Protein AF-A0A067F0K3-F1 (afdb_monomer_lite)

Sequence (528 aa):
MATNTINLSLSPVPSLRLLSPYSPQNAPSLSFYSHFRPPIQLPSISHNTYKYTTATPRSLVIVTAVKTLSDTELVAVPLTAEEFNSKFPSETGVYAVYDKNDELQFVGISRNIGASVFSHLKSVPELCCSVKVGVVDDPDRTALTQAWKSWMEEHIQATGKIPPGNESGNNTWVRQPPKKKKPDLRLTPGHNVQLTVPLEELIDKLVKENKVVAFIKGSRSAPMCGFSQKVIGILESQGVDYESVDVLDEEYNNGLRETLKKYSNWPTFPQIFVNGELVGGCDILSSMYEKGRFKLHDQLELLEFKDQYVIKSVESPDQGFSIDRRDGNIEPLNDEACSGSPSQTSTIYGVAGTIRLLAGKYVLVITSRKEAGTFLGFPVFRVTSMKFLHCNEALKFSNYQEKKDEVYFMNLLKVVEATPGLYYSYETDITLNLQRRCKLAEGWMSKPIWKQADPRFVWNRNLLEELIECKLKLNDSPAVITLLSRRCNRRLGTRMWRRGANLEGDTANFIETEQLLETEGFKSSLLQ

Radius of gyration: 33.16 Å; chains: 1; bounding box: 92×88×74 Å

Structure (mmCIF, N/CA/C/O backbone):
data_AF-A0A067F0K3-F1
#
_entry.id   AF-A0A067F0K3-F1
#
loop_
_atom_site.group_PDB
_atom_site.id
_atom_site.type_symbol
_atom_site.label_atom_id
_atom_site.label_alt_id
_atom_site.label_comp_id
_atom_site.label_asym_id
_atom_site.label_entity_id
_atom_site.label_seq_id
_atom_site.pdbx_PDB_ins_code
_atom_site.Cartn_x
_atom_site.Cartn_y
_atom_site.Cartn_z
_atom_site.occupancy
_atom_site.B_iso_or_equiv
_atom_site.auth_seq_id
_atom_site.auth_comp_id
_atom_site.auth_asym_id
_atom_site.auth_atom_id
_atom_site.pdbx_PDB_model_num
ATOM 1 N N . MET A 1 1 ? -30.801 -3.610 -32.468 1.00 32.97 1 MET A N 1
ATOM 2 C CA . MET A 1 1 ? -32.040 -2.795 -32.479 1.00 32.97 1 MET A CA 1
ATOM 3 C C . MET A 1 1 ? -32.371 -2.456 -31.029 1.00 32.97 1 MET A C 1
ATOM 5 O O . MET A 1 1 ? -32.249 -3.356 -30.214 1.00 32.97 1 MET A O 1
ATOM 9 N N . ALA A 1 2 ? -32.742 -1.237 -30.640 1.00 25.52 2 ALA A N 1
ATOM 10 C CA . ALA A 1 2 ? -32.755 0.017 -31.401 1.00 25.52 2 ALA A CA 1
ATOM 11 C C . ALA A 1 2 ? -31.494 0.860 -31.112 1.00 25.52 2 ALA A C 1
ATOM 13 O O . ALA A 1 2 ? -30.886 0.729 -30.055 1.00 25.52 2 ALA A O 1
ATOM 14 N N . THR A 1 3 ? -31.094 1.701 -32.063 1.00 25.08 3 THR A N 1
ATOM 15 C CA . THR A 1 3 ? -29.890 2.549 -31.998 1.00 25.08 3 THR A CA 1
ATOM 16 C C . THR A 1 3 ? -30.288 4.020 -32.055 1.00 25.08 3 THR A C 1
ATOM 18 O O . THR A 1 3 ? -30.767 4.468 -33.095 1.00 25.08 3 THR A O 1
ATOM 21 N N . ASN A 1 4 ? -30.053 4.773 -30.978 1.00 24.22 4 ASN A N 1
ATOM 22 C CA . ASN A 1 4 ? -30.244 6.227 -30.960 1.00 24.22 4 ASN A CA 1
ATOM 23 C C . ASN A 1 4 ? -28.895 6.940 -31.098 1.00 24.22 4 ASN A C 1
ATOM 25 O O . ASN A 1 4 ? -28.226 7.234 -30.110 1.00 24.22 4 ASN A O 1
ATOM 29 N N . THR A 1 5 ? -28.507 7.220 -32.341 1.00 23.69 5 THR A N 1
ATOM 30 C CA . THR A 1 5 ? -27.333 8.038 -32.668 1.00 23.69 5 THR A CA 1
ATOM 31 C C . THR A 1 5 ? -27.704 9.517 -32.577 1.00 23.69 5 THR A C 1
ATOM 33 O O . THR A 1 5 ? -28.555 9.980 -33.333 1.00 23.69 5 THR A O 1
ATOM 36 N N . ILE A 1 6 ? -27.066 10.272 -31.680 1.00 27.33 6 ILE A N 1
ATOM 37 C CA . ILE A 1 6 ? -27.271 11.723 -31.556 1.00 27.33 6 ILE A CA 1
ATOM 38 C C . ILE A 1 6 ? -26.085 12.450 -32.197 1.00 27.33 6 ILE A C 1
ATOM 40 O O . ILE A 1 6 ? -25.024 12.581 -31.593 1.00 27.33 6 ILE A O 1
ATOM 44 N N . ASN A 1 7 ? -26.287 12.944 -33.419 1.00 26.06 7 ASN A N 1
ATOM 45 C CA . ASN A 1 7 ? -25.423 13.960 -34.021 1.00 26.06 7 ASN A CA 1
ATOM 46 C C . ASN A 1 7 ? -25.857 15.347 -33.529 1.00 26.06 7 ASN A C 1
ATOM 48 O O . ASN A 1 7 ? -27.048 15.657 -33.551 1.00 26.06 7 ASN A O 1
ATOM 52 N N . LEU A 1 8 ? -24.903 16.205 -33.160 1.00 28.42 8 LEU A N 1
ATOM 53 C CA . LEU A 1 8 ? -25.147 17.623 -32.882 1.00 28.42 8 LEU A CA 1
ATOM 54 C C . LEU A 1 8 ? -24.137 18.490 -33.640 1.00 28.42 8 LEU A C 1
ATOM 56 O O . LEU A 1 8 ? -22.933 18.419 -33.411 1.00 28.42 8 LEU A O 1
ATOM 60 N N . SER A 1 9 ? -24.651 19.305 -34.559 1.00 25.41 9 SER A N 1
ATOM 61 C CA . SER A 1 9 ? -23.893 20.277 -35.348 1.00 25.41 9 SER A CA 1
ATOM 62 C C . SER A 1 9 ? -23.668 21.582 -34.578 1.00 25.41 9 SER A C 1
ATOM 64 O O . SER A 1 9 ? -24.564 22.061 -33.886 1.00 25.41 9 SER A O 1
ATOM 66 N N . LEU A 1 10 ? -22.497 22.197 -34.753 1.00 27.69 10 LEU A N 1
ATOM 67 C CA . LEU A 1 10 ? -22.148 23.484 -34.145 1.00 27.69 10 LEU A CA 1
ATOM 68 C C . LEU A 1 10 ? -22.829 24.672 -34.850 1.00 27.69 10 LEU A C 1
ATOM 70 O O . LEU A 1 10 ? -22.647 24.872 -36.049 1.00 27.69 10 LEU A O 1
ATOM 74 N N . SER A 1 11 ? -23.512 25.521 -34.079 1.00 26.80 11 SER A N 1
ATOM 75 C CA . SER A 1 11 ? -23.876 26.900 -34.451 1.00 26.80 11 SER A CA 1
ATOM 76 C C . SER A 1 11 ? -23.987 27.783 -33.187 1.00 26.80 11 SER A C 1
ATOM 78 O O . SER A 1 11 ? -24.270 27.240 -32.117 1.00 26.80 11 SER A O 1
ATOM 80 N N . PRO A 1 12 ? -23.711 29.103 -33.251 1.00 29.31 12 PRO A N 1
ATOM 81 C CA . PRO A 1 12 ? -23.240 29.868 -32.086 1.00 29.31 12 PRO A CA 1
ATOM 82 C C . PRO A 1 12 ? -24.311 30.545 -31.201 1.00 29.31 12 PRO A C 1
ATOM 84 O O . PRO A 1 12 ? -25.488 30.642 -31.537 1.00 29.31 12 PRO A O 1
ATOM 87 N N . VAL A 1 13 ? -23.834 31.042 -30.052 1.00 31.33 13 VAL A N 1
ATOM 88 C CA . VAL A 1 13 ? -24.554 31.771 -28.982 1.00 31.33 13 VAL A CA 1
ATOM 89 C C . VAL A 1 13 ? -25.122 33.127 -29.451 1.00 31.33 13 VAL A C 1
ATOM 91 O O . VAL A 1 13 ? -24.572 33.724 -30.377 1.00 31.33 13 VAL A O 1
ATOM 94 N N . PRO A 1 14 ? -26.121 33.694 -28.739 1.00 30.31 14 PRO A N 1
ATOM 95 C CA . PRO A 1 14 ? -25.792 34.928 -28.002 1.00 30.31 14 PRO A CA 1
ATOM 96 C C . PRO A 1 14 ? -26.424 35.101 -26.593 1.00 30.31 14 PRO A C 1
ATOM 98 O O . PRO A 1 14 ? -27.620 34.942 -26.382 1.00 30.31 14 PRO A O 1
ATOM 101 N N . SER A 1 15 ? -25.572 35.523 -25.649 1.00 27.52 15 SER A N 1
ATOM 102 C CA . SER A 1 15 ? -25.816 36.407 -24.482 1.00 27.52 15 SER A CA 1
ATOM 103 C C . SER A 1 15 ? -27.097 36.315 -23.612 1.00 27.52 15 SER A C 1
ATOM 105 O O . SER A 1 15 ? -28.137 36.882 -23.933 1.00 27.52 15 SER A O 1
ATOM 107 N N . LEU A 1 16 ? -26.902 35.816 -22.382 1.00 28.50 16 LEU A N 1
ATOM 108 C CA . LEU A 1 16 ? -27.199 36.483 -21.091 1.00 28.50 16 LEU A CA 1
ATOM 109 C C . LEU A 1 16 ? -28.357 37.510 -20.984 1.00 28.50 16 LEU A C 1
ATOM 111 O O . LEU A 1 16 ? -28.232 38.644 -21.445 1.00 28.50 16 LEU A O 1
ATOM 115 N N . ARG A 1 17 ? -29.309 37.229 -20.075 1.00 27.27 17 ARG A N 1
ATOM 116 C CA . ARG A 1 17 ? -29.780 38.199 -19.056 1.00 27.27 17 ARG A CA 1
ATOM 117 C C . ARG A 1 17 ? -30.027 37.506 -17.711 1.00 27.27 17 ARG A C 1
ATOM 119 O O . ARG A 1 17 ? -30.526 36.386 -17.680 1.00 27.27 17 ARG A O 1
ATOM 126 N N . LEU A 1 18 ? -29.700 38.181 -16.606 1.00 26.83 18 LEU A N 1
ATOM 127 C CA . LEU A 1 18 ? -30.095 37.767 -15.254 1.00 26.83 18 LEU A CA 1
ATOM 128 C C . LEU A 1 18 ? -31.459 38.367 -14.894 1.00 26.83 18 LEU A C 1
ATOM 130 O O . LEU A 1 18 ? -31.657 39.565 -15.080 1.00 26.83 18 LEU A O 1
ATOM 134 N N . LEU A 1 19 ? -32.317 37.574 -14.251 1.00 26.80 19 LEU A N 1
ATOM 135 C CA . LEU A 1 19 ? -33.301 38.050 -13.274 1.00 26.80 19 LEU A CA 1
ATOM 136 C C . LEU A 1 19 ? -33.385 37.061 -12.100 1.00 26.80 19 LEU A C 1
ATOM 138 O O . LEU A 1 19 ? -32.978 35.905 -12.204 1.00 26.80 19 LEU A O 1
ATOM 142 N N . SER A 1 20 ? -33.849 37.560 -10.958 1.00 27.95 20 SER A N 1
ATOM 143 C CA . SER A 1 20 ? -33.858 36.903 -9.647 1.00 27.95 20 SER A CA 1
ATOM 144 C C . SER A 1 20 ? -34.896 37.617 -8.763 1.00 27.95 20 SER A C 1
ATOM 146 O O . SER A 1 20 ? -35.208 38.773 -9.047 1.00 27.95 20 SER A O 1
ATOM 148 N N . PRO A 1 21 ? -35.358 37.036 -7.648 1.00 35.97 21 PRO A N 1
ATOM 149 C CA . PRO A 1 21 ? -35.900 35.688 -7.515 1.00 35.97 21 PRO A CA 1
ATOM 150 C C . PRO A 1 21 ? -37.357 35.744 -7.014 1.00 35.97 21 PRO A C 1
ATOM 152 O O . PRO A 1 21 ? -37.710 36.616 -6.224 1.00 35.97 21 PRO A O 1
ATOM 155 N N . TYR A 1 22 ? -38.183 34.758 -7.367 1.00 26.17 22 TYR A N 1
ATOM 156 C CA . TYR A 1 22 ? -39.449 34.519 -6.668 1.00 26.17 22 TYR A CA 1
ATOM 157 C C . TYR A 1 22 ? -39.519 33.080 -6.167 1.00 26.17 22 TYR A C 1
ATOM 159 O O . TYR A 1 22 ? -39.275 32.131 -6.908 1.00 26.17 22 TYR A O 1
ATOM 167 N N . SER A 1 23 ? -39.853 32.949 -4.888 1.00 30.92 23 SER A N 1
ATOM 168 C CA . SER A 1 23 ? -40.291 31.711 -4.252 1.00 30.92 23 SER A CA 1
ATOM 169 C C . SER A 1 23 ? -41.778 31.865 -3.955 1.00 30.92 23 SER A C 1
ATOM 171 O O . SER A 1 23 ? -42.211 32.962 -3.590 1.00 30.92 23 SER A O 1
ATOM 173 N N . PRO A 1 24 ? -42.555 30.784 -4.064 1.00 36.12 24 PRO A N 1
ATOM 174 C CA . PRO A 1 24 ? -43.344 30.452 -2.892 1.00 36.12 24 PRO A CA 1
ATOM 175 C C . PRO A 1 24 ? -43.246 28.987 -2.471 1.00 36.12 24 PRO A C 1
ATOM 177 O O . PRO A 1 24 ? -43.049 28.057 -3.250 1.00 36.12 24 PRO A O 1
ATOM 180 N N . GLN A 1 25 ? -43.454 28.847 -1.169 1.00 30.39 25 GLN A N 1
ATOM 181 C CA . GLN A 1 25 ? -43.830 27.650 -0.437 1.00 30.39 25 GLN A CA 1
ATOM 182 C C . GLN A 1 25 ? -44.799 26.744 -1.217 1.00 30.39 25 GLN A C 1
ATOM 184 O O . GLN A 1 25 ? -45.816 27.213 -1.721 1.00 30.39 25 GLN A O 1
ATOM 189 N N . ASN A 1 26 ? -44.555 25.433 -1.183 1.00 28.59 26 ASN A N 1
ATOM 190 C CA . ASN A 1 26 ? -45.507 24.486 -0.594 1.00 28.59 26 ASN A CA 1
ATOM 191 C C . ASN A 1 26 ? -44.863 23.107 -0.414 1.00 28.59 26 ASN A C 1
ATOM 193 O O . ASN A 1 26 ? -44.068 22.664 -1.239 1.00 28.59 26 ASN A O 1
ATOM 197 N N . ALA A 1 27 ? -45.230 22.425 0.669 1.00 30.56 27 ALA A N 1
ATOM 198 C CA . ALA A 1 27 ? -44.858 21.043 0.935 1.00 30.56 27 ALA A CA 1
ATOM 199 C C . ALA A 1 27 ? -46.123 20.243 1.282 1.00 30.56 27 ALA A C 1
ATOM 201 O O . ALA A 1 27 ? -46.899 20.701 2.122 1.00 30.56 27 ALA A O 1
ATOM 202 N N . PRO A 1 28 ? -46.319 19.049 0.705 1.00 30.84 28 PRO A N 1
ATOM 203 C CA . PRO A 1 28 ? -47.200 18.033 1.257 1.00 30.84 28 PRO A CA 1
ATOM 204 C C . PRO A 1 28 ? -46.380 16.949 1.968 1.00 30.84 28 PRO A C 1
ATOM 206 O O . PRO A 1 28 ? -45.403 16.425 1.431 1.00 30.84 28 PRO A O 1
ATOM 209 N N . SER A 1 29 ? -46.797 16.583 3.176 1.00 28.83 29 SER A N 1
ATOM 210 C CA . SER A 1 29 ? -46.306 15.393 3.868 1.00 28.83 29 SER A CA 1
ATOM 211 C C . SER A 1 29 ? -46.931 14.127 3.275 1.00 28.83 29 SER A C 1
ATOM 213 O O . SER A 1 29 ? -48.134 14.076 3.029 1.00 28.83 29 SER A O 1
ATOM 215 N N . LEU A 1 30 ? -46.130 13.072 3.116 1.00 26.25 30 LEU A N 1
ATOM 216 C CA . LEU A 1 30 ? -46.630 11.710 2.926 1.00 26.25 30 LEU A CA 1
ATOM 217 C C . LEU A 1 30 ? -45.928 10.771 3.904 1.00 26.25 30 LEU A C 1
ATOM 219 O O . LEU A 1 30 ? -44.749 10.454 3.759 1.00 26.25 30 LEU A O 1
ATOM 223 N N . SER A 1 31 ? -46.678 10.338 4.911 1.00 24.84 31 SER A N 1
ATOM 224 C CA . SER A 1 31 ? -46.345 9.205 5.762 1.00 24.84 31 SER A CA 1
ATOM 225 C C . SER A 1 31 ? -46.947 7.933 5.167 1.00 24.84 31 SER A C 1
ATOM 227 O O . SER A 1 31 ? -48.091 7.931 4.720 1.00 24.84 31 SER A O 1
ATOM 229 N N . PHE A 1 32 ? -46.202 6.830 5.214 1.00 26.64 32 PHE A N 1
ATOM 230 C CA . PHE A 1 32 ? -46.749 5.494 4.989 1.00 26.64 32 PHE A CA 1
ATOM 231 C C . PHE A 1 32 ? -46.323 4.568 6.124 1.00 26.64 32 PHE A C 1
ATOM 233 O O . PHE A 1 32 ? -45.160 4.530 6.520 1.00 26.64 32 PHE A O 1
ATOM 240 N N . TYR A 1 33 ? -47.304 3.853 6.664 1.00 24.42 33 TYR A N 1
ATOM 241 C CA . TYR A 1 33 ? -47.158 2.886 7.746 1.00 24.42 33 TYR A CA 1
ATOM 242 C C . TYR A 1 33 ? -47.279 1.467 7.186 1.00 24.42 33 TYR A C 1
ATOM 244 O O . TYR A 1 33 ? -48.079 1.242 6.280 1.00 24.42 33 TYR A O 1
ATOM 252 N N . SER A 1 34 ? -46.639 0.509 7.870 1.00 25.70 34 SER A N 1
ATOM 253 C CA . SER A 1 34 ? -46.978 -0.930 7.856 1.00 25.70 34 SER A CA 1
ATOM 254 C C . SER A 1 34 ? -46.701 -1.705 6.541 1.00 25.70 34 SER A C 1
ATOM 256 O O . SER A 1 34 ? -46.526 -1.109 5.488 1.00 25.70 34 SER A O 1
ATOM 258 N N . HIS A 1 35 ? -46.581 -3.039 6.521 1.00 27.52 35 HIS A N 1
ATOM 259 C CA . HIS A 1 35 ? -46.668 -4.053 7.588 1.00 27.52 35 HIS A CA 1
ATOM 260 C C . HIS A 1 35 ? -45.464 -5.018 7.542 1.00 27.52 35 HIS A C 1
ATOM 262 O O . HIS A 1 35 ? -44.941 -5.323 6.473 1.00 27.52 35 HIS A O 1
ATOM 268 N N . PHE A 1 36 ? -45.089 -5.579 8.697 1.00 29.23 36 PHE A N 1
ATOM 269 C CA . PHE A 1 36 ? -44.220 -6.762 8.773 1.00 29.23 36 PHE A CA 1
ATOM 270 C C . PHE A 1 36 ? -44.986 -8.052 8.420 1.00 29.23 36 PHE A C 1
ATOM 272 O O . PHE A 1 36 ? -46.169 -8.186 8.736 1.00 29.23 36 PHE A O 1
ATOM 279 N N . ARG A 1 37 ? -44.275 -9.047 7.875 1.00 28.41 37 ARG A N 1
ATOM 280 C CA . ARG A 1 37 ? -44.630 -10.477 7.953 1.00 28.41 37 ARG A CA 1
ATOM 281 C C . ARG A 1 37 ? -43.436 -11.272 8.513 1.00 28.41 37 ARG A C 1
ATOM 283 O O . ARG A 1 37 ? -42.301 -10.886 8.237 1.00 28.41 37 ARG A O 1
ATOM 290 N N . PRO A 1 38 ? -43.665 -12.343 9.295 1.00 32.19 38 PRO A N 1
ATOM 291 C CA . PRO A 1 38 ? -42.593 -13.155 9.869 1.00 32.19 38 PRO A CA 1
ATOM 292 C C . PRO A 1 38 ? -41.980 -14.131 8.842 1.00 32.19 38 PRO A C 1
ATOM 294 O O . PRO A 1 38 ? -42.657 -14.502 7.879 1.00 32.19 38 PRO A O 1
ATOM 297 N N . PRO A 1 39 ? -40.725 -14.578 9.046 1.00 32.44 39 PRO A N 1
ATOM 298 C CA . PRO A 1 39 ? -40.102 -15.628 8.243 1.00 32.44 39 PRO A CA 1
ATOM 299 C C . PRO A 1 39 ? -40.643 -17.028 8.587 1.00 32.44 39 PRO A C 1
ATOM 301 O O . PRO A 1 39 ? -41.203 -17.259 9.658 1.00 32.44 39 PRO A O 1
ATOM 304 N N . ILE A 1 40 ? -40.454 -17.969 7.661 1.00 31.53 40 ILE A N 1
ATOM 305 C CA . ILE A 1 40 ? -40.940 -19.356 7.737 1.00 31.53 40 ILE A CA 1
ATOM 306 C C . ILE A 1 40 ? -39.916 -20.242 8.469 1.00 31.53 40 ILE A C 1
ATOM 308 O O . ILE A 1 40 ? -38.718 -20.135 8.216 1.00 31.53 40 ILE A O 1
ATOM 312 N N . GLN A 1 41 ? -40.384 -21.149 9.335 1.00 28.23 41 GLN A N 1
ATOM 313 C CA . GLN A 1 41 ? -39.564 -22.217 9.925 1.00 28.23 41 GLN A CA 1
ATOM 314 C C . GLN A 1 41 ? -39.551 -23.471 9.039 1.00 28.23 41 GLN A C 1
ATOM 316 O O . GLN A 1 41 ? -40.610 -23.940 8.633 1.00 28.23 41 GLN A O 1
ATOM 321 N N . LEU A 1 42 ? -38.368 -24.058 8.837 1.00 28.00 42 LEU A N 1
ATOM 322 C CA . LEU A 1 42 ? -38.127 -25.452 8.425 1.00 28.00 42 LEU A CA 1
ATOM 323 C C . LEU A 1 42 ? -36.831 -25.948 9.134 1.00 28.00 42 LEU A C 1
ATOM 325 O O . LEU A 1 42 ? -36.155 -25.129 9.764 1.00 28.00 42 LEU A O 1
ATOM 329 N N . PRO A 1 43 ? -36.550 -27.267 9.196 1.00 26.36 43 PRO A N 1
ATOM 330 C CA . PRO A 1 43 ? -36.120 -27.883 10.456 1.00 26.36 43 PRO A CA 1
ATOM 331 C C . PRO A 1 43 ? -34.607 -28.060 10.662 1.00 26.36 43 PRO A C 1
ATOM 333 O O . PRO A 1 43 ? -33.785 -27.928 9.761 1.00 26.36 43 PRO A O 1
ATOM 336 N N . SER A 1 44 ? -34.278 -28.435 11.899 1.00 27.78 44 SER A N 1
ATOM 337 C CA . SER A 1 44 ? -32.953 -28.813 12.390 1.00 27.78 44 SER A CA 1
ATOM 338 C C . SER A 1 44 ? -32.342 -30.032 11.689 1.00 27.78 44 SER A C 1
ATOM 340 O O . SER A 1 44 ? -33.003 -31.061 11.549 1.00 27.78 44 SER A O 1
ATOM 342 N N . ILE A 1 45 ? -31.038 -29.959 11.417 1.00 27.02 45 ILE A N 1
ATOM 343 C CA . ILE A 1 45 ? -30.149 -31.109 11.188 1.00 27.02 45 ILE A CA 1
ATOM 344 C C . ILE A 1 45 ? -29.076 -31.082 12.288 1.00 27.02 45 ILE A C 1
ATOM 346 O O . ILE A 1 45 ? -28.662 -30.005 12.719 1.00 27.02 45 ILE A O 1
ATOM 350 N N . SER A 1 46 ? -28.673 -32.251 12.789 1.00 26.08 46 SER A N 1
ATOM 351 C CA . SER A 1 46 ? -27.823 -32.411 13.976 1.00 26.08 46 SER A CA 1
ATOM 352 C C . SER A 1 46 ? -26.558 -33.235 13.701 1.00 26.08 46 SER A C 1
ATOM 354 O O . SER A 1 46 ? -26.522 -34.034 12.769 1.00 26.08 46 SER A O 1
ATOM 356 N N . HIS A 1 47 ? -25.562 -33.075 14.586 1.00 25.09 47 HIS A N 1
ATOM 357 C CA . HIS A 1 47 ? -24.249 -33.748 14.587 1.00 25.09 47 HIS A CA 1
ATOM 358 C C . HIS A 1 47 ? -23.305 -33.321 13.431 1.00 25.09 47 HIS A C 1
ATOM 360 O O . HIS A 1 47 ? -23.747 -32.888 12.376 1.00 25.09 47 HIS A O 1
ATOM 366 N N . ASN A 1 48 ? -21.974 -33.339 13.583 1.00 24.31 48 ASN A N 1
ATOM 367 C CA . ASN A 1 48 ? -21.151 -33.958 14.631 1.00 24.31 48 ASN A CA 1
ATOM 368 C C . ASN A 1 48 ? -20.395 -32.973 15.538 1.00 24.31 48 ASN A C 1
ATOM 370 O O . ASN A 1 48 ? -19.976 -31.896 15.127 1.00 24.31 48 ASN A O 1
ATOM 374 N N . THR A 1 49 ? -20.161 -33.404 16.779 1.00 26.03 49 THR A N 1
ATOM 375 C CA . THR A 1 49 ? -19.303 -32.725 17.758 1.00 26.03 49 THR A CA 1
ATOM 376 C C . THR A 1 49 ? -17.845 -33.154 17.603 1.00 26.03 49 THR A C 1
ATOM 378 O O . THR A 1 49 ? -17.527 -34.317 17.863 1.00 26.03 49 THR A O 1
ATOM 381 N N . TYR A 1 50 ? -16.945 -32.215 17.313 1.00 25.55 50 TYR A N 1
ATOM 382 C CA . TYR A 1 50 ? -15.527 -32.372 17.650 1.00 25.55 50 TYR A CA 1
ATOM 383 C C . TYR A 1 50 ? -15.261 -31.767 19.031 1.00 25.55 50 TYR A C 1
ATOM 385 O O . TYR A 1 50 ? -15.821 -30.732 19.393 1.00 25.55 50 TYR A O 1
ATOM 393 N N . LYS A 1 51 ? -14.469 -32.469 19.846 1.00 24.70 51 LYS A N 1
ATOM 394 C CA . LYS A 1 51 ? -14.241 -32.118 21.253 1.00 24.70 51 LYS A CA 1
ATOM 395 C C . LYS A 1 51 ? -13.164 -31.039 21.354 1.00 24.70 51 LYS A C 1
ATOM 397 O O . LYS A 1 51 ? -12.031 -31.278 20.951 1.00 24.70 51 LYS A O 1
ATOM 402 N N . TYR A 1 52 ? -13.493 -29.904 21.965 1.00 25.48 52 TYR A N 1
ATOM 403 C CA . TYR A 1 52 ? -12.479 -28.983 22.476 1.00 25.48 52 TYR A CA 1
ATOM 404 C C . TYR A 1 52 ? -11.828 -29.593 23.720 1.00 25.48 52 TYR A C 1
ATOM 406 O O . TYR A 1 52 ? -12.494 -29.788 24.737 1.00 25.48 52 TYR A O 1
ATOM 414 N N . THR A 1 53 ? -10.530 -29.882 23.649 1.00 26.89 53 THR A N 1
ATOM 415 C CA . THR A 1 53 ? -9.733 -30.243 24.828 1.00 26.89 53 THR A CA 1
ATOM 416 C C . THR A 1 53 ? -9.328 -28.962 25.553 1.00 26.89 53 THR A C 1
ATOM 418 O O . THR A 1 53 ? -8.700 -28.083 24.970 1.00 26.89 53 THR A O 1
ATOM 421 N N . THR A 1 54 ? -9.709 -28.830 26.821 1.00 27.75 54 THR A N 1
ATOM 422 C CA . THR A 1 54 ?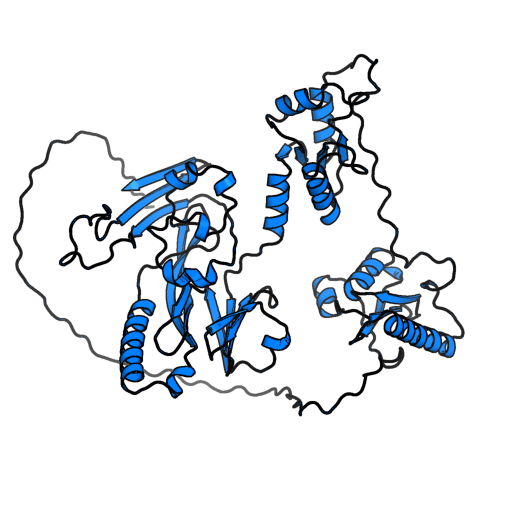 -9.440 -27.637 27.636 1.00 27.75 54 THR A CA 1
ATOM 423 C C . THR A 1 54 ? -7.978 -27.560 28.074 1.00 27.75 54 THR A C 1
ATOM 425 O O . THR A 1 54 ? -7.486 -28.496 28.703 1.00 27.75 54 THR A O 1
ATOM 428 N N . ALA A 1 55 ? -7.319 -26.423 27.842 1.00 28.00 55 ALA A N 1
ATOM 429 C CA . ALA A 1 55 ? -6.008 -26.123 28.415 1.00 28.00 55 ALA A CA 1
ATOM 430 C C . ALA A 1 55 ? -6.153 -25.393 29.766 1.00 28.00 55 ALA A C 1
ATOM 432 O O . ALA A 1 55 ? -6.654 -24.272 29.832 1.00 28.00 55 ALA A O 1
ATOM 433 N N . THR A 1 56 ? -5.715 -26.039 30.846 1.00 30.14 56 THR A N 1
ATOM 434 C CA . THR A 1 56 ? -5.553 -25.454 32.192 1.00 30.14 56 THR A CA 1
ATOM 435 C C . THR A 1 56 ? -4.171 -24.780 32.340 1.00 30.14 56 THR A C 1
ATOM 437 O O . THR A 1 56 ? -3.301 -25.014 31.502 1.00 30.14 56 THR A O 1
ATOM 440 N N . PRO A 1 57 ? -3.950 -23.885 33.329 1.00 28.59 57 PRO A N 1
ATOM 441 C CA . PRO A 1 57 ? -2.893 -22.869 33.236 1.00 28.59 57 PRO A CA 1
ATOM 442 C C . PRO A 1 57 ? -1.458 -23.394 33.406 1.00 28.59 57 PRO A C 1
ATOM 444 O O . PRO A 1 57 ? -1.219 -24.416 34.048 1.00 28.59 57 PRO A O 1
ATOM 447 N N . ARG A 1 58 ? -0.496 -22.629 32.865 1.00 27.80 58 ARG A N 1
ATOM 448 C CA . ARG A 1 58 ? 0.953 -22.886 32.955 1.00 27.80 58 ARG A CA 1
ATOM 449 C C . ARG A 1 58 ? 1.427 -22.967 34.415 1.00 27.80 58 ARG A C 1
ATOM 451 O O . ARG A 1 58 ? 1.294 -22.002 35.165 1.00 27.80 58 ARG A O 1
ATOM 458 N N . SER A 1 59 ? 2.042 -24.090 34.780 1.00 24.12 59 SER A N 1
ATOM 459 C CA . SER A 1 59 ? 2.893 -24.222 35.967 1.00 24.12 59 SER A CA 1
ATOM 460 C C . SER A 1 59 ? 4.328 -23.752 35.682 1.00 24.12 59 SER A C 1
ATOM 462 O O . SER A 1 59 ? 4.694 -23.493 34.537 1.00 24.12 59 SER A O 1
ATOM 464 N N . LEU A 1 60 ? 5.141 -23.632 36.736 1.00 27.52 60 LEU A N 1
ATOM 465 C CA . LEU A 1 60 ? 6.524 -23.146 36.670 1.00 27.52 60 LEU A CA 1
ATOM 466 C C . LEU A 1 60 ? 7.458 -24.012 35.803 1.00 27.52 60 LEU A C 1
ATOM 468 O O . LEU A 1 60 ? 7.274 -25.219 35.668 1.00 27.52 60 LEU A O 1
ATOM 472 N N . VAL A 1 61 ? 8.477 -23.327 35.277 1.00 36.03 61 VAL A N 1
ATOM 473 C CA . VAL A 1 61 ? 9.579 -23.771 34.408 1.00 36.03 61 VAL A CA 1
ATOM 474 C C . VAL A 1 61 ? 10.034 -25.222 34.615 1.00 36.03 61 VAL A C 1
ATOM 476 O O . VAL A 1 61 ? 10.569 -25.579 35.663 1.00 36.03 61 VAL A O 1
ATOM 479 N N . ILE A 1 62 ? 9.963 -25.999 33.533 1.00 24.83 62 ILE A N 1
ATOM 480 C CA . ILE A 1 62 ? 10.826 -27.153 33.253 1.00 24.83 62 ILE A CA 1
ATOM 481 C C . ILE A 1 62 ? 11.318 -26.962 31.815 1.00 24.83 62 ILE A C 1
ATOM 483 O O . ILE A 1 62 ? 10.509 -26.658 30.942 1.00 24.83 62 ILE A O 1
ATOM 487 N N . VAL A 1 63 ? 12.620 -27.125 31.563 1.00 30.42 63 VAL A N 1
ATOM 488 C CA . VAL A 1 63 ? 13.159 -27.116 30.192 1.00 30.42 63 VAL A CA 1
ATOM 489 C C . VAL A 1 63 ? 12.676 -28.381 29.486 1.00 30.42 63 VAL A C 1
ATOM 491 O O . VAL A 1 63 ? 13.060 -29.489 29.866 1.00 30.42 63 VAL A O 1
ATOM 494 N N . THR A 1 64 ? 11.818 -28.226 28.481 1.00 37.38 64 THR A N 1
ATOM 495 C CA . THR A 1 64 ? 11.340 -29.326 27.642 1.00 37.38 64 THR A CA 1
ATOM 496 C C . THR A 1 64 ? 12.495 -29.880 26.816 1.00 37.38 64 THR A C 1
ATOM 498 O O . THR A 1 64 ? 13.047 -29.206 25.952 1.00 37.38 64 THR A O 1
ATOM 501 N N . ALA A 1 65 ? 12.891 -31.122 27.101 1.00 46.53 65 ALA A N 1
ATOM 502 C CA . ALA A 1 65 ? 13.900 -31.806 26.305 1.00 46.53 65 ALA A CA 1
ATOM 503 C C . ALA A 1 65 ? 13.383 -32.026 24.875 1.00 46.53 65 ALA A C 1
ATOM 505 O O . ALA A 1 65 ? 12.229 -32.410 24.675 1.00 46.53 65 ALA A O 1
ATOM 506 N N . VAL A 1 66 ? 14.259 -31.815 23.890 1.00 59.56 66 VAL A N 1
ATOM 507 C CA . VAL A 1 66 ? 13.980 -32.135 22.485 1.00 59.56 66 VAL A CA 1
ATOM 508 C C . VAL A 1 66 ? 13.616 -33.617 22.389 1.00 59.56 66 VAL A C 1
ATOM 510 O O . VAL A 1 66 ? 14.326 -34.457 22.946 1.00 59.56 66 VAL A O 1
ATOM 513 N N . LYS A 1 67 ? 12.515 -33.935 21.695 1.00 64.94 67 LYS A N 1
ATOM 514 C CA . LYS A 1 67 ? 12.066 -35.320 21.491 1.00 64.94 67 LYS A CA 1
ATOM 515 C C . 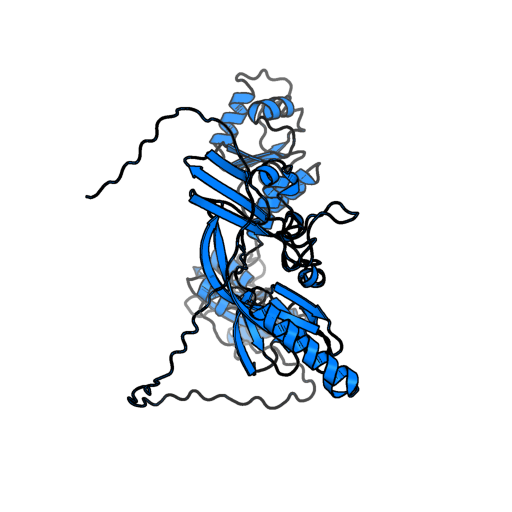LYS A 1 67 ? 13.198 -36.185 20.922 1.00 64.94 67 LYS A C 1
ATOM 517 O O . LYS A 1 67 ? 13.977 -35.728 20.082 1.00 64.94 67 LYS A O 1
ATOM 522 N N . THR A 1 68 ? 13.259 -37.444 21.344 1.00 70.25 68 THR A N 1
ATOM 523 C CA . THR A 1 68 ? 14.149 -38.459 20.760 1.00 70.25 68 THR A CA 1
ATOM 524 C C . THR A 1 68 ? 13.794 -38.721 19.294 1.00 70.25 68 THR A C 1
ATOM 526 O O . THR A 1 68 ? 12.714 -38.356 18.813 1.00 70.25 68 THR A O 1
ATOM 529 N N . LEU A 1 69 ? 14.699 -39.361 18.553 1.00 73.06 69 LEU A N 1
ATOM 530 C CA . LEU A 1 69 ? 14.445 -39.760 17.171 1.00 73.06 69 LEU A CA 1
ATOM 531 C C . LEU A 1 69 ? 13.297 -40.782 17.101 1.00 73.06 69 LEU A C 1
ATOM 533 O O . LEU A 1 69 ? 12.524 -40.770 16.144 1.00 73.06 69 LEU A O 1
ATOM 537 N N . SER A 1 70 ? 13.144 -41.625 18.124 1.00 65.81 70 SER A N 1
ATOM 538 C CA . SER A 1 70 ? 12.004 -42.526 18.336 1.00 65.81 70 SER A CA 1
ATOM 539 C C . SER A 1 70 ? 10.680 -41.779 18.549 1.00 65.81 70 SER A C 1
ATOM 541 O O . SER A 1 70 ? 9.756 -41.992 17.763 1.00 65.81 70 SER A O 1
ATOM 543 N N . ASP A 1 71 ? 10.602 -40.858 19.519 1.00 68.19 71 ASP A N 1
ATOM 544 C CA . ASP A 1 71 ? 9.364 -40.143 19.901 1.00 68.19 71 ASP A CA 1
ATOM 545 C C . ASP A 1 71 ? 8.933 -39.042 18.909 1.00 68.19 71 ASP A C 1
ATOM 547 O O . ASP A 1 71 ? 7.876 -38.414 19.062 1.00 68.19 71 ASP A O 1
ATOM 551 N N . THR A 1 72 ? 9.749 -38.769 17.888 1.00 73.00 72 THR A N 1
ATOM 552 C CA . THR A 1 72 ? 9.450 -37.772 16.853 1.00 73.00 72 THR A CA 1
ATOM 553 C C . THR A 1 72 ? 8.645 -38.375 15.699 1.00 73.00 72 THR A C 1
ATOM 555 O O . THR A 1 72 ? 9.000 -39.414 15.140 1.00 73.00 72 THR A O 1
ATOM 558 N N . GLU A 1 73 ? 7.565 -37.697 15.311 1.00 72.81 73 GLU A N 1
ATOM 559 C CA . GLU A 1 73 ? 6.672 -38.107 14.222 1.00 72.81 73 GLU A CA 1
ATOM 560 C C . GLU A 1 73 ? 7.354 -38.003 12.846 1.00 72.81 73 GLU A C 1
ATOM 562 O O . GLU A 1 73 ? 8.141 -37.089 12.588 1.00 72.81 73 GLU A O 1
ATOM 567 N N . LEU A 1 74 ? 7.062 -38.964 11.963 1.00 75.19 74 LEU A N 1
ATOM 568 C CA . LEU A 1 74 ? 7.621 -39.045 10.613 1.00 75.19 74 LEU A CA 1
ATOM 569 C C . LEU A 1 74 ? 6.684 -38.354 9.613 1.00 75.19 74 LEU A C 1
ATOM 571 O O . LEU A 1 74 ? 5.568 -38.816 9.379 1.00 75.19 74 LEU A O 1
ATOM 575 N N . VAL A 1 75 ? 7.144 -37.262 9.006 1.00 77.00 75 VAL A N 1
ATOM 576 C CA . VAL A 1 75 ? 6.366 -36.456 8.058 1.00 77.00 75 VAL A CA 1
ATOM 577 C C . VAL A 1 75 ? 6.790 -36.795 6.629 1.00 77.00 75 VAL A C 1
ATOM 579 O O . VAL A 1 75 ? 7.927 -36.547 6.229 1.00 77.00 75 VAL A O 1
ATOM 582 N N . ALA A 1 76 ? 5.876 -37.357 5.836 1.00 75.25 76 ALA A N 1
ATOM 583 C CA . ALA A 1 76 ? 6.107 -37.606 4.413 1.00 75.25 76 ALA A CA 1
ATOM 584 C C . ALA A 1 76 ? 6.233 -36.282 3.635 1.00 75.25 76 ALA A C 1
ATOM 586 O O . ALA A 1 76 ? 5.420 -35.369 3.814 1.00 75.25 76 ALA A O 1
ATOM 587 N N . VAL A 1 77 ? 7.235 -36.180 2.760 1.00 70.06 77 VAL A N 1
ATOM 588 C CA . VAL A 1 77 ? 7.521 -34.9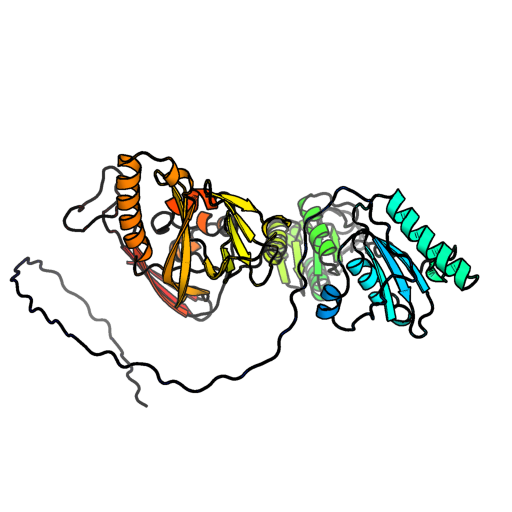49 2.012 1.00 70.06 77 VAL A CA 1
ATOM 589 C C . VAL A 1 77 ? 6.540 -34.810 0.834 1.00 70.06 77 VAL A C 1
ATOM 591 O O . VAL A 1 77 ? 6.496 -35.693 -0.023 1.00 70.06 77 VAL A O 1
ATOM 594 N N . PRO A 1 78 ? 5.729 -33.735 0.756 1.00 61.47 78 PRO A N 1
ATOM 595 C CA . PRO A 1 78 ? 4.723 -33.590 -0.291 1.00 61.47 78 PRO A CA 1
ATOM 596 C C . PRO A 1 78 ? 5.326 -33.081 -1.607 1.00 61.47 78 PRO A C 1
ATOM 598 O O . PRO A 1 78 ? 6.304 -32.334 -1.628 1.00 61.47 78 PRO A O 1
ATOM 601 N N . LEU A 1 79 ? 4.675 -33.431 -2.719 1.00 56.00 79 LEU A N 1
ATOM 602 C CA . LEU A 1 79 ? 5.061 -33.011 -4.074 1.00 56.00 79 LEU A CA 1
ATOM 603 C C . LEU A 1 79 ? 4.627 -31.569 -4.419 1.00 56.00 79 LEU A C 1
ATOM 605 O O . LEU A 1 79 ? 4.991 -31.050 -5.474 1.00 56.00 79 LEU A O 1
ATOM 609 N N . THR A 1 80 ? 3.843 -30.920 -3.554 1.00 55.47 80 THR A N 1
ATOM 610 C CA . THR A 1 80 ? 3.219 -29.603 -3.763 1.00 55.47 80 THR A CA 1
ATOM 611 C C . THR A 1 80 ? 3.704 -28.584 -2.723 1.00 55.47 80 THR A C 1
ATOM 613 O O . THR A 1 80 ? 3.820 -28.876 -1.533 1.00 55.47 80 THR A O 1
ATOM 616 N N . ALA A 1 81 ? 3.994 -27.354 -3.163 1.00 56.31 81 ALA A N 1
ATOM 617 C CA . ALA A 1 81 ? 4.599 -26.325 -2.306 1.00 56.31 81 ALA A CA 1
ATOM 618 C C . ALA A 1 81 ? 3.668 -25.818 -1.181 1.00 56.31 81 ALA A C 1
ATOM 620 O O . ALA A 1 81 ? 4.141 -25.421 -0.118 1.00 56.31 81 ALA A O 1
ATOM 621 N N . GLU A 1 82 ? 2.353 -25.856 -1.400 1.00 53.62 82 GLU A N 1
ATOM 622 C CA . GLU A 1 82 ? 1.336 -25.405 -0.437 1.00 53.62 82 GLU A CA 1
ATOM 623 C C . GLU A 1 82 ? 1.191 -26.384 0.743 1.00 53.62 82 GLU A C 1
ATOM 625 O O . GLU A 1 82 ? 1.107 -25.970 1.902 1.00 53.62 82 GLU A O 1
ATOM 630 N N . GLU A 1 83 ? 1.277 -27.692 0.477 1.00 60.16 83 GLU A N 1
ATOM 631 C CA . GLU A 1 83 ? 1.374 -28.714 1.527 1.00 60.16 83 GLU A CA 1
ATOM 632 C C . GLU A 1 83 ? 2.721 -28.670 2.257 1.00 60.16 83 GLU A C 1
ATOM 634 O O . GLU A 1 83 ? 2.791 -28.973 3.446 1.00 60.16 83 GLU A O 1
ATOM 639 N N . PHE A 1 84 ? 3.804 -28.301 1.568 1.00 67.38 84 PHE A N 1
ATOM 640 C CA . PHE A 1 84 ? 5.135 -28.267 2.172 1.00 67.38 84 PHE A CA 1
ATOM 641 C C . PHE A 1 84 ? 5.208 -27.248 3.321 1.00 67.38 84 PHE A C 1
ATOM 643 O O . PHE A 1 84 ? 5.631 -27.587 4.425 1.00 67.38 84 PHE A O 1
ATOM 650 N N . ASN A 1 85 ? 4.733 -26.021 3.084 1.00 61.09 85 ASN A N 1
ATOM 651 C CA . ASN A 1 85 ? 4.763 -24.935 4.073 1.00 61.09 85 ASN A CA 1
ATOM 652 C C . ASN A 1 85 ? 3.805 -25.149 5.259 1.00 61.09 85 ASN A C 1
ATOM 654 O O . ASN A 1 85 ? 3.963 -24.498 6.286 1.00 61.09 85 ASN A O 1
ATOM 658 N N . SER A 1 86 ? 2.812 -26.032 5.120 1.00 62.06 86 SER A N 1
ATOM 659 C CA . SER A 1 86 ? 1.860 -26.379 6.184 1.00 62.06 86 SER A CA 1
ATOM 660 C C . SER A 1 86 ? 2.251 -27.641 6.968 1.00 62.06 86 SER A C 1
ATOM 662 O O . SER A 1 86 ? 1.738 -27.851 8.064 1.00 62.06 86 SER A O 1
ATOM 664 N N . LYS A 1 87 ? 3.176 -28.461 6.442 1.00 70.06 87 LYS A N 1
ATOM 665 C CA . LYS A 1 87 ? 3.691 -29.682 7.091 1.00 70.06 87 LYS A CA 1
ATOM 666 C C . LYS A 1 87 ? 5.068 -29.521 7.741 1.00 70.06 87 LYS A C 1
ATOM 668 O O . LYS A 1 87 ? 5.371 -30.266 8.669 1.00 70.06 87 LYS A O 1
ATOM 673 N N . PHE A 1 88 ? 5.903 -28.586 7.276 1.00 79.25 88 PHE A N 1
ATOM 674 C CA . PHE A 1 88 ? 7.259 -28.385 7.800 1.00 79.25 88 PHE A CA 1
ATOM 675 C C . PHE A 1 88 ? 7.444 -27.000 8.435 1.00 79.25 88 PHE A C 1
ATOM 677 O O . PHE A 1 88 ? 7.258 -25.992 7.750 1.00 79.25 88 PHE A O 1
ATOM 684 N N . PRO A 1 89 ? 7.868 -26.916 9.711 1.00 79.81 89 PRO A N 1
ATOM 685 C CA . PRO A 1 89 ? 8.031 -25.638 10.387 1.00 79.81 89 PRO A CA 1
ATOM 686 C C . PRO A 1 89 ? 9.205 -24.826 9.828 1.00 79.81 89 PRO A C 1
ATOM 688 O O . PRO A 1 89 ? 10.257 -25.353 9.452 1.00 79.81 89 PRO A O 1
ATOM 691 N N . SER A 1 90 ? 9.041 -23.503 9.850 1.00 82.56 90 SER A N 1
ATOM 692 C CA . SER A 1 90 ? 10.106 -22.529 9.561 1.00 82.56 90 SER A CA 1
ATOM 693 C C . SER A 1 90 ? 11.031 -22.254 10.757 1.00 82.56 90 SER A C 1
ATOM 695 O O . SER A 1 90 ? 11.918 -21.406 10.672 1.00 82.56 90 SER A O 1
ATOM 697 N N . GLU A 1 91 ? 10.825 -22.968 11.860 1.00 83.88 91 GLU A N 1
ATOM 698 C CA . GLU A 1 91 ? 11.511 -22.809 13.141 1.00 83.88 91 GLU A CA 1
ATOM 699 C C . GLU A 1 91 ? 12.953 -23.348 13.107 1.00 83.88 91 GLU A C 1
ATOM 701 O O . GLU A 1 91 ? 13.420 -23.924 12.116 1.00 83.88 91 GLU A O 1
ATOM 706 N N . THR A 1 92 ? 13.680 -23.142 14.208 1.00 86.75 92 THR A N 1
ATOM 707 C CA . THR A 1 92 ? 15.053 -23.628 14.389 1.00 86.75 92 THR A CA 1
ATOM 708 C C . THR A 1 92 ? 15.063 -24.981 15.104 1.00 86.75 92 THR A C 1
ATOM 710 O O . THR A 1 92 ? 14.304 -25.194 16.046 1.00 86.75 92 THR A O 1
ATOM 713 N N . GLY A 1 93 ? 15.939 -25.897 14.685 1.00 89.06 93 GLY A N 1
ATOM 714 C CA . GLY A 1 93 ? 16.054 -27.208 15.325 1.00 89.06 93 GLY A CA 1
ATOM 715 C C . GLY A 1 93 ? 16.869 -28.242 14.548 1.00 89.06 93 GLY A C 1
ATOM 716 O O . GLY A 1 93 ? 17.698 -27.901 13.696 1.00 89.06 93 GLY A O 1
ATOM 717 N N . VAL A 1 94 ? 16.624 -29.512 14.874 1.00 90.50 94 VAL A N 1
ATOM 718 C CA . VAL A 1 94 ? 17.219 -30.711 14.267 1.00 90.50 94 VAL A CA 1
ATOM 719 C C . VAL A 1 94 ? 16.218 -31.385 13.320 1.00 90.50 94 VAL A C 1
ATOM 721 O O . VAL A 1 94 ? 15.007 -31.321 13.523 1.00 90.50 94 VAL A O 1
ATOM 724 N N . TYR A 1 95 ? 16.708 -32.023 12.260 1.00 90.81 95 TYR A N 1
ATOM 725 C CA . TYR A 1 95 ? 15.887 -32.808 11.338 1.00 90.81 95 TYR A CA 1
ATOM 726 C C . TYR A 1 95 ? 16.650 -34.022 10.803 1.00 90.81 95 TYR A C 1
ATOM 728 O O . TYR A 1 95 ? 17.875 -34.000 10.686 1.00 90.81 95 TYR A O 1
ATOM 736 N N . ALA A 1 96 ? 15.910 -35.075 10.469 1.00 89.94 96 ALA A N 1
ATOM 737 C CA . ALA A 1 96 ? 16.423 -36.365 10.022 1.00 89.94 96 ALA A CA 1
ATOM 738 C C . ALA A 1 96 ? 15.675 -36.794 8.757 1.00 89.94 96 ALA A C 1
ATOM 740 O O . ALA A 1 96 ? 14.447 -36.844 8.767 1.00 89.94 96 ALA A O 1
ATOM 741 N N . VAL A 1 97 ? 16.407 -37.048 7.672 1.00 90.00 97 VAL A N 1
ATOM 742 C CA . VAL A 1 97 ? 15.885 -37.303 6.323 1.00 90.00 97 VAL A CA 1
ATOM 743 C C . VAL A 1 97 ? 16.044 -38.775 5.962 1.00 90.00 97 VAL A C 1
ATOM 745 O O . VAL A 1 97 ? 17.149 -39.317 6.027 1.00 90.00 97 VAL A O 1
ATOM 748 N N . TYR A 1 98 ? 14.940 -39.387 5.553 1.00 88.19 98 TYR A N 1
ATOM 749 C CA . TYR A 1 98 ? 14.806 -40.801 5.241 1.00 88.19 98 TYR A CA 1
ATOM 750 C C . TYR A 1 98 ? 14.458 -41.011 3.760 1.00 88.19 98 TYR A C 1
ATOM 752 O O . TYR A 1 98 ? 13.783 -40.184 3.130 1.00 88.19 98 TYR A O 1
ATOM 760 N N . ASP A 1 99 ? 14.918 -42.132 3.206 1.00 88.31 99 ASP A N 1
ATOM 761 C CA . ASP A 1 99 ? 14.619 -42.532 1.830 1.00 88.31 99 ASP A CA 1
ATOM 762 C C . ASP A 1 99 ? 13.328 -43.366 1.701 1.00 88.31 99 ASP A C 1
ATOM 764 O O . ASP A 1 99 ? 12.567 -43.558 2.646 1.00 88.31 99 ASP A O 1
ATOM 768 N N . LYS A 1 100 ? 13.067 -43.859 0.488 1.00 84.56 100 LYS A N 1
ATOM 769 C CA . LYS A 1 100 ? 11.897 -44.678 0.124 1.00 84.56 100 LYS A CA 1
ATOM 770 C C . LYS A 1 100 ? 11.802 -46.047 0.820 1.00 84.56 100 LYS A C 1
ATOM 772 O O . LYS A 1 100 ? 10.799 -46.730 0.631 1.00 84.56 100 LYS A O 1
ATOM 777 N N . ASN A 1 101 ? 12.845 -46.474 1.529 1.00 84.88 101 ASN A N 1
ATOM 778 C CA . ASN A 1 101 ? 12.893 -47.709 2.312 1.00 84.88 101 ASN A CA 1
ATOM 779 C C . ASN A 1 101 ? 12.770 -47.425 3.826 1.00 84.88 101 ASN A C 1
ATOM 781 O O . ASN A 1 101 ? 12.943 -48.344 4.624 1.00 84.88 101 ASN A O 1
ATOM 785 N N . ASP A 1 102 ? 12.535 -46.161 4.206 1.00 81.94 102 ASP A N 1
ATOM 786 C CA . ASP A 1 102 ? 12.632 -45.630 5.570 1.00 81.94 102 ASP A CA 1
ATOM 787 C C . ASP A 1 102 ? 14.022 -45.841 6.228 1.00 81.94 102 ASP A C 1
ATOM 789 O O . ASP A 1 102 ? 14.144 -45.878 7.455 1.00 81.94 102 ASP A O 1
ATOM 793 N N . GLU A 1 103 ? 15.105 -45.911 5.434 1.00 85.50 103 GLU A N 1
ATOM 794 C CA . GLU A 1 103 ? 16.483 -45.840 5.954 1.00 85.50 103 GLU A CA 1
ATOM 795 C C . GLU A 1 103 ? 16.927 -44.378 6.152 1.00 85.50 103 GLU A C 1
ATOM 797 O O . GLU A 1 103 ? 16.672 -43.509 5.311 1.00 85.50 103 GLU A O 1
ATOM 802 N N . LEU A 1 104 ? 17.606 -44.088 7.271 1.00 87.88 104 LEU A N 1
ATOM 803 C CA . LEU A 1 104 ? 18.059 -42.737 7.619 1.00 87.88 104 LEU A CA 1
ATOM 804 C C . LEU A 1 104 ? 19.295 -42.340 6.802 1.00 87.88 104 LEU A C 1
ATOM 806 O O . LEU A 1 104 ? 20.401 -42.828 7.041 1.00 87.88 104 LEU A O 1
ATOM 810 N N . GLN A 1 105 ? 19.121 -41.393 5.884 1.00 88.44 105 GLN A N 1
ATOM 811 C CA . GLN A 1 105 ? 20.188 -40.928 5.001 1.00 88.44 105 GLN A CA 1
ATOM 812 C C . GLN A 1 105 ? 20.991 -39.761 5.589 1.00 88.44 105 GLN A C 1
ATOM 814 O O . GLN A 1 105 ? 22.201 -39.692 5.371 1.00 88.44 105 GLN A O 1
ATOM 819 N N . PHE A 1 106 ? 20.362 -38.846 6.337 1.00 90.81 106 PHE A N 1
ATOM 820 C CA . PHE A 1 106 ? 21.035 -37.647 6.858 1.00 90.81 106 PHE A CA 1
ATOM 821 C C . PHE A 1 106 ? 20.372 -37.065 8.113 1.00 90.81 106 PHE A C 1
ATOM 823 O O . PHE A 1 106 ? 19.152 -36.943 8.165 1.00 90.81 106 PHE A O 1
ATOM 830 N N . VAL A 1 107 ? 21.170 -36.608 9.083 1.00 90.56 107 VAL A N 1
ATOM 831 C CA . VAL A 1 107 ? 20.731 -35.789 10.228 1.00 90.56 107 VAL A CA 1
ATOM 832 C C . VAL A 1 107 ? 21.413 -34.422 10.179 1.00 90.56 107 VAL A C 1
ATOM 834 O O . VAL A 1 107 ? 22.645 -34.327 10.169 1.00 90.56 107 VAL A O 1
ATOM 837 N N . GLY A 1 108 ? 20.622 -33.351 10.194 1.00 89.50 108 GLY A N 1
ATOM 838 C CA . GLY A 1 108 ? 21.089 -31.969 10.108 1.00 89.50 108 GLY A CA 1
ATOM 839 C C . GLY A 1 108 ? 20.484 -31.053 11.170 1.00 89.50 108 GLY A C 1
ATOM 840 O O . GLY A 1 108 ? 19.505 -31.388 11.828 1.00 89.50 108 GLY A O 1
ATOM 841 N N . ILE A 1 109 ? 21.069 -29.863 11.314 1.00 91.56 109 ILE A N 1
ATOM 842 C CA . ILE A 1 109 ? 20.526 -28.757 12.117 1.00 91.56 109 ILE A CA 1
ATOM 843 C C . ILE A 1 109 ? 20.352 -27.519 11.243 1.00 91.56 109 ILE A C 1
ATOM 845 O O . ILE A 1 109 ? 21.125 -27.306 10.306 1.00 91.56 109 ILE A O 1
ATOM 849 N N . SER A 1 110 ? 19.343 -26.697 11.524 1.00 88.06 110 SER A N 1
ATOM 850 C CA . SER A 1 110 ? 19.138 -25.437 10.804 1.00 88.06 110 SER A CA 1
ATOM 851 C C . SER A 1 110 ? 18.329 -24.418 11.594 1.00 88.06 110 SER A C 1
ATOM 853 O O . SER A 1 110 ? 17.538 -24.780 12.457 1.00 88.06 110 SER A O 1
ATOM 855 N N . ARG A 1 111 ? 18.499 -23.139 11.230 1.00 83.38 111 ARG A N 1
ATOM 856 C CA . ARG A 1 111 ? 17.695 -21.997 11.704 1.00 83.38 111 ARG A CA 1
ATOM 857 C C . ARG A 1 111 ? 16.337 -21.849 11.008 1.00 83.38 111 ARG A C 1
ATOM 859 O O . ARG A 1 111 ? 15.548 -20.999 11.395 1.00 83.38 111 ARG A O 1
ATOM 866 N N . ASN A 1 112 ? 16.107 -22.624 9.954 1.00 86.06 112 ASN A N 1
ATOM 867 C CA . ASN A 1 112 ? 14.801 -22.799 9.334 1.00 86.06 112 ASN A CA 1
ATOM 868 C C . ASN A 1 112 ? 14.771 -24.213 8.741 1.00 86.06 112 ASN A C 1
ATOM 870 O O . ASN A 1 112 ? 15.461 -24.498 7.752 1.00 86.06 112 ASN A O 1
ATOM 874 N N . ILE A 1 113 ? 14.047 -25.118 9.398 1.00 85.06 113 ILE A N 1
ATOM 875 C CA . ILE A 1 113 ? 14.036 -26.541 9.040 1.00 85.06 113 ILE A CA 1
ATOM 876 C C . ILE A 1 113 ? 13.391 -26.740 7.664 1.00 85.06 113 ILE A C 1
ATOM 878 O O . ILE A 1 113 ? 14.040 -27.296 6.774 1.00 85.06 113 ILE A O 1
ATOM 882 N N . GLY A 1 114 ? 12.186 -26.205 7.443 1.00 84.44 114 GLY A N 1
ATOM 883 C CA . GLY A 1 114 ? 11.461 -26.309 6.173 1.00 84.44 114 GLY A CA 1
ATOM 884 C C . GLY A 1 114 ? 12.283 -25.863 4.958 1.00 84.44 114 GLY A C 1
ATOM 885 O O . GLY A 1 114 ? 12.444 -26.628 4.010 1.00 84.44 114 GLY A O 1
ATOM 886 N N . ALA A 1 115 ? 12.908 -24.684 4.997 1.00 82.62 115 ALA A N 1
ATOM 887 C CA . ALA A 1 115 ? 13.750 -24.184 3.904 1.00 82.62 115 ALA A CA 1
ATOM 888 C C . ALA A 1 115 ? 14.995 -25.054 3.639 1.00 82.62 115 ALA A C 1
ATOM 890 O O . ALA A 1 115 ? 15.523 -25.057 2.525 1.00 82.62 115 ALA A O 1
ATOM 891 N N . SER A 1 116 ? 15.463 -25.800 4.644 1.00 86.56 116 SER A N 1
ATOM 892 C CA . SER A 1 116 ? 16.604 -26.714 4.516 1.00 86.56 116 SER A CA 1
ATOM 893 C C . SER A 1 116 ? 16.177 -28.033 3.880 1.00 86.56 116 SER A C 1
ATOM 895 O O . SER A 1 116 ? 16.764 -28.446 2.883 1.00 86.56 116 SER A O 1
ATOM 897 N N . VAL A 1 117 ? 15.091 -28.631 4.377 1.00 85.31 117 VAL A N 1
ATOM 898 C CA . VAL A 1 117 ? 14.460 -29.826 3.793 1.00 85.31 117 VAL A CA 1
ATOM 899 C C . VAL A 1 117 ? 14.046 -29.568 2.337 1.00 85.31 117 VAL A C 1
ATOM 901 O O . VAL A 1 117 ? 14.324 -30.386 1.465 1.00 85.31 117 VAL A O 1
ATOM 904 N N . PHE A 1 118 ? 13.485 -28.393 2.034 1.00 83.00 118 PHE A N 1
ATOM 905 C CA . PHE A 1 118 ? 13.127 -27.984 0.671 1.00 83.00 118 PHE A CA 1
ATOM 906 C C . PHE A 1 118 ? 14.346 -27.806 -0.246 1.00 83.00 118 PHE A C 1
ATOM 908 O O . PHE A 1 118 ? 14.264 -28.054 -1.450 1.00 83.00 118 PHE A O 1
ATOM 915 N N . SER A 1 119 ? 15.491 -27.387 0.308 1.00 82.69 119 SER A N 1
ATOM 916 C CA . SER A 1 119 ? 16.750 -27.331 -0.439 1.00 82.69 119 SER A CA 1
ATOM 917 C C . SER A 1 119 ? 17.254 -28.733 -0.780 1.00 82.69 119 SER A C 1
ATOM 919 O O . SER A 1 119 ? 17.683 -28.944 -1.912 1.00 82.69 119 SER A O 1
ATOM 921 N N . HIS A 1 120 ? 17.171 -29.680 0.162 1.00 83.94 120 HIS A N 1
ATOM 922 C CA . HIS A 1 120 ? 17.606 -31.067 -0.041 1.00 83.94 120 HIS A CA 1
ATOM 923 C C . HIS A 1 120 ? 16.705 -31.817 -1.022 1.00 83.94 120 HIS A C 1
ATOM 925 O O . HIS A 1 120 ? 17.209 -32.441 -1.952 1.00 83.94 120 HIS A O 1
ATOM 931 N N . LEU A 1 121 ? 15.382 -31.658 -0.903 1.00 82.75 121 LEU A N 1
ATOM 932 C CA . LEU A 1 121 ? 14.394 -32.193 -1.848 1.00 82.75 121 LEU A CA 1
ATOM 933 C C . LEU A 1 121 ? 14.679 -31.752 -3.295 1.00 82.75 121 LEU A C 1
ATOM 935 O O . LEU A 1 121 ? 14.455 -32.510 -4.233 1.00 82.75 121 LEU A O 1
ATOM 939 N N . LYS A 1 122 ? 15.202 -30.534 -3.487 1.00 80.31 122 LYS A N 1
ATOM 940 C CA . LYS A 1 122 ? 15.588 -30.012 -4.808 1.00 80.31 122 LYS A CA 1
ATOM 941 C C . LYS A 1 122 ? 16.944 -30.505 -5.316 1.00 80.31 122 LYS A C 1
ATOM 943 O O . LYS A 1 122 ? 17.166 -30.431 -6.522 1.00 80.31 122 LYS A O 1
ATOM 948 N N . SER A 1 123 ? 17.850 -30.958 -4.448 1.00 80.06 123 SER A N 1
ATOM 949 C CA . SER A 1 123 ? 19.177 -31.452 -4.847 1.00 80.06 123 SER A CA 1
ATOM 950 C C . SER A 1 123 ? 19.261 -32.975 -4.949 1.00 80.06 123 SER A C 1
ATOM 952 O O . SER A 1 123 ? 19.958 -33.471 -5.829 1.00 80.06 123 SER A O 1
ATOM 954 N N . VAL A 1 124 ? 18.561 -33.710 -4.080 1.00 83.25 124 VAL A N 1
ATOM 955 C CA . VAL A 1 124 ? 18.544 -35.182 -4.014 1.00 83.25 124 VAL A CA 1
ATOM 956 C C . VAL A 1 124 ? 17.133 -35.721 -3.706 1.00 83.25 124 VAL A C 1
ATOM 958 O O . VAL A 1 124 ? 16.916 -36.337 -2.661 1.00 83.25 124 VAL A O 1
ATOM 961 N N . PRO A 1 125 ? 16.147 -35.520 -4.607 1.00 81.69 125 PRO A N 1
ATOM 962 C CA . PRO A 1 125 ? 14.757 -35.935 -4.378 1.00 81.69 125 PRO A CA 1
ATOM 963 C C . PRO A 1 125 ? 14.602 -37.436 -4.092 1.00 81.69 125 PRO A C 1
ATOM 965 O O . PRO A 1 125 ? 13.758 -37.818 -3.288 1.00 81.69 125 PRO A O 1
ATOM 968 N N . GLU A 1 126 ? 15.442 -38.287 -4.690 1.00 80.25 126 GLU A N 1
ATOM 969 C CA . GLU A 1 126 ? 15.408 -39.749 -4.508 1.00 80.25 126 GLU A CA 1
ATOM 970 C C . GLU A 1 126 ? 15.764 -40.219 -3.085 1.00 80.25 126 GLU A C 1
ATOM 972 O O . GLU A 1 126 ? 15.479 -41.363 -2.735 1.00 80.25 126 GLU A O 1
ATOM 977 N N . LEU A 1 127 ? 16.371 -39.344 -2.273 1.00 83.25 127 LEU A N 1
ATOM 978 C CA . LEU A 1 127 ? 16.777 -39.607 -0.887 1.00 83.25 127 LEU A CA 1
ATOM 979 C C . LEU A 1 127 ? 15.956 -38.802 0.140 1.00 83.25 127 LEU A C 1
ATOM 981 O O . LEU A 1 127 ? 16.256 -38.857 1.327 1.00 83.25 127 LEU A O 1
ATOM 985 N N . CYS A 1 128 ? 14.958 -38.026 -0.303 1.00 83.00 128 CYS A N 1
ATOM 986 C CA . CYS A 1 128 ? 14.184 -37.092 0.528 1.00 83.00 128 CYS A CA 1
ATOM 987 C C . CYS A 1 128 ? 12.693 -37.467 0.571 1.00 83.00 128 CYS A C 1
ATOM 989 O O . CYS A 1 128 ? 11.842 -36.673 0.166 1.00 83.00 128 CYS A O 1
ATOM 991 N N . CYS A 1 129 ? 12.364 -38.681 1.018 1.00 82.12 129 CYS A N 1
ATOM 992 C CA . CYS A 1 129 ? 10.995 -39.206 0.958 1.00 82.12 129 CYS A CA 1
ATOM 993 C C . CYS A 1 129 ? 10.177 -38.886 2.218 1.00 82.12 129 CYS A C 1
ATOM 995 O O . CYS A 1 129 ? 9.021 -38.464 2.124 1.00 82.12 129 CYS A O 1
ATOM 997 N N . SER A 1 130 ? 10.777 -39.038 3.396 1.00 85.12 130 SER A N 1
ATOM 998 C CA . SER A 1 130 ? 10.146 -38.762 4.690 1.00 85.12 130 SER A CA 1
ATOM 999 C C . SER A 1 130 ? 11.146 -38.092 5.642 1.00 85.12 130 SER A C 1
ATOM 1001 O O . SER A 1 130 ? 12.361 -38.223 5.491 1.00 85.12 130 SER A O 1
ATOM 1003 N N . VAL A 1 131 ? 10.660 -37.267 6.574 1.00 88.19 131 VAL A N 1
ATOM 1004 C CA . VAL A 1 131 ? 11.509 -36.446 7.455 1.00 88.19 131 VAL A CA 1
ATOM 1005 C C . VAL A 1 131 ? 10.940 -36.395 8.871 1.00 88.19 131 VAL A C 1
ATOM 1007 O O . VAL A 1 131 ? 9.759 -36.112 9.059 1.00 88.19 131 VAL A O 1
ATOM 1010 N N . LYS A 1 132 ? 11.793 -36.608 9.878 1.00 88.44 132 LYS A N 1
ATOM 1011 C CA . LYS A 1 132 ? 11.497 -36.301 11.287 1.00 88.44 132 LYS A CA 1
ATOM 1012 C C . LYS A 1 132 ? 12.029 -34.916 11.646 1.00 88.44 132 LYS A C 1
ATOM 1014 O O . LYS A 1 132 ? 13.118 -34.542 11.206 1.00 88.44 132 LYS A O 1
ATOM 1019 N N . VAL A 1 133 ? 11.281 -34.165 12.457 1.00 87.56 133 VAL A N 1
ATOM 1020 C CA . VAL A 1 133 ? 11.588 -32.769 12.816 1.00 87.56 133 VAL A CA 1
ATOM 1021 C C . VAL A 1 133 ? 11.534 -32.559 14.329 1.00 87.56 133 VAL A C 1
ATOM 1023 O O . VAL A 1 133 ? 10.491 -32.745 14.947 1.00 87.56 133 VAL A O 1
ATOM 1026 N N . GLY A 1 134 ? 12.660 -32.145 14.912 1.00 86.44 134 GLY A N 1
ATOM 1027 C CA . GLY A 1 134 ? 12.799 -31.773 16.317 1.00 86.44 134 GLY A CA 1
ATOM 1028 C C . GLY A 1 134 ? 13.021 -30.270 16.441 1.00 86.44 134 GLY A C 1
ATOM 1029 O O . GLY A 1 134 ? 14.147 -29.790 16.300 1.00 86.44 134 GLY A O 1
ATOM 1030 N N . VAL A 1 135 ? 11.943 -29.528 16.689 1.00 85.19 135 VAL A N 1
ATOM 1031 C CA . VAL A 1 135 ? 11.992 -28.091 17.007 1.00 85.19 135 VAL A CA 1
ATOM 1032 C C . VAL A 1 135 ? 12.709 -27.890 18.348 1.00 85.19 135 VAL A C 1
ATOM 1034 O O . VAL A 1 135 ? 12.640 -28.752 19.225 1.00 85.19 135 VAL A O 1
ATOM 1037 N N . VAL A 1 136 ? 13.432 -26.777 18.494 1.00 85.06 136 VAL A N 1
ATOM 1038 C CA . VAL A 1 136 ? 14.143 -26.416 19.728 1.00 85.06 136 VAL A CA 1
ATOM 1039 C C . VAL A 1 136 ? 13.689 -25.027 20.170 1.00 85.06 136 VAL A C 1
ATOM 1041 O O . VAL A 1 136 ? 14.020 -24.046 19.508 1.00 85.06 136 VAL A O 1
ATOM 1044 N N . ASP A 1 137 ? 12.952 -24.970 21.284 1.00 75.06 137 ASP A N 1
ATOM 1045 C CA . ASP A 1 137 ? 12.300 -23.755 21.803 1.00 75.06 137 ASP A CA 1
ATOM 1046 C C . ASP A 1 137 ? 13.305 -22.623 22.109 1.00 75.06 137 ASP A C 1
ATOM 1048 O O . ASP A 1 137 ? 13.086 -21.475 21.725 1.00 75.06 137 ASP A O 1
ATOM 1052 N N . ASP A 1 138 ? 14.445 -22.965 22.728 1.00 78.31 138 ASP A N 1
ATOM 1053 C CA . ASP A 1 138 ? 15.576 -22.068 23.028 1.00 78.31 138 ASP A CA 1
ATOM 1054 C C . ASP A 1 138 ? 16.831 -22.475 22.211 1.00 78.31 138 ASP A C 1
ATOM 1056 O O . ASP A 1 138 ? 17.707 -23.202 22.698 1.00 78.31 138 ASP A O 1
ATOM 1060 N N . PRO A 1 139 ? 16.945 -22.067 20.932 1.00 77.69 139 PRO A N 1
ATOM 1061 C CA . PRO A 1 139 ? 17.901 -22.656 19.996 1.00 77.69 139 PRO A CA 1
ATOM 1062 C C . PRO A 1 139 ? 19.305 -22.025 20.043 1.00 77.69 139 PRO A C 1
ATOM 1064 O O . PRO A 1 139 ? 19.737 -21.325 19.118 1.00 77.69 139 PRO A O 1
ATOM 1067 N N . ASP A 1 140 ? 20.070 -22.320 21.094 1.00 83.38 140 ASP A N 1
ATOM 1068 C CA . ASP A 1 140 ? 21.500 -21.994 21.134 1.00 83.38 140 ASP A CA 1
ATOM 1069 C C . ASP A 1 140 ? 22.367 -23.017 20.351 1.00 83.38 140 ASP A C 1
ATOM 1071 O O . ASP A 1 140 ? 21.924 -24.097 19.942 1.00 83.38 140 ASP A O 1
ATOM 1075 N N . ARG A 1 141 ? 23.638 -22.673 20.089 1.00 81.25 141 ARG A N 1
ATOM 1076 C CA . ARG A 1 141 ? 24.556 -23.540 19.319 1.00 81.25 141 ARG A CA 1
ATOM 1077 C C . ARG A 1 141 ? 24.815 -24.882 20.017 1.00 81.25 141 ARG A C 1
ATOM 1079 O O . ARG A 1 141 ? 25.046 -25.887 19.343 1.00 81.25 141 ARG A O 1
ATOM 1086 N N . THR A 1 142 ? 24.828 -24.889 21.341 1.00 85.19 142 THR A N 1
ATOM 1087 C CA . THR A 1 142 ? 25.114 -26.035 22.206 1.00 85.19 142 THR A CA 1
ATOM 1088 C C . THR A 1 142 ? 23.926 -26.995 22.254 1.00 85.19 142 THR A C 1
ATOM 1090 O O . THR A 1 142 ? 24.113 -28.174 21.964 1.00 85.19 142 THR A O 1
ATOM 1093 N N . ALA A 1 143 ? 22.713 -26.490 22.484 1.00 84.69 143 ALA A N 1
ATOM 1094 C CA . ALA A 1 143 ? 21.450 -27.223 22.453 1.00 84.69 143 ALA A CA 1
ATOM 1095 C C . ALA A 1 143 ? 21.202 -27.875 21.086 1.00 84.69 143 ALA A C 1
ATOM 1097 O O . ALA A 1 143 ? 20.933 -29.072 21.016 1.00 84.69 143 ALA A O 1
ATOM 1098 N N . LEU A 1 144 ? 21.400 -27.139 19.984 1.00 85.50 144 LEU A N 1
ATOM 1099 C CA . LEU A 1 144 ? 21.291 -27.701 18.630 1.00 85.50 144 LEU A CA 1
ATOM 1100 C C . LEU A 1 144 ? 22.321 -28.813 18.376 1.00 85.50 144 LEU A C 1
ATOM 1102 O O . LEU A 1 144 ? 21.990 -29.850 17.803 1.00 85.50 144 LEU A O 1
ATOM 1106 N N . THR A 1 145 ? 23.562 -28.633 18.840 1.00 86.69 145 THR A N 1
ATOM 1107 C CA . THR A 1 145 ? 24.607 -29.668 18.732 1.00 86.69 145 THR A CA 1
ATOM 1108 C C . THR A 1 145 ? 24.283 -30.891 19.602 1.00 86.69 145 THR A C 1
ATOM 1110 O O . THR A 1 145 ? 24.583 -32.015 19.209 1.00 86.69 145 THR A O 1
ATOM 1113 N N . GLN A 1 146 ? 23.662 -30.697 20.767 1.00 86.31 146 GLN A N 1
ATOM 1114 C CA . GLN A 1 146 ? 23.248 -31.767 21.675 1.00 86.31 146 GLN A CA 1
ATOM 1115 C C . GLN A 1 146 ? 22.051 -32.558 21.130 1.00 86.31 146 GLN A C 1
ATOM 1117 O O . GLN A 1 146 ? 22.090 -33.784 21.151 1.00 86.31 146 GLN A O 1
ATOM 1122 N N . ALA A 1 147 ? 21.037 -31.887 20.576 1.00 86.25 147 ALA A N 1
ATOM 1123 C CA . ALA A 1 147 ? 19.908 -32.532 19.904 1.00 86.25 147 ALA A CA 1
ATOM 1124 C C . ALA A 1 147 ? 20.377 -33.381 18.708 1.00 86.25 147 ALA A C 1
ATOM 1126 O O . ALA A 1 147 ? 20.021 -34.552 18.592 1.00 86.25 147 ALA A O 1
ATOM 1127 N N . TRP A 1 148 ? 21.267 -32.821 17.878 1.00 90.62 148 TRP A N 1
ATOM 1128 C CA . TRP A 1 148 ? 21.906 -33.541 16.773 1.00 90.62 148 TRP A CA 1
ATOM 1129 C C . TRP A 1 148 ? 22.684 -34.776 17.242 1.00 90.62 148 TRP A C 1
ATOM 1131 O O . TRP A 1 148 ? 22.514 -35.855 16.676 1.00 90.62 148 TRP A O 1
ATOM 1141 N N . LYS A 1 149 ? 23.495 -34.647 18.303 1.00 87.75 149 LYS A N 1
ATOM 1142 C CA . LYS A 1 149 ? 24.201 -35.787 18.907 1.00 87.75 149 LYS A CA 1
ATOM 1143 C C . LYS A 1 149 ? 23.238 -36.857 19.403 1.00 87.75 149 LYS A C 1
ATOM 1145 O O . LYS A 1 149 ? 23.450 -38.015 19.080 1.00 87.75 149 LYS A O 1
ATOM 1150 N N . SER A 1 150 ? 22.176 -36.480 20.117 1.00 88.75 150 SER A N 1
ATOM 1151 C CA . SER A 1 150 ? 21.189 -37.430 20.641 1.00 88.75 150 SER A CA 1
ATOM 1152 C C . SER A 1 150 ? 20.582 -38.280 19.524 1.00 88.75 150 SER A C 1
ATOM 1154 O O . SER A 1 150 ? 20.551 -39.500 19.638 1.00 88.75 150 SER A O 1
ATOM 1156 N N . TRP A 1 151 ? 20.162 -37.656 18.419 1.00 89.25 151 TRP A N 1
ATOM 1157 C CA . TRP A 1 151 ? 19.575 -38.365 17.277 1.00 89.25 151 TRP A CA 1
ATOM 1158 C C . TRP A 1 151 ? 20.597 -39.239 16.528 1.00 89.25 151 TRP A C 1
ATOM 1160 O O . TRP A 1 151 ? 20.266 -40.339 16.087 1.00 89.25 151 TRP A O 1
ATOM 1170 N N . MET A 1 152 ? 21.849 -38.783 16.412 1.00 86.50 152 MET A N 1
ATOM 1171 C CA . MET A 1 152 ? 22.942 -39.568 15.823 1.00 86.50 152 MET A CA 1
ATOM 1172 C C . MET A 1 152 ? 23.316 -40.779 16.690 1.00 86.50 152 MET A C 1
ATOM 1174 O O . MET A 1 152 ? 23.456 -41.883 16.170 1.00 86.50 152 MET A O 1
ATOM 1178 N N . GLU A 1 153 ? 23.466 -40.594 18.002 1.00 88.06 153 GLU A N 1
ATOM 1179 C CA . GLU A 1 153 ? 23.808 -41.652 18.959 1.00 88.06 153 GLU A CA 1
ATOM 1180 C C . GLU A 1 153 ? 22.693 -42.703 19.047 1.00 88.06 153 GLU A C 1
ATOM 1182 O O . GLU A 1 153 ? 22.986 -43.896 19.033 1.00 88.06 153 GLU A O 1
ATOM 1187 N N . GLU A 1 154 ? 21.425 -42.284 19.040 1.00 86.69 154 GLU A N 1
ATOM 1188 C CA . GLU A 1 154 ? 20.256 -43.171 19.004 1.00 86.69 154 GLU A CA 1
ATOM 1189 C C . GLU A 1 154 ? 20.215 -44.027 17.724 1.00 86.69 154 GLU A C 1
ATOM 1191 O O . GLU A 1 154 ? 20.050 -45.247 17.799 1.00 86.69 154 GLU A O 1
ATOM 1196 N N . HIS A 1 155 ? 20.466 -43.435 16.548 1.00 85.75 155 HIS A N 1
ATOM 1197 C CA . HIS A 1 155 ? 20.559 -44.196 15.297 1.00 85.75 155 HIS A CA 1
ATOM 1198 C C . HIS A 1 155 ? 21.743 -45.174 15.280 1.00 85.75 155 HIS A C 1
ATOM 1200 O O . HIS A 1 155 ? 21.605 -46.315 14.828 1.00 85.75 155 HIS A O 1
ATOM 1206 N N . ILE A 1 156 ? 22.911 -44.749 15.773 1.00 87.94 156 ILE A N 1
ATOM 1207 C CA . ILE A 1 156 ? 24.115 -45.589 15.839 1.00 87.94 156 ILE A CA 1
ATOM 1208 C C . ILE A 1 156 ? 23.903 -46.760 16.811 1.00 87.94 156 ILE A C 1
ATOM 1210 O O . ILE A 1 156 ? 24.322 -47.874 16.504 1.00 87.94 156 ILE A O 1
ATOM 1214 N N . GLN A 1 157 ? 23.205 -46.555 17.933 1.00 86.31 157 GLN A N 1
ATOM 1215 C CA . GLN A 1 157 ? 22.826 -47.634 18.854 1.00 86.31 157 GLN A CA 1
ATOM 1216 C C . GLN A 1 157 ? 21.821 -48.615 18.228 1.00 86.31 157 GLN A C 1
ATOM 1218 O O . GLN A 1 157 ? 21.943 -49.819 18.438 1.00 86.31 157 GLN A O 1
ATOM 1223 N N . ALA A 1 158 ? 20.860 -48.125 17.437 1.00 84.81 158 ALA A N 1
ATOM 1224 C CA . ALA A 1 158 ? 19.845 -48.963 16.795 1.00 84.81 158 ALA A CA 1
ATOM 1225 C C . ALA A 1 158 ? 20.365 -49.770 15.587 1.00 84.81 158 ALA A C 1
ATOM 1227 O O . ALA A 1 158 ? 19.904 -50.885 15.351 1.00 84.81 158 ALA A O 1
ATOM 1228 N N . THR A 1 159 ? 21.305 -49.220 14.808 1.00 83.88 159 THR A N 1
ATOM 1229 C CA . THR A 1 159 ? 21.723 -49.787 13.504 1.00 83.88 159 THR A CA 1
ATOM 1230 C C . THR A 1 159 ? 23.193 -50.197 13.415 1.00 83.88 159 THR A C 1
ATOM 1232 O O . THR A 1 159 ? 23.584 -50.881 12.467 1.00 83.88 159 THR A O 1
ATOM 1235 N N . GLY A 1 160 ? 24.034 -49.752 14.353 1.00 81.38 160 GLY A N 1
ATOM 1236 C CA . GLY A 1 160 ? 25.489 -49.899 14.288 1.00 81.38 160 GLY A CA 1
ATOM 1237 C C . GLY A 1 160 ? 26.175 -49.049 13.207 1.00 81.38 160 GLY A C 1
ATOM 1238 O O . GLY A 1 160 ? 27.365 -49.249 12.964 1.00 81.38 160 GLY A O 1
ATOM 1239 N N . LYS A 1 161 ? 25.460 -48.129 12.537 1.00 84.75 161 LYS A N 1
ATOM 1240 C CA . LYS A 1 161 ? 25.965 -47.351 11.392 1.00 84.75 161 LYS A CA 1
ATOM 1241 C C . LYS A 1 161 ? 25.737 -45.845 11.541 1.00 84.75 161 LYS A C 1
ATOM 1243 O O . LYS A 1 161 ? 24.760 -45.386 12.135 1.00 84.75 161 LYS A O 1
ATOM 1248 N N . ILE A 1 162 ? 26.636 -45.078 10.929 1.00 86.12 162 ILE A N 1
ATOM 1249 C CA . ILE A 1 162 ? 26.488 -43.635 10.709 1.00 86.12 162 ILE A CA 1
ATOM 1250 C C . ILE A 1 162 ? 25.590 -43.437 9.468 1.00 86.12 162 ILE A C 1
ATOM 1252 O O . ILE A 1 162 ? 25.761 -44.179 8.499 1.00 86.12 162 ILE A O 1
ATOM 1256 N N . PRO A 1 163 ? 24.648 -42.474 9.454 1.00 87.81 163 PRO A N 1
ATOM 1257 C CA . PRO A 1 163 ? 23.891 -42.130 8.248 1.00 87.81 163 PRO A CA 1
ATOM 1258 C C . PRO A 1 163 ? 24.831 -41.724 7.094 1.00 87.81 163 PRO A C 1
ATOM 1260 O O . PRO A 1 163 ? 25.712 -40.887 7.325 1.00 87.81 163 PRO A O 1
ATOM 1263 N N . PRO A 1 164 ? 24.665 -42.241 5.858 1.00 86.69 164 PRO A N 1
ATOM 1264 C CA . PRO A 1 164 ? 25.603 -42.006 4.753 1.00 86.69 164 PRO A CA 1
ATOM 1265 C C . PRO A 1 164 ? 25.888 -40.529 4.456 1.00 86.69 164 PRO A C 1
ATOM 1267 O O . PRO A 1 164 ? 26.995 -40.166 4.061 1.00 86.69 164 PRO A O 1
ATOM 1270 N N . GLY A 1 165 ? 24.908 -39.648 4.662 1.00 83.56 165 GLY A N 1
ATOM 1271 C CA . GLY A 1 165 ? 25.033 -38.202 4.491 1.00 83.56 165 GLY A CA 1
ATOM 1272 C C . GLY A 1 165 ? 25.853 -37.479 5.562 1.00 83.56 165 GLY A C 1
ATOM 1273 O O . GLY A 1 165 ? 26.182 -36.309 5.375 1.00 83.56 165 GLY A O 1
ATOM 1274 N N . ASN A 1 166 ? 26.183 -38.152 6.666 1.00 87.38 166 ASN A N 1
ATOM 1275 C CA . ASN A 1 166 ? 26.980 -37.627 7.776 1.00 87.38 166 ASN A CA 1
ATOM 1276 C C . ASN A 1 166 ? 28.401 -38.222 7.838 1.00 87.38 166 ASN A C 1
ATOM 1278 O O . ASN A 1 166 ? 29.173 -37.848 8.722 1.00 87.38 166 ASN A O 1
ATOM 1282 N N . GLU A 1 167 ? 28.768 -39.118 6.916 1.00 85.19 167 GLU A N 1
ATOM 1283 C CA . GLU A 1 167 ? 30.118 -39.682 6.828 1.00 85.19 167 GLU A CA 1
ATOM 1284 C C . GLU A 1 167 ? 31.164 -38.648 6.371 1.00 85.19 167 GLU A C 1
ATOM 1286 O O . GLU A 1 167 ? 30.916 -37.782 5.525 1.00 85.19 167 GLU A O 1
ATOM 1291 N N . SER A 1 168 ? 32.380 -38.752 6.917 1.00 75.88 168 SER A N 1
ATOM 1292 C CA . SER A 1 168 ? 33.476 -37.810 6.671 1.00 75.88 168 SER A CA 1
ATOM 1293 C C . SER A 1 168 ? 33.970 -37.860 5.219 1.00 75.88 168 SER A C 1
ATOM 1295 O O . SER A 1 168 ? 34.803 -38.691 4.860 1.00 75.88 168 SER A O 1
ATOM 1297 N N . GLY A 1 169 ? 33.473 -36.934 4.399 1.00 72.12 169 GLY A N 1
ATOM 1298 C CA . GLY A 1 169 ? 33.793 -36.813 2.973 1.00 72.12 169 GLY A CA 1
ATOM 1299 C C . GLY A 1 169 ? 32.553 -36.694 2.086 1.00 72.12 169 GLY A C 1
ATOM 1300 O O . GLY A 1 169 ? 32.646 -36.153 0.980 1.00 72.12 169 GLY A O 1
ATOM 1301 N N . ASN A 1 170 ? 31.379 -37.111 2.574 1.00 76.00 170 ASN A N 1
ATOM 1302 C CA . ASN A 1 170 ? 30.133 -36.962 1.836 1.00 76.00 170 ASN A CA 1
ATOM 1303 C C . ASN A 1 170 ? 29.630 -35.508 1.900 1.00 76.00 170 ASN A C 1
ATOM 1305 O O . ASN A 1 170 ? 29.224 -35.011 2.945 1.00 76.00 170 ASN A O 1
ATOM 1309 N N . ASN A 1 171 ? 29.647 -34.818 0.757 1.00 72.81 171 ASN A N 1
ATOM 1310 C CA . ASN A 1 171 ? 29.202 -33.425 0.634 1.00 72.81 171 ASN A CA 1
ATOM 1311 C C . ASN A 1 171 ? 27.799 -33.290 0.004 1.00 72.81 171 ASN A C 1
ATOM 1313 O O . ASN A 1 171 ? 27.383 -32.181 -0.325 1.00 72.81 171 ASN A O 1
ATOM 1317 N N . THR A 1 172 ? 27.062 -34.396 -0.163 1.00 78.06 172 THR A N 1
ATOM 1318 C CA . THR A 1 172 ? 25.752 -34.440 -0.849 1.00 78.06 172 THR A CA 1
ATOM 1319 C C . THR A 1 172 ? 24.697 -33.548 -0.180 1.00 78.06 172 THR A C 1
ATOM 1321 O O . THR A 1 172 ? 23.920 -32.887 -0.864 1.00 78.06 172 THR A O 1
ATOM 1324 N N . TRP A 1 173 ? 24.718 -33.481 1.154 1.00 74.25 173 TRP A N 1
ATOM 1325 C CA . TRP A 1 173 ? 23.769 -32.728 1.990 1.00 74.25 173 TRP A CA 1
ATOM 1326 C C . TRP A 1 173 ? 24.328 -31.381 2.473 1.00 74.25 173 TRP A C 1
ATOM 1328 O O . TRP A 1 173 ? 23.654 -30.615 3.165 1.00 74.25 173 TRP A O 1
ATOM 1338 N N . VAL A 1 174 ? 25.576 -31.067 2.114 1.00 68.81 174 VAL A N 1
ATOM 1339 C CA . VAL A 1 174 ? 26.204 -29.784 2.431 1.00 68.81 174 VAL A CA 1
ATOM 1340 C C . VAL A 1 174 ? 25.791 -28.782 1.361 1.00 68.81 174 VAL A C 1
ATOM 1342 O O . VAL A 1 174 ? 26.023 -28.990 0.170 1.00 68.81 174 VAL A O 1
ATOM 1345 N N . ARG A 1 175 ? 25.183 -27.668 1.788 1.00 57.31 175 ARG A N 1
ATOM 1346 C CA . ARG A 1 175 ? 24.745 -26.594 0.889 1.00 57.31 175 ARG A CA 1
ATOM 1347 C C . ARG A 1 175 ? 25.931 -26.112 0.054 1.00 57.31 175 ARG A C 1
ATOM 1349 O O . ARG A 1 175 ? 26.827 -25.452 0.580 1.00 57.31 175 ARG A O 1
ATOM 1356 N N . GLN A 1 176 ? 25.916 -26.444 -1.237 1.00 50.28 176 GLN A N 1
ATOM 1357 C CA . GLN A 1 176 ? 26.978 -26.081 -2.171 1.00 50.28 176 GLN A CA 1
ATOM 1358 C C . GLN A 1 176 ? 27.254 -24.568 -2.102 1.00 50.28 176 GLN A C 1
ATOM 1360 O O . GLN A 1 176 ? 26.297 -23.784 -2.021 1.00 50.28 176 GLN A O 1
ATOM 1365 N N . PRO A 1 177 ? 28.529 -24.133 -2.137 1.00 45.75 177 PRO A N 1
ATOM 1366 C CA . PRO A 1 177 ? 28.846 -22.713 -2.224 1.00 45.75 177 PRO A CA 1
ATOM 1367 C C . PRO A 1 177 ? 28.170 -22.116 -3.470 1.00 45.75 177 PRO A C 1
ATOM 1369 O O . PRO A 1 177 ? 27.974 -22.831 -4.460 1.00 45.75 177 PRO A O 1
ATOM 1372 N N . PRO A 1 178 ? 27.788 -20.824 -3.447 1.00 47.38 178 PRO A N 1
ATOM 1373 C CA . PRO A 1 178 ? 27.090 -20.204 -4.568 1.00 47.38 178 PRO A CA 1
ATOM 1374 C C . PRO A 1 178 ? 27.870 -20.432 -5.866 1.00 47.38 178 PRO A C 1
ATOM 1376 O O . PRO A 1 178 ? 29.097 -20.296 -5.878 1.00 47.38 178 PRO A O 1
ATOM 1379 N N . LYS A 1 179 ? 27.149 -20.802 -6.941 1.00 48.62 179 LYS A N 1
ATOM 1380 C CA . LYS A 1 179 ? 27.721 -21.075 -8.272 1.00 48.62 179 LYS A CA 1
ATOM 1381 C C . LYS A 1 179 ? 28.787 -20.023 -8.584 1.00 48.62 179 LYS A C 1
ATOM 1383 O O . LYS A 1 179 ? 28.493 -18.834 -8.458 1.00 48.62 179 LYS A O 1
ATOM 1388 N N . LYS A 1 180 ? 29.999 -20.461 -8.969 1.00 48.50 180 LYS A N 1
ATOM 1389 C CA . LYS A 1 180 ? 31.128 -19.571 -9.307 1.00 48.50 180 LYS A CA 1
ATOM 1390 C C . LYS A 1 180 ? 30.599 -18.396 -10.130 1.00 48.50 180 LYS A C 1
ATOM 1392 O O . LYS A 1 180 ? 30.023 -18.636 -11.191 1.00 48.50 180 LYS A O 1
ATOM 1397 N N . LYS A 1 181 ? 30.738 -17.165 -9.613 1.00 56.34 181 LYS A N 1
ATOM 1398 C CA . LYS A 1 181 ? 30.186 -15.968 -10.264 1.00 56.34 181 LYS A CA 1
ATOM 1399 C C . LYS A 1 181 ? 30.647 -15.949 -11.723 1.00 56.34 181 LYS A C 1
ATOM 1401 O O . LYS A 1 181 ? 31.844 -16.096 -11.974 1.00 56.34 181 LYS A O 1
ATOM 1406 N N . LYS A 1 182 ? 29.702 -15.795 -12.660 1.00 65.94 182 LYS A N 1
ATOM 1407 C CA . LYS A 1 182 ? 30.030 -15.592 -14.076 1.00 65.94 182 LYS A CA 1
ATOM 1408 C C . LYS A 1 182 ? 30.999 -14.402 -14.181 1.00 65.94 182 LYS A C 1
ATOM 1410 O O . LYS A 1 182 ? 30.755 -13.401 -13.500 1.00 65.94 182 LYS A O 1
ATOM 1415 N N . PRO A 1 183 ? 32.092 -14.508 -14.956 1.00 66.56 183 PRO A N 1
ATOM 1416 C CA . PRO A 1 183 ? 32.930 -13.353 -15.246 1.00 66.56 183 PRO A CA 1
ATOM 1417 C C . PRO A 1 183 ? 32.119 -12.330 -16.048 1.00 66.56 183 PRO A C 1
ATOM 1419 O O . PRO A 1 183 ? 31.240 -12.707 -16.820 1.00 66.56 183 PRO A O 1
ATOM 1422 N N . ASP A 1 184 ? 32.410 -11.046 -15.865 1.00 67.00 184 ASP A N 1
ATOM 1423 C CA . ASP A 1 184 ? 31.776 -9.984 -16.644 1.00 67.00 184 ASP A CA 1
ATOM 1424 C C . ASP A 1 184 ? 32.179 -10.082 -18.129 1.00 67.00 184 ASP A C 1
ATOM 1426 O O . ASP A 1 184 ? 33.321 -10.422 -18.459 1.00 67.00 184 ASP A O 1
ATOM 1430 N N . LEU A 1 185 ? 31.236 -9.806 -19.032 1.00 77.94 185 LEU A N 1
ATOM 1431 C CA . LEU A 1 185 ? 31.454 -9.907 -20.474 1.00 77.94 185 LEU A CA 1
ATOM 1432 C C . LEU A 1 185 ? 32.236 -8.696 -21.004 1.00 77.94 185 LEU A C 1
ATOM 1434 O O . LEU A 1 185 ? 31.976 -7.545 -20.648 1.00 77.94 185 LEU A O 1
ATOM 1438 N N . ARG A 1 186 ? 33.187 -8.982 -21.897 1.00 76.69 186 ARG A N 1
ATOM 1439 C CA . ARG A 1 186 ? 34.039 -8.009 -22.594 1.00 76.69 186 ARG A CA 1
ATOM 1440 C C . ARG A 1 186 ? 33.539 -7.856 -24.027 1.00 76.69 186 ARG A C 1
ATOM 1442 O O . ARG A 1 186 ? 33.444 -8.858 -24.731 1.00 76.69 186 ARG A O 1
ATOM 1449 N N . LEU A 1 187 ? 33.217 -6.634 -24.455 1.00 69.75 187 LEU A N 1
ATOM 1450 C CA . LEU A 1 187 ? 32.646 -6.389 -25.788 1.00 69.75 187 LEU A CA 1
ATOM 1451 C C . LEU A 1 187 ? 33.697 -6.238 -26.893 1.00 69.75 187 LEU A C 1
ATOM 1453 O O . LEU A 1 187 ? 33.372 -6.434 -28.062 1.00 69.75 187 LEU A O 1
ATOM 1457 N N . THR A 1 188 ? 34.946 -5.907 -26.553 1.00 68.25 188 THR A N 1
ATOM 1458 C CA . THR A 1 188 ? 36.040 -5.772 -27.528 1.00 68.25 188 THR A CA 1
ATOM 1459 C C . THR A 1 188 ? 37.252 -6.627 -27.129 1.00 68.25 188 THR A C 1
ATOM 1461 O O . THR A 1 188 ? 37.440 -6.912 -25.944 1.00 68.25 188 THR A O 1
ATOM 1464 N N . PRO A 1 189 ? 38.105 -7.038 -28.087 1.00 62.25 189 PRO A N 1
ATOM 1465 C CA . PRO A 1 189 ? 39.314 -7.817 -27.806 1.00 62.25 189 PRO A CA 1
ATOM 1466 C C . PRO A 1 189 ? 40.489 -6.988 -27.245 1.00 62.25 189 PRO A C 1
ATOM 1468 O O . PRO A 1 189 ? 41.568 -7.545 -27.051 1.00 62.25 189 PRO A O 1
ATOM 1471 N N . GLY A 1 190 ? 40.306 -5.689 -26.978 1.00 60.81 190 GLY A N 1
ATOM 1472 C CA . GLY A 1 190 ? 41.291 -4.839 -26.303 1.00 60.81 190 GLY A CA 1
ATOM 1473 C C . GLY A 1 190 ? 41.640 -3.540 -27.042 1.00 60.81 190 GLY A C 1
ATOM 1474 O O . GLY A 1 190 ? 41.427 -3.397 -28.246 1.00 60.81 190 GLY A O 1
ATOM 1475 N N . HIS A 1 191 ? 42.252 -2.616 -26.300 1.00 49.78 191 HIS A N 1
ATOM 1476 C CA . HIS A 1 191 ? 42.459 -1.193 -26.618 1.00 49.78 191 HIS A CA 1
ATOM 1477 C C . HIS A 1 191 ? 43.151 -0.856 -27.963 1.00 49.78 191 HIS A C 1
ATOM 1479 O O . HIS A 1 191 ? 43.080 0.285 -28.408 1.00 49.78 191 HIS A O 1
ATOM 1485 N N . ASN A 1 192 ? 43.815 -1.817 -28.621 1.00 52.16 192 ASN A N 1
ATOM 1486 C CA . ASN A 1 192 ? 44.587 -1.613 -29.861 1.00 52.16 192 ASN A CA 1
ATOM 1487 C C . ASN A 1 192 ? 44.034 -2.368 -31.091 1.00 52.16 192 ASN A C 1
ATOM 1489 O O . ASN A 1 192 ? 44.725 -2.474 -32.104 1.00 52.16 192 ASN A O 1
ATOM 1493 N N . VAL A 1 193 ? 42.811 -2.904 -31.031 1.00 59.97 193 VAL A N 1
ATOM 1494 C CA . VAL A 1 193 ? 42.182 -3.603 -32.166 1.00 59.97 193 VAL A CA 1
ATOM 1495 C C . VAL A 1 193 ? 41.107 -2.719 -32.798 1.00 59.97 193 VAL A C 1
ATOM 1497 O O . VAL A 1 193 ? 40.173 -2.292 -32.121 1.00 59.97 193 VAL A O 1
ATOM 1500 N N . GLN A 1 194 ? 41.200 -2.466 -34.108 1.00 57.50 194 GLN A N 1
ATOM 1501 C CA . GLN A 1 194 ? 40.111 -1.813 -34.840 1.00 57.50 194 GLN A CA 1
ATOM 1502 C C . GLN A 1 194 ? 38.880 -2.725 -34.865 1.00 57.50 194 GLN A C 1
ATOM 1504 O O . GLN A 1 194 ? 38.944 -3.857 -35.343 1.00 57.50 194 GLN A O 1
ATOM 1509 N N . LEU A 1 195 ? 37.756 -2.220 -34.358 1.00 62.19 195 LEU A N 1
ATOM 1510 C CA . LEU A 1 195 ? 36.482 -2.924 -34.397 1.00 62.19 195 LEU A CA 1
ATOM 1511 C C . LEU A 1 195 ? 35.992 -3.068 -35.842 1.00 62.19 195 LEU A C 1
ATOM 1513 O O . LEU A 1 195 ? 35.787 -2.079 -36.541 1.00 62.19 195 LEU A O 1
ATOM 1517 N N . THR A 1 196 ? 35.743 -4.307 -36.264 1.00 64.62 196 THR A N 1
ATOM 1518 C CA . THR A 1 196 ? 35.185 -4.642 -37.587 1.00 64.62 196 THR A CA 1
ATOM 1519 C C . THR A 1 196 ? 33.710 -4.237 -37.741 1.00 64.62 196 THR A C 1
ATOM 1521 O O . THR A 1 196 ? 33.160 -4.313 -38.835 1.00 64.62 196 THR A O 1
ATOM 1524 N N . VAL A 1 197 ? 33.051 -3.865 -36.639 1.00 76.25 197 VAL A N 1
ATOM 1525 C CA . VAL A 1 197 ? 31.603 -3.638 -36.514 1.00 76.25 197 VAL A CA 1
ATOM 1526 C C . VAL A 1 197 ? 31.367 -2.474 -35.531 1.00 76.25 197 VAL A C 1
ATOM 1528 O O . VAL A 1 197 ? 32.086 -2.410 -34.531 1.00 76.25 197 VAL A O 1
ATOM 1531 N N . PRO A 1 198 ? 30.389 -1.570 -35.753 1.00 83.12 198 PRO A N 1
ATOM 1532 C CA . PRO A 1 198 ? 30.034 -0.511 -34.801 1.00 83.12 198 PRO A CA 1
ATOM 1533 C C . PRO A 1 198 ? 29.695 -1.035 -33.396 1.00 83.12 198 PRO A C 1
ATOM 1535 O O . PRO A 1 198 ? 29.104 -2.106 -33.241 1.00 83.12 198 PRO A O 1
ATOM 1538 N N . LEU A 1 199 ? 30.020 -0.258 -32.359 1.00 81.62 199 LEU A N 1
ATOM 1539 C CA . LEU A 1 199 ? 29.799 -0.659 -30.963 1.00 81.62 199 LEU A CA 1
ATOM 1540 C C . LEU A 1 199 ? 28.300 -0.750 -30.626 1.00 81.62 199 LEU A C 1
ATOM 1542 O O . LEU A 1 199 ? 27.888 -1.578 -29.818 1.00 81.62 199 LEU A O 1
ATOM 1546 N N . GLU A 1 200 ? 27.484 0.048 -31.312 1.00 85.06 200 GLU A N 1
ATOM 1547 C CA . GLU A 1 200 ? 26.023 0.033 -31.282 1.00 85.06 200 GLU A CA 1
ATOM 1548 C C . GLU A 1 200 ? 25.448 -1.343 -31.677 1.00 85.06 200 GLU A C 1
ATOM 1550 O O . GLU A 1 200 ? 24.546 -1.845 -31.010 1.00 85.06 200 GLU A O 1
ATOM 1555 N N . GLU A 1 201 ? 26.000 -1.998 -32.706 1.00 85.31 201 GLU A N 1
ATOM 1556 C CA . GLU A 1 201 ? 25.576 -3.345 -33.120 1.00 85.31 201 GLU A CA 1
ATOM 1557 C C . GLU A 1 201 ? 26.045 -4.444 -32.158 1.00 85.31 201 GLU A C 1
ATOM 1559 O O . GLU A 1 201 ? 25.382 -5.472 -32.026 1.00 85.31 201 GLU A O 1
ATOM 1564 N N . LEU A 1 202 ? 27.206 -4.266 -31.519 1.00 84.62 202 LEU A N 1
ATOM 1565 C CA . LEU A 1 202 ? 27.718 -5.216 -30.525 1.00 84.62 202 LEU A CA 1
ATOM 1566 C C . LEU A 1 202 ? 26.868 -5.186 -29.250 1.00 84.62 202 LEU A C 1
ATOM 1568 O O . LEU A 1 202 ? 26.592 -6.239 -28.676 1.00 84.62 202 LEU A O 1
ATOM 1572 N N . ILE A 1 203 ? 26.393 -4.000 -28.855 1.00 87.69 203 ILE A N 1
ATOM 1573 C CA . ILE A 1 203 ? 25.374 -3.849 -27.812 1.00 87.69 203 ILE A CA 1
ATOM 1574 C C . ILE A 1 203 ? 24.090 -4.557 -28.249 1.00 87.69 203 ILE A C 1
ATOM 1576 O O . ILE A 1 203 ? 23.655 -5.462 -27.547 1.00 87.69 203 ILE A O 1
ATOM 1580 N N . ASP A 1 204 ? 23.517 -4.199 -29.405 1.00 88.44 204 ASP A N 1
ATOM 1581 C CA . ASP A 1 204 ? 22.242 -4.745 -29.901 1.00 88.44 204 ASP A CA 1
ATOM 1582 C C . ASP A 1 204 ? 22.215 -6.286 -29.927 1.00 88.44 204 ASP A C 1
ATOM 1584 O O . ASP A 1 204 ? 21.266 -6.899 -29.431 1.00 88.44 204 ASP A O 1
ATOM 1588 N N . LYS A 1 205 ? 23.296 -6.917 -30.412 1.00 88.50 205 LYS A N 1
ATOM 1589 C CA . LYS A 1 205 ? 23.479 -8.379 -30.383 1.00 88.50 205 LYS A CA 1
ATOM 1590 C C . LYS A 1 205 ? 23.506 -8.910 -28.949 1.00 88.50 205 LYS A C 1
ATOM 1592 O O . LYS A 1 205 ? 22.704 -9.784 -28.620 1.00 88.50 205 LYS A O 1
ATOM 1597 N N . LEU A 1 206 ? 24.331 -8.330 -28.069 1.00 88.44 206 LEU A N 1
ATOM 1598 C CA . LEU A 1 206 ? 24.419 -8.745 -26.665 1.00 88.44 206 LEU A CA 1
ATOM 1599 C C . LEU A 1 206 ? 23.052 -8.703 -25.961 1.00 88.44 206 LEU A C 1
ATOM 1601 O O . LEU A 1 206 ? 22.720 -9.646 -25.238 1.00 88.44 206 LEU A O 1
ATOM 1605 N N . VAL A 1 207 ? 22.257 -7.642 -26.168 1.00 89.12 207 VAL A N 1
ATOM 1606 C CA . VAL A 1 207 ? 20.950 -7.494 -25.500 1.00 89.12 207 VAL A CA 1
ATOM 1607 C C . VAL A 1 207 ? 19.884 -8.453 -26.043 1.00 89.12 207 VAL A C 1
ATOM 1609 O O . VAL A 1 207 ? 18.955 -8.803 -25.318 1.00 89.12 207 VAL A O 1
ATOM 1612 N N . LYS A 1 208 ? 19.992 -8.874 -27.309 1.00 88.81 208 LYS A N 1
ATOM 1613 C CA . LYS A 1 208 ? 19.041 -9.800 -27.948 1.00 88.81 208 LYS A CA 1
ATOM 1614 C C . LYS A 1 208 ? 19.378 -11.268 -27.696 1.00 88.81 208 LYS A C 1
ATOM 1616 O O . LYS A 1 208 ? 18.469 -12.083 -27.571 1.00 88.81 208 LYS A O 1
ATOM 1621 N N . GLU A 1 209 ? 20.661 -11.604 -27.596 1.00 89.69 209 GLU A N 1
ATOM 1622 C CA . GLU A 1 209 ? 21.125 -12.963 -27.286 1.00 89.69 209 GLU A CA 1
ATOM 1623 C C . GLU A 1 209 ? 20.892 -13.341 -25.812 1.00 89.69 209 GLU A C 1
ATOM 1625 O O . GLU A 1 209 ? 20.635 -14.505 -25.502 1.00 89.69 209 GLU A O 1
ATOM 1630 N N . ASN A 1 210 ? 20.936 -12.366 -24.895 1.00 87.94 210 ASN A N 1
ATOM 1631 C CA . ASN A 1 210 ? 20.874 -12.601 -23.452 1.00 87.94 210 ASN A CA 1
ATOM 1632 C C . ASN A 1 210 ? 19.577 -12.064 -22.835 1.00 87.94 210 ASN A C 1
ATOM 1634 O O . ASN A 1 210 ? 19.248 -10.888 -22.958 1.00 87.94 210 ASN A O 1
ATOM 1638 N N . LYS A 1 211 ? 18.862 -12.916 -22.086 1.00 86.12 211 LYS A N 1
ATOM 1639 C CA . LYS A 1 211 ? 17.559 -12.566 -21.485 1.00 86.12 211 LYS A CA 1
ATOM 1640 C C . LYS A 1 211 ? 17.608 -11.375 -20.529 1.00 86.12 211 LYS A C 1
ATOM 1642 O O . LYS A 1 211 ? 16.620 -10.654 -20.443 1.00 86.12 211 LYS A O 1
ATOM 1647 N N . VAL A 1 212 ? 18.710 -11.191 -19.800 1.00 89.31 212 VAL A N 1
ATOM 1648 C CA . VAL A 1 212 ? 18.920 -10.069 -18.872 1.00 89.31 212 VAL A CA 1
ATOM 1649 C C . VAL A 1 212 ? 20.374 -9.613 -18.962 1.00 89.31 212 VAL A C 1
ATOM 1651 O O . VAL A 1 212 ? 21.284 -10.421 -18.766 1.00 89.31 212 VAL A O 1
ATOM 1654 N N . VAL A 1 213 ? 20.590 -8.320 -19.217 1.00 92.50 213 VAL A N 1
ATOM 1655 C CA . VAL A 1 213 ? 21.925 -7.702 -19.296 1.00 92.50 213 VAL A CA 1
ATOM 1656 C C . VAL A 1 213 ? 21.978 -6.478 -18.385 1.00 92.50 213 VAL A C 1
ATOM 1658 O O . VAL A 1 213 ? 21.135 -5.585 -18.476 1.00 92.50 213 VAL A O 1
ATOM 1661 N N . ALA A 1 214 ? 22.979 -6.431 -17.506 1.00 92.56 214 ALA A N 1
ATOM 1662 C CA . ALA A 1 214 ? 23.202 -5.345 -16.558 1.00 92.56 214 ALA A CA 1
ATOM 1663 C C . ALA A 1 214 ? 24.511 -4.601 -16.874 1.00 92.56 214 ALA A C 1
ATOM 1665 O O . ALA A 1 214 ? 25.607 -5.072 -16.562 1.00 92.56 214 ALA A O 1
ATOM 1666 N N . PHE A 1 215 ? 24.394 -3.403 -17.447 1.00 93.94 215 PHE A N 1
ATOM 1667 C CA . PHE A 1 215 ? 25.517 -2.489 -17.646 1.00 93.94 215 PHE A CA 1
ATOM 1668 C C . PHE A 1 215 ? 25.780 -1.727 -16.341 1.00 93.94 215 PHE A C 1
ATOM 1670 O O . PHE A 1 215 ? 24.968 -0.904 -15.905 1.00 93.94 215 PHE A O 1
ATOM 1677 N N . ILE A 1 216 ? 26.898 -2.032 -15.687 1.00 93.06 216 ILE A N 1
ATOM 1678 C CA . ILE A 1 216 ? 27.233 -1.633 -14.312 1.00 93.06 216 ILE A CA 1
ATOM 1679 C C . ILE A 1 216 ? 28.545 -0.838 -14.256 1.00 93.06 216 ILE A C 1
ATOM 1681 O O . ILE A 1 216 ? 29.275 -0.764 -15.235 1.00 93.06 216 ILE A O 1
ATOM 1685 N N . LYS A 1 217 ? 28.825 -0.185 -13.120 1.00 89.06 217 LYS A N 1
ATOM 1686 C CA . LYS A 1 217 ? 30.118 0.460 -12.839 1.00 89.06 217 LYS A CA 1
ATOM 1687 C C . LYS A 1 217 ? 30.913 -0.431 -11.885 1.00 89.06 217 LYS A C 1
ATOM 1689 O O . LYS A 1 217 ? 30.483 -0.613 -10.742 1.00 89.06 217 LYS A O 1
ATOM 1694 N N . GLY A 1 218 ? 32.064 -0.929 -12.314 1.00 86.06 218 GLY A N 1
ATOM 1695 C CA . GLY A 1 218 ? 32.748 -2.042 -11.661 1.00 86.06 218 GLY A CA 1
ATOM 1696 C C . GLY A 1 218 ? 32.153 -3.392 -12.066 1.00 86.06 218 GLY A C 1
ATOM 1697 O O . GLY A 1 218 ? 31.127 -3.460 -12.741 1.00 86.06 218 GLY A O 1
ATOM 1698 N N . SER A 1 219 ? 32.777 -4.466 -11.596 1.00 84.19 219 SER A N 1
ATOM 1699 C CA . SER A 1 219 ? 32.415 -5.858 -11.885 1.00 84.19 219 SER A CA 1
ATOM 1700 C C . SER A 1 219 ? 31.326 -6.415 -10.958 1.00 84.19 219 SER A C 1
ATOM 1702 O O . SER A 1 219 ? 31.032 -5.854 -9.898 1.00 84.19 219 SER A O 1
ATOM 1704 N N . ARG A 1 220 ? 30.773 -7.595 -11.281 1.00 82.50 220 ARG A N 1
ATOM 1705 C CA . ARG A 1 220 ? 29.869 -8.347 -10.375 1.00 82.50 220 ARG A CA 1
ATOM 1706 C C . ARG A 1 220 ? 30.550 -8.814 -9.076 1.00 82.50 220 ARG A C 1
ATOM 1708 O O . ARG A 1 220 ? 29.883 -9.172 -8.097 1.00 82.50 220 ARG A O 1
ATOM 1715 N N . SER A 1 221 ? 31.882 -8.856 -9.071 1.00 79.19 221 SER A N 1
ATOM 1716 C CA . SER A 1 221 ? 32.720 -9.177 -7.910 1.00 79.19 221 SER A CA 1
ATOM 1717 C C . SER A 1 221 ? 33.153 -7.936 -7.120 1.00 79.19 221 SER A C 1
ATOM 1719 O O . SER A 1 221 ? 33.224 -8.011 -5.895 1.00 79.19 221 SER A O 1
ATOM 1721 N N . ALA A 1 222 ? 33.394 -6.804 -7.788 1.00 83.06 222 ALA A N 1
ATOM 1722 C CA . ALA A 1 222 ? 33.836 -5.543 -7.193 1.00 83.06 222 ALA A CA 1
ATOM 1723 C C . ALA A 1 222 ? 33.103 -4.332 -7.825 1.00 83.06 222 ALA A C 1
ATOM 1725 O O . ALA A 1 222 ? 33.683 -3.597 -8.632 1.00 83.06 222 ALA A O 1
ATOM 1726 N N . PRO A 1 223 ? 31.825 -4.093 -7.469 1.00 86.75 223 PRO A N 1
ATOM 1727 C CA . PRO A 1 223 ? 31.072 -2.952 -7.979 1.00 86.75 223 PRO A CA 1
ATOM 1728 C C . PRO A 1 223 ? 31.619 -1.635 -7.413 1.00 86.75 223 PRO A C 1
ATOM 1730 O O . PRO A 1 223 ? 31.656 -1.426 -6.203 1.00 86.75 223 PRO A O 1
ATOM 1733 N N . MET A 1 224 ? 31.972 -0.700 -8.295 1.00 79.19 224 MET A N 1
ATOM 1734 C CA . MET A 1 224 ? 32.566 0.601 -7.951 1.00 79.19 224 MET A CA 1
ATOM 1735 C C . MET A 1 224 ? 31.511 1.692 -7.691 1.00 79.19 224 MET A C 1
ATOM 1737 O O . MET A 1 224 ? 31.815 2.884 -7.656 1.00 79.19 224 MET A O 1
ATOM 1741 N N . CYS A 1 225 ? 30.238 1.316 -7.549 1.00 87.75 225 CYS A N 1
ATOM 1742 C CA . CYS A 1 225 ? 29.140 2.245 -7.307 1.00 87.75 225 CYS A CA 1
ATOM 1743 C C . CYS A 1 225 ? 28.012 1.579 -6.511 1.00 87.75 225 CYS A C 1
ATOM 1745 O O . CYS A 1 225 ? 27.511 0.528 -6.911 1.00 87.75 225 CYS A O 1
ATOM 1747 N N . GLY A 1 226 ? 27.545 2.226 -5.436 1.00 78.12 226 GLY A N 1
ATOM 1748 C CA . GLY A 1 226 ? 26.465 1.703 -4.586 1.00 78.12 226 GLY A CA 1
ATOM 1749 C C . GLY A 1 226 ? 25.153 1.423 -5.334 1.00 78.12 226 GLY A C 1
ATOM 1750 O O . GLY A 1 226 ? 24.440 0.483 -4.993 1.00 78.12 226 GLY A O 1
ATOM 1751 N N . PHE A 1 227 ? 24.861 2.163 -6.410 1.00 84.75 227 PHE A N 1
ATOM 1752 C CA . PHE A 1 227 ? 23.711 1.883 -7.280 1.00 84.75 227 PHE A CA 1
ATOM 1753 C C . PHE A 1 227 ? 23.883 0.576 -8.074 1.00 84.75 227 PHE A C 1
ATOM 1755 O O . PHE A 1 227 ? 22.952 -0.219 -8.167 1.00 84.75 227 PHE A O 1
ATOM 1762 N N . SER A 1 228 ? 25.084 0.301 -8.595 1.00 86.31 228 SER A N 1
ATOM 1763 C CA . SER A 1 228 ? 25.398 -0.989 -9.228 1.00 86.31 228 SER A CA 1
ATOM 1764 C C . SER A 1 228 ? 25.384 -2.133 -8.213 1.00 86.31 228 SER A C 1
ATOM 1766 O O . SER A 1 228 ? 24.819 -3.185 -8.496 1.00 86.31 228 SER A O 1
ATOM 1768 N N . GLN A 1 229 ? 25.900 -1.908 -7.001 1.00 85.06 229 GLN A N 1
ATOM 1769 C CA . GLN A 1 229 ? 25.848 -2.883 -5.910 1.00 85.06 229 GLN A CA 1
ATOM 1770 C C . GLN A 1 229 ? 24.403 -3.224 -5.495 1.00 85.06 229 GLN A C 1
ATOM 1772 O O . GLN A 1 229 ? 24.092 -4.402 -5.323 1.00 85.06 229 GLN A O 1
ATOM 1777 N N . LYS A 1 230 ? 23.497 -2.234 -5.384 1.00 82.81 230 LYS A N 1
ATOM 1778 C CA . LYS A 1 230 ? 22.075 -2.489 -5.074 1.00 82.81 230 LYS A CA 1
ATOM 1779 C C . LYS A 1 230 ? 21.393 -3.297 -6.186 1.00 82.81 230 LYS A C 1
ATOM 1781 O O . LYS A 1 230 ? 20.649 -4.221 -5.878 1.00 82.81 230 LYS A O 1
ATOM 1786 N N . VAL A 1 231 ? 21.684 -3.008 -7.459 1.00 86.62 231 VAL A N 1
ATOM 1787 C CA . VAL A 1 231 ? 21.158 -3.772 -8.609 1.00 86.62 231 VAL A CA 1
ATOM 1788 C C . VAL A 1 231 ? 21.647 -5.221 -8.617 1.00 86.62 231 VAL A C 1
ATOM 1790 O O . VAL A 1 231 ? 20.823 -6.124 -8.733 1.00 86.62 231 VAL A O 1
ATOM 1793 N N . ILE A 1 232 ? 22.949 -5.455 -8.417 1.00 87.88 232 ILE A N 1
ATOM 1794 C CA . ILE A 1 232 ? 23.520 -6.806 -8.276 1.00 87.88 232 ILE A CA 1
ATOM 1795 C C . ILE A 1 232 ? 22.815 -7.562 -7.143 1.00 87.88 232 ILE A C 1
ATOM 1797 O O . ILE A 1 232 ? 22.368 -8.687 -7.347 1.00 87.88 232 ILE A O 1
ATOM 1801 N N . GLY A 1 233 ? 22.650 -6.926 -5.977 1.00 83.00 233 GLY A N 1
ATOM 1802 C CA . GLY A 1 233 ? 21.974 -7.526 -4.825 1.00 83.00 233 GLY A CA 1
ATOM 1803 C C . GLY A 1 233 ? 20.501 -7.870 -5.069 1.00 83.00 233 GLY A C 1
ATOM 1804 O O . GLY A 1 233 ? 20.046 -8.902 -4.589 1.00 83.00 233 GLY A O 1
ATOM 1805 N N . ILE A 1 234 ? 19.766 -7.054 -5.836 1.00 82.56 234 ILE A N 1
ATOM 1806 C CA . ILE A 1 234 ? 18.375 -7.336 -6.236 1.00 82.56 234 ILE A CA 1
ATOM 1807 C C . ILE A 1 234 ? 18.312 -8.539 -7.191 1.00 82.56 234 ILE A C 1
ATOM 1809 O O . ILE A 1 234 ? 17.512 -9.447 -6.985 1.00 82.56 234 ILE A O 1
ATOM 1813 N N . LEU A 1 235 ? 19.162 -8.575 -8.222 1.00 84.44 235 LEU A N 1
ATOM 1814 C CA . LEU A 1 235 ? 19.166 -9.670 -9.199 1.00 84.44 235 LEU A CA 1
ATOM 1815 C C . LEU A 1 235 ? 19.611 -10.999 -8.561 1.00 84.44 235 LEU A C 1
ATOM 1817 O O . LEU A 1 235 ? 18.972 -12.030 -8.774 1.00 84.44 235 LEU A O 1
ATOM 1821 N N . GLU A 1 236 ? 20.653 -10.968 -7.720 1.00 83.94 236 GLU A N 1
ATOM 1822 C CA . GLU A 1 236 ? 21.122 -12.138 -6.965 1.00 83.94 236 GLU A CA 1
ATOM 1823 C C . GLU A 1 236 ? 20.083 -12.609 -5.923 1.00 83.94 236 GLU A C 1
ATOM 1825 O O . GLU A 1 236 ? 19.889 -13.817 -5.782 1.00 83.94 236 GLU A O 1
ATOM 1830 N N . SER A 1 237 ? 19.353 -11.709 -5.240 1.00 75.12 237 SER A N 1
ATOM 1831 C CA . SER A 1 237 ? 18.323 -12.102 -4.255 1.00 75.12 237 SER A CA 1
ATOM 1832 C C . SER A 1 237 ? 17.061 -12.706 -4.875 1.00 75.12 237 SER A C 1
ATOM 1834 O O . SER A 1 237 ? 16.338 -13.439 -4.200 1.00 75.12 237 SER A O 1
ATOM 1836 N N . GLN A 1 238 ? 16.782 -12.413 -6.146 1.00 75.00 238 GLN A N 1
ATOM 1837 C CA . GLN A 1 238 ? 15.689 -13.020 -6.912 1.00 75.00 238 GLN A CA 1
ATOM 1838 C C . GLN A 1 238 ? 16.115 -14.285 -7.672 1.00 75.00 238 GLN A C 1
ATOM 1840 O O . GLN A 1 238 ? 15.282 -14.918 -8.314 1.00 75.00 238 GLN A O 1
ATOM 1845 N N . GLY A 1 239 ? 17.394 -14.678 -7.600 1.00 74.56 239 GLY A N 1
ATOM 1846 C CA . GLY A 1 239 ? 17.910 -15.861 -8.295 1.00 74.56 239 GLY A CA 1
ATOM 1847 C C . GLY A 1 239 ? 17.856 -15.757 -9.824 1.00 74.56 239 GLY A C 1
ATOM 1848 O O . GLY A 1 239 ? 17.883 -16.783 -10.503 1.00 74.56 239 GLY A O 1
ATOM 1849 N N . VAL A 1 240 ? 17.759 -14.537 -10.361 1.00 79.31 240 VAL A N 1
ATOM 1850 C CA . VAL A 1 240 ? 17.716 -14.271 -11.803 1.00 79.31 240 VAL A CA 1
ATOM 1851 C C . VAL A 1 240 ? 19.086 -14.576 -12.399 1.00 79.31 240 VAL A C 1
ATOM 1853 O O . VAL A 1 240 ? 20.104 -14.139 -11.863 1.00 79.31 240 VAL A O 1
ATOM 1856 N N . ASP A 1 241 ? 19.124 -15.300 -13.520 1.00 83.69 241 ASP A N 1
ATOM 1857 C CA . ASP A 1 241 ? 20.352 -15.416 -14.305 1.00 83.69 241 ASP A CA 1
ATOM 1858 C C . ASP A 1 241 ? 20.478 -14.214 -15.249 1.00 83.69 241 ASP A C 1
ATOM 1860 O O . ASP A 1 241 ? 19.538 -13.878 -15.972 1.00 83.69 241 ASP A O 1
ATOM 1864 N N . TYR A 1 242 ? 21.628 -13.548 -15.202 1.00 88.75 242 TYR A N 1
ATOM 1865 C CA . TYR A 1 242 ? 21.909 -12.315 -15.935 1.00 88.75 242 TYR A CA 1
ATOM 1866 C C . TYR A 1 242 ? 23.385 -12.233 -16.307 1.00 88.75 242 TYR A C 1
ATOM 1868 O O . TYR A 1 242 ? 24.247 -12.747 -15.582 1.00 88.75 242 TYR A O 1
ATOM 1876 N N . GLU A 1 243 ? 23.673 -11.518 -17.390 1.00 90.44 243 GLU A N 1
ATOM 1877 C CA . GLU A 1 243 ? 25.028 -11.117 -17.765 1.00 90.44 243 GLU A CA 1
ATOM 1878 C C . GLU A 1 243 ? 25.335 -9.688 -17.315 1.00 90.44 243 GLU A C 1
ATOM 1880 O O . GLU A 1 243 ? 24.438 -8.857 -17.162 1.00 90.44 243 GLU A O 1
ATOM 1885 N N . SER A 1 244 ? 26.611 -9.402 -17.062 1.00 90.31 244 SER A N 1
ATOM 1886 C CA . SER A 1 244 ? 27.068 -8.106 -16.555 1.00 90.31 244 SER A CA 1
ATOM 1887 C C . SER A 1 244 ? 28.257 -7.588 -17.354 1.00 90.31 244 SER A C 1
ATOM 1889 O O . SER A 1 244 ? 29.112 -8.366 -17.771 1.00 90.31 244 SER A O 1
ATOM 1891 N N . VAL A 1 245 ? 28.281 -6.275 -17.585 1.00 90.38 245 VAL A N 1
ATOM 1892 C CA . VAL A 1 245 ? 29.304 -5.574 -18.377 1.00 90.38 245 VAL A CA 1
ATOM 1893 C C . VAL A 1 245 ? 29.707 -4.305 -17.633 1.00 90.38 245 VAL A C 1
ATOM 1895 O O . VAL A 1 245 ? 28.839 -3.514 -17.255 1.00 90.38 245 VAL A O 1
ATOM 1898 N N . ASP A 1 246 ? 31.009 -4.092 -17.440 1.00 90.19 246 ASP A N 1
ATOM 1899 C CA . ASP A 1 246 ? 31.524 -2.889 -16.781 1.00 90.19 246 ASP A CA 1
ATOM 1900 C C . ASP A 1 246 ? 31.686 -1.721 -17.771 1.00 90.19 246 ASP A C 1
ATOM 1902 O O . ASP A 1 246 ? 32.434 -1.804 -18.747 1.00 90.19 246 ASP A O 1
ATOM 1906 N N . VAL A 1 247 ? 31.009 -0.602 -17.496 1.00 88.69 247 VAL A N 1
ATOM 1907 C CA . VAL A 1 247 ? 31.095 0.658 -18.259 1.00 88.69 247 VAL A CA 1
ATOM 1908 C C . VAL A 1 247 ? 32.182 1.616 -17.736 1.00 88.69 247 VAL A C 1
ATOM 1910 O O . VAL A 1 247 ? 32.128 2.825 -18.002 1.00 88.69 247 VAL A O 1
ATOM 1913 N N . LEU A 1 248 ? 33.123 1.113 -16.930 1.00 85.94 248 LEU A N 1
ATOM 1914 C CA . LEU A 1 248 ? 34.405 1.738 -16.564 1.00 85.94 248 LEU A CA 1
ATOM 1915 C C . LEU A 1 248 ? 35.625 1.056 -17.213 1.00 85.94 248 LEU A C 1
ATOM 1917 O O . LEU A 1 248 ? 36.728 1.578 -17.080 1.00 85.94 248 LEU A O 1
ATOM 1921 N N . ASP A 1 249 ? 35.456 -0.078 -17.896 1.00 83.00 249 ASP A N 1
ATOM 1922 C CA . ASP A 1 249 ? 36.566 -0.820 -18.504 1.00 83.00 249 ASP A CA 1
ATOM 1923 C C . ASP A 1 249 ? 37.048 -0.134 -19.800 1.00 83.00 249 ASP A C 1
ATOM 1925 O O . ASP A 1 249 ? 36.532 -0.372 -20.890 1.00 83.00 249 ASP A O 1
ATOM 1929 N N . GLU A 1 250 ? 38.035 0.757 -19.694 1.00 78.12 250 GLU A N 1
ATOM 1930 C CA . GLU A 1 250 ? 38.622 1.460 -20.848 1.00 78.12 250 GLU A CA 1
ATOM 1931 C C . GLU A 1 250 ? 39.590 0.584 -21.676 1.00 78.12 250 GLU A C 1
ATOM 1933 O O . GLU A 1 250 ? 39.984 0.974 -22.779 1.00 78.12 250 GLU A O 1
ATOM 1938 N N . GLU A 1 251 ? 39.952 -0.612 -21.194 1.00 74.50 251 GLU A N 1
ATOM 1939 C CA . GLU A 1 251 ? 40.804 -1.566 -21.919 1.00 74.50 251 GLU A CA 1
ATOM 1940 C C . GLU A 1 251 ? 39.976 -2.414 -22.896 1.00 74.50 251 GLU A C 1
ATOM 1942 O O . GLU A 1 251 ? 40.369 -2.561 -24.054 1.00 74.50 251 GLU A O 1
ATOM 1947 N N . TYR A 1 252 ? 38.813 -2.918 -22.462 1.00 73.25 252 TYR A N 1
ATOM 1948 C CA . TYR A 1 252 ? 37.948 -3.821 -23.235 1.00 73.25 252 TYR A CA 1
ATOM 1949 C C . TYR A 1 252 ? 36.607 -3.215 -23.668 1.00 73.25 252 TYR A C 1
ATOM 1951 O O . TYR A 1 252 ? 35.969 -3.780 -24.555 1.00 73.25 252 TYR A O 1
ATOM 1959 N N . ASN A 1 253 ? 36.178 -2.082 -23.103 1.00 76.25 253 ASN A N 1
ATOM 1960 C CA . ASN A 1 253 ? 34.882 -1.439 -23.373 1.00 76.25 253 ASN A CA 1
ATOM 1961 C C . ASN A 1 253 ? 35.017 0.086 -23.638 1.00 76.25 253 ASN A C 1
ATOM 1963 O O . ASN A 1 253 ? 34.132 0.872 -23.287 1.00 76.25 253 ASN A O 1
ATOM 1967 N N . ASN A 1 254 ? 36.112 0.534 -24.269 1.00 80.25 254 ASN A N 1
ATOM 1968 C CA . ASN A 1 254 ? 36.326 1.950 -24.610 1.00 80.25 254 ASN A CA 1
ATOM 1969 C C . ASN A 1 254 ? 35.138 2.536 -25.416 1.00 80.25 254 ASN A C 1
ATOM 1971 O O . ASN A 1 254 ? 34.585 1.887 -26.302 1.00 80.25 254 ASN A O 1
ATOM 1975 N N . GLY A 1 255 ? 34.709 3.757 -25.082 1.00 81.56 255 GLY A N 1
ATOM 1976 C CA . GLY A 1 255 ? 33.554 4.438 -25.686 1.00 81.56 255 GLY A CA 1
ATOM 1977 C C . GLY A 1 255 ? 32.166 3.930 -25.254 1.00 81.56 255 GLY A C 1
ATOM 1978 O O . GLY A 1 255 ? 31.193 4.682 -25.369 1.00 81.56 255 GLY A O 1
ATOM 1979 N N . LEU A 1 256 ? 32.059 2.721 -24.679 1.00 85.88 256 LEU A N 1
ATOM 1980 C CA . LEU A 1 256 ? 30.789 2.042 -24.368 1.00 85.88 256 LEU A CA 1
ATOM 1981 C C . LEU A 1 256 ? 29.804 2.918 -23.590 1.00 85.88 256 LEU A C 1
ATOM 1983 O O . LEU A 1 256 ? 28.615 2.932 -23.897 1.00 85.88 256 LEU A O 1
ATOM 1987 N N . ARG A 1 257 ? 30.290 3.687 -22.612 1.00 87.44 257 ARG A N 1
ATOM 1988 C CA . ARG A 1 257 ? 29.461 4.583 -21.795 1.00 87.44 257 ARG A CA 1
ATOM 1989 C C . ARG A 1 257 ? 28.698 5.619 -22.620 1.00 87.44 257 ARG A C 1
ATOM 1991 O O . ARG A 1 257 ? 27.528 5.870 -22.343 1.00 87.44 257 ARG A O 1
ATOM 1998 N N . GLU A 1 258 ? 29.357 6.252 -23.586 1.00 87.31 258 GLU A N 1
ATOM 1999 C CA . GLU A 1 258 ? 28.764 7.350 -24.357 1.00 87.31 258 GLU A CA 1
ATOM 2000 C C . GLU A 1 258 ? 27.946 6.837 -25.547 1.00 87.31 258 GLU A C 1
ATOM 2002 O O . GLU A 1 258 ? 26.965 7.477 -25.927 1.00 87.31 258 GLU A O 1
ATOM 2007 N N . THR A 1 259 ? 28.276 5.655 -26.082 1.00 88.31 259 THR A N 1
ATOM 2008 C CA . THR A 1 259 ? 27.400 4.933 -27.016 1.00 88.31 259 THR A CA 1
ATOM 2009 C C . THR A 1 259 ? 26.129 4.436 -26.316 1.00 88.31 259 THR A C 1
ATOM 2011 O O . THR A 1 259 ? 25.037 4.714 -26.806 1.00 88.31 259 THR A O 1
ATOM 2014 N N . LEU A 1 260 ? 26.220 3.789 -25.143 1.00 88.94 260 LEU A N 1
ATOM 2015 C CA . LEU A 1 260 ? 25.044 3.280 -24.418 1.00 88.94 260 LEU A CA 1
ATOM 2016 C C . LEU A 1 260 ? 24.038 4.380 -24.086 1.00 88.94 260 LEU A C 1
ATOM 2018 O O . LEU A 1 260 ? 22.848 4.171 -24.299 1.00 88.94 260 LEU A O 1
ATOM 2022 N N . LYS A 1 261 ? 24.478 5.565 -23.638 1.00 87.88 261 LYS A N 1
ATOM 2023 C CA . LYS A 1 261 ? 23.577 6.714 -23.403 1.00 87.88 261 LYS A CA 1
ATOM 2024 C C . LYS A 1 261 ? 22.768 7.104 -24.643 1.00 87.88 261 LYS A C 1
ATOM 2026 O O . LYS A 1 261 ? 21.602 7.459 -24.512 1.00 87.88 261 LYS A O 1
ATOM 2031 N N . LYS A 1 262 ? 23.380 7.057 -25.833 1.00 88.25 262 LYS A N 1
ATOM 2032 C CA . LYS A 1 262 ? 22.717 7.374 -27.109 1.00 88.25 262 LYS A CA 1
ATOM 2033 C C . LYS A 1 262 ? 21.772 6.251 -27.531 1.00 88.25 262 LYS A C 1
ATOM 2035 O O . LYS A 1 262 ? 20.624 6.523 -27.851 1.00 88.25 262 LYS A O 1
ATOM 2040 N N . TYR A 1 263 ? 22.250 5.006 -27.484 1.00 87.62 263 TYR A N 1
ATOM 2041 C CA . TYR A 1 263 ? 21.505 3.804 -27.867 1.00 87.62 263 TYR A CA 1
ATOM 2042 C C . TYR A 1 263 ? 20.240 3.603 -27.015 1.00 87.62 263 TYR A C 1
ATOM 2044 O O . TYR A 1 263 ? 19.157 3.377 -27.541 1.00 87.62 263 TYR A O 1
ATOM 2052 N N . SER A 1 264 ? 20.372 3.737 -25.693 1.00 85.69 264 SER A N 1
ATOM 2053 C CA . SER A 1 264 ? 19.279 3.572 -24.721 1.00 85.69 264 SER A CA 1
ATOM 2054 C C . SER A 1 264 ? 18.412 4.821 -24.525 1.00 85.69 264 SER A C 1
ATOM 2056 O O . SER A 1 264 ? 17.392 4.750 -23.844 1.00 85.69 264 SER A O 1
ATOM 2058 N N . ASN A 1 265 ? 18.852 5.977 -25.038 1.00 87.50 265 ASN A N 1
ATOM 2059 C CA . ASN A 1 265 ? 18.361 7.308 -24.663 1.00 87.50 265 ASN A CA 1
ATOM 2060 C C . ASN A 1 265 ? 18.327 7.555 -23.130 1.00 87.50 265 ASN A C 1
ATOM 2062 O O . ASN A 1 265 ? 17.523 8.347 -22.636 1.00 87.50 265 ASN A O 1
ATOM 2066 N N . TRP A 1 266 ? 19.182 6.869 -22.358 1.00 84.44 266 TRP A N 1
ATOM 2067 C CA . TRP A 1 266 ? 19.155 6.875 -20.893 1.00 84.44 266 TRP A CA 1
ATOM 2068 C C . TRP A 1 266 ? 20.423 7.514 -20.287 1.00 84.44 266 TRP A C 1
ATOM 2070 O O . TRP A 1 266 ? 21.541 7.088 -20.593 1.00 84.44 266 TRP A O 1
ATOM 2080 N N . PRO A 1 267 ? 20.306 8.528 -19.403 1.00 82.88 267 PRO A N 1
ATOM 2081 C CA . PRO A 1 267 ? 21.449 9.354 -18.994 1.00 82.88 267 PRO A CA 1
ATOM 2082 C C . PRO A 1 267 ? 22.329 8.753 -17.884 1.00 82.88 267 PRO A C 1
ATOM 2084 O O . PRO A 1 267 ? 23.471 9.186 -17.707 1.00 82.88 267 PRO A O 1
ATOM 2087 N N . THR A 1 268 ? 21.816 7.799 -17.099 1.00 86.38 268 THR A N 1
ATOM 2088 C CA . THR A 1 268 ? 22.477 7.276 -15.887 1.00 86.38 268 THR A CA 1
ATOM 2089 C C . THR A 1 268 ? 22.934 5.820 -16.029 1.00 86.38 268 THR A C 1
ATOM 2091 O O . THR A 1 268 ? 22.647 5.153 -17.018 1.00 86.38 268 THR A O 1
ATOM 2094 N N . PHE A 1 269 ? 23.682 5.335 -15.032 1.00 88.19 269 PHE A N 1
ATOM 2095 C CA . PHE A 1 269 ? 24.091 3.934 -14.881 1.00 88.19 269 PHE A CA 1
ATOM 2096 C C . PHE A 1 269 ? 23.968 3.526 -13.401 1.00 88.19 269 PHE A C 1
ATOM 2098 O O . PHE A 1 269 ? 24.241 4.374 -12.540 1.00 88.19 269 PHE A O 1
ATOM 2105 N N . PRO A 1 270 ? 23.635 2.263 -13.076 1.00 91.38 270 PRO A N 1
ATOM 2106 C CA . PRO A 1 270 ? 23.506 1.119 -13.988 1.00 91.38 270 PRO A CA 1
ATOM 2107 C C . PRO A 1 270 ? 22.291 1.195 -14.923 1.00 91.38 270 PRO A C 1
ATOM 2109 O O . PRO A 1 270 ? 21.332 1.900 -14.616 1.00 91.38 270 PRO A O 1
ATOM 2112 N N . GLN A 1 271 ? 22.355 0.468 -16.039 1.00 92.94 271 GLN A N 1
ATOM 2113 C CA . GLN A 1 271 ? 21.252 0.267 -16.986 1.00 92.94 271 GLN A CA 1
ATOM 2114 C C . GLN A 1 271 ? 20.955 -1.230 -17.080 1.00 92.94 271 GLN A C 1
ATOM 2116 O O . GLN A 1 271 ? 21.879 -2.030 -17.242 1.00 92.94 271 GLN A O 1
ATOM 2121 N N . ILE A 1 272 ? 19.685 -1.609 -16.955 1.00 92.81 272 ILE A N 1
ATOM 2122 C CA . ILE A 1 272 ? 19.234 -2.999 -17.005 1.00 92.81 272 ILE A CA 1
ATOM 2123 C C . ILE A 1 272 ? 18.329 -3.176 -18.217 1.00 92.81 272 ILE A C 1
ATOM 2125 O O . ILE A 1 272 ? 17.347 -2.448 -18.377 1.00 92.81 272 ILE A O 1
ATOM 2129 N N . PHE A 1 273 ? 18.652 -4.170 -19.036 1.00 89.81 273 PHE A N 1
ATOM 2130 C CA . PHE A 1 273 ? 17.846 -4.596 -20.168 1.00 89.81 273 PHE A CA 1
ATOM 2131 C C . PHE A 1 273 ? 17.305 -6.009 -19.948 1.00 89.81 273 PHE A C 1
ATOM 2133 O O . PHE A 1 273 ? 17.967 -6.841 -19.321 1.00 89.81 273 PHE A O 1
ATOM 2140 N N . VAL A 1 274 ? 16.121 -6.283 -20.495 1.00 85.62 274 VAL A N 1
ATOM 2141 C CA . VAL A 1 274 ? 15.469 -7.597 -20.484 1.00 85.62 274 VAL A CA 1
ATOM 2142 C C . VAL A 1 274 ? 14.905 -7.882 -21.876 1.00 85.62 274 VAL A C 1
ATOM 2144 O O . VAL A 1 274 ? 14.183 -7.058 -22.427 1.00 85.62 274 VAL A O 1
ATOM 2147 N N . ASN A 1 275 ? 15.231 -9.045 -22.448 1.00 85.62 275 ASN A N 1
ATOM 2148 C CA . ASN A 1 275 ? 14.809 -9.477 -23.793 1.00 85.62 275 ASN A CA 1
ATOM 2149 C C . ASN A 1 275 ? 15.036 -8.423 -24.909 1.00 85.62 275 ASN A C 1
ATOM 2151 O O . ASN A 1 275 ? 14.209 -8.281 -25.806 1.00 85.62 275 ASN A O 1
ATOM 2155 N N . GLY A 1 276 ? 16.137 -7.668 -24.850 1.00 81.31 276 GLY A N 1
ATOM 2156 C CA . GLY A 1 276 ? 16.451 -6.586 -25.794 1.00 81.31 276 GLY A CA 1
ATOM 2157 C C . GLY A 1 276 ? 15.970 -5.185 -25.391 1.00 81.31 276 GLY A C 1
ATOM 2158 O O . GLY A 1 276 ? 16.547 -4.202 -25.854 1.00 81.31 276 GLY A O 1
ATOM 2159 N N . GLU A 1 277 ? 14.975 -5.059 -24.509 1.00 84.06 277 GLU A N 1
ATOM 2160 C CA . GLU A 1 277 ? 14.376 -3.770 -24.125 1.00 84.06 277 GLU A CA 1
ATOM 2161 C C . GLU A 1 277 ? 14.986 -3.192 -22.840 1.00 84.06 277 GLU A C 1
ATOM 2163 O O . GLU A 1 277 ? 15.336 -3.927 -21.915 1.00 84.06 277 GLU A O 1
ATOM 2168 N N . LEU A 1 278 ? 15.108 -1.861 -22.754 1.00 87.38 278 LEU A N 1
ATOM 2169 C CA . LEU A 1 278 ? 15.576 -1.175 -21.545 1.00 87.38 278 LEU A CA 1
ATOM 2170 C C . LEU A 1 278 ? 14.469 -1.170 -20.480 1.00 87.38 278 LEU A C 1
ATOM 2172 O O . LEU A 1 278 ? 13.445 -0.513 -20.648 1.00 87.38 278 LEU A O 1
ATOM 2176 N N . VAL A 1 279 ? 14.717 -1.818 -19.340 1.00 83.88 279 VAL A N 1
ATOM 2177 C CA . VAL A 1 279 ? 13.818 -1.784 -18.171 1.00 83.88 279 VAL A CA 1
ATOM 2178 C C . VAL A 1 279 ? 14.093 -0.564 -17.285 1.00 83.88 279 VAL A C 1
ATOM 2180 O O . VAL A 1 279 ? 13.181 -0.054 -16.637 1.00 83.88 279 VAL A O 1
ATOM 2183 N N . GLY A 1 280 ? 15.335 -0.066 -17.271 1.00 86.12 280 GLY A N 1
ATOM 2184 C CA . GLY A 1 280 ? 15.694 1.215 -16.658 1.00 86.12 280 GLY A CA 1
ATOM 2185 C C . GLY A 1 280 ? 16.893 1.146 -15.712 1.00 86.12 280 GLY A C 1
ATOM 2186 O O . GLY A 1 280 ? 17.810 0.343 -15.897 1.00 86.12 280 GLY A O 1
ATOM 2187 N N . GLY A 1 281 ? 16.901 2.035 -14.714 1.00 85.81 281 GLY A N 1
ATOM 2188 C CA . GLY A 1 281 ? 17.998 2.212 -13.761 1.00 85.81 281 GLY A CA 1
ATOM 2189 C C . GLY A 1 281 ? 17.832 1.500 -12.412 1.00 85.81 281 GLY A C 1
ATOM 2190 O O . GLY A 1 281 ? 16.873 0.771 -12.153 1.00 85.81 281 GLY A O 1
ATOM 2191 N N . CYS A 1 282 ? 18.787 1.750 -11.508 1.00 80.69 282 CYS A N 1
ATOM 2192 C CA . CYS A 1 282 ? 18.777 1.236 -10.130 1.00 80.69 282 CYS A CA 1
ATOM 2193 C C . CYS A 1 282 ? 17.534 1.656 -9.330 1.00 80.69 282 CYS A C 1
ATOM 2195 O O . CYS A 1 282 ? 17.083 0.923 -8.452 1.00 80.69 282 CYS A O 1
ATOM 2197 N N . ASP A 1 283 ? 17.011 2.845 -9.592 1.00 77.06 283 ASP A N 1
ATOM 2198 C CA . ASP A 1 283 ? 15.810 3.421 -8.994 1.00 77.06 283 ASP A CA 1
ATOM 2199 C C . ASP A 1 283 ? 14.538 2.687 -9.438 1.00 77.06 283 ASP A C 1
ATOM 2201 O O . ASP A 1 283 ? 13.749 2.267 -8.590 1.00 77.06 283 ASP A O 1
ATOM 2205 N N . ILE A 1 284 ? 14.385 2.439 -10.742 1.00 78.62 284 ILE A N 1
ATOM 2206 C CA . ILE A 1 284 ? 13.271 1.654 -11.289 1.00 78.62 284 ILE A CA 1
ATOM 2207 C C . ILE A 1 284 ? 13.336 0.211 -10.783 1.00 78.62 284 ILE A C 1
ATOM 2209 O O . ILE A 1 284 ? 12.341 -0.285 -10.254 1.00 78.62 284 ILE A O 1
ATOM 2213 N N . LEU A 1 285 ? 14.504 -0.440 -10.849 1.00 78.56 285 LEU A N 1
ATOM 2214 C CA . LEU A 1 285 ? 14.657 -1.824 -10.387 1.00 78.56 285 LEU A CA 1
ATOM 2215 C C . LEU A 1 285 ? 14.438 -1.954 -8.868 1.00 78.56 285 LEU A C 1
ATOM 2217 O O . LEU A 1 285 ? 13.805 -2.906 -8.414 1.00 78.56 285 LEU A O 1
ATOM 2221 N N . SER A 1 286 ? 14.881 -0.962 -8.082 1.00 75.06 286 SER A N 1
ATOM 2222 C CA . SER A 1 286 ? 14.535 -0.857 -6.656 1.00 75.06 286 SER A CA 1
ATOM 2223 C C . SER A 1 286 ? 13.031 -0.755 -6.456 1.00 75.06 286 SER A C 1
ATOM 2225 O O . SER A 1 286 ? 12.475 -1.491 -5.652 1.00 75.06 286 SER A O 1
ATOM 2227 N N . SER A 1 287 ? 12.361 0.123 -7.206 1.00 68.56 287 SER A N 1
ATOM 2228 C CA . SER A 1 287 ? 10.919 0.323 -7.089 1.00 68.56 287 SER A CA 1
ATOM 2229 C C . SER A 1 287 ? 10.131 -0.925 -7.495 1.00 68.56 287 SER A C 1
ATOM 2231 O O . SER A 1 287 ? 9.148 -1.249 -6.841 1.00 68.56 287 SER A O 1
ATOM 2233 N N . MET A 1 288 ? 10.564 -1.669 -8.517 1.00 66.19 288 MET A N 1
ATOM 2234 C CA . MET A 1 288 ? 9.968 -2.958 -8.895 1.00 66.19 288 MET A CA 1
ATOM 2235 C C . MET A 1 288 ? 10.141 -4.012 -7.792 1.00 66.19 288 MET A C 1
ATOM 2237 O O . MET A 1 288 ? 9.165 -4.648 -7.401 1.00 66.19 288 MET A O 1
ATOM 2241 N N . TYR A 1 289 ? 11.348 -4.147 -7.237 1.00 63.16 289 TYR A N 1
ATOM 2242 C CA . TYR A 1 289 ? 11.639 -5.070 -6.134 1.00 63.16 289 TYR A CA 1
ATOM 2243 C C . TYR A 1 289 ? 10.879 -4.716 -4.844 1.00 63.16 289 TYR A C 1
ATOM 2245 O O . TYR A 1 289 ? 10.381 -5.594 -4.144 1.00 63.16 289 TYR A O 1
ATOM 2253 N N . GLU A 1 290 ? 10.745 -3.425 -4.538 1.00 57.44 290 GLU A N 1
ATOM 2254 C CA . GLU A 1 290 ? 10.016 -2.926 -3.369 1.00 57.44 290 GLU A CA 1
ATOM 2255 C C . GLU A 1 290 ? 8.488 -3.075 -3.553 1.00 57.44 290 GLU A C 1
ATOM 2257 O O . GLU A 1 290 ? 7.810 -3.496 -2.616 1.00 57.44 290 GLU A O 1
ATOM 2262 N N . LYS A 1 291 ? 7.947 -2.866 -4.768 1.00 51.25 291 LYS A N 1
ATOM 2263 C CA . LYS A 1 291 ? 6.543 -3.186 -5.120 1.00 51.25 291 LYS A CA 1
ATOM 2264 C C . LYS A 1 291 ? 6.241 -4.679 -4.992 1.00 51.25 291 LYS A C 1
ATOM 2266 O O . LYS A 1 291 ? 5.220 -5.035 -4.416 1.00 51.25 291 LYS A O 1
ATOM 2271 N N . GLY A 1 292 ? 7.141 -5.550 -5.456 1.00 47.47 292 GLY A N 1
ATOM 2272 C CA . GLY A 1 292 ? 6.997 -7.010 -5.352 1.00 47.47 292 GLY A CA 1
ATOM 2273 C C . GLY A 1 292 ? 6.925 -7.548 -3.915 1.00 47.47 292 GLY A C 1
ATOM 2274 O O . GLY A 1 292 ? 6.610 -8.717 -3.716 1.00 47.47 292 GLY A O 1
ATOM 2275 N N . ARG A 1 293 ? 7.192 -6.704 -2.907 1.00 41.09 293 ARG A N 1
ATOM 2276 C CA . ARG A 1 293 ? 7.079 -7.027 -1.476 1.00 41.09 293 ARG A CA 1
ATOM 2277 C C . ARG A 1 293 ? 5.887 -6.361 -0.778 1.00 41.09 293 ARG A C 1
ATOM 2279 O O . ARG A 1 293 ? 5.696 -6.599 0.411 1.00 41.09 293 ARG A O 1
ATOM 2286 N N . PHE A 1 294 ? 5.100 -5.540 -1.476 1.00 42.91 294 PHE A N 1
ATOM 2287 C CA . PHE A 1 294 ? 3.973 -4.799 -0.908 1.00 42.91 294 PHE A CA 1
ATOM 2288 C C . PHE A 1 294 ? 2.644 -5.331 -1.462 1.00 42.91 294 PHE A C 1
ATOM 2290 O O . PHE A 1 294 ? 2.187 -4.905 -2.523 1.00 42.91 294 PHE A O 1
ATOM 2297 N N . LYS A 1 295 ? 2.018 -6.273 -0.743 1.00 49.72 295 LYS A N 1
ATOM 2298 C CA . LYS A 1 295 ? 0.671 -6.756 -1.079 1.00 49.72 295 LYS A CA 1
ATOM 2299 C C . LYS A 1 295 ? -0.377 -5.787 -0.525 1.00 49.72 295 LYS A C 1
ATOM 2301 O O . LYS A 1 295 ? -0.307 -5.383 0.633 1.00 49.72 295 LYS A O 1
ATOM 2306 N N . LEU A 1 296 ? -1.330 -5.403 -1.367 1.00 58.94 296 LEU A N 1
ATOM 2307 C CA . LEU A 1 296 ? -2.383 -4.449 -1.039 1.00 58.94 296 LEU A CA 1
ATOM 2308 C C . LEU A 1 296 ? -3.651 -5.204 -0.627 1.00 58.94 296 LEU A C 1
ATOM 2310 O O . LEU A 1 296 ? -4.349 -5.752 -1.474 1.00 58.94 296 LEU A O 1
ATOM 2314 N N . HIS A 1 297 ? -3.929 -5.240 0.675 1.00 68.19 297 HIS A N 1
ATOM 2315 C CA . HIS A 1 297 ? -5.059 -5.989 1.231 1.00 68.19 297 HIS A CA 1
ATOM 2316 C C . HIS A 1 297 ? -6.356 -5.180 1.120 1.00 68.19 297 HIS A C 1
ATOM 2318 O O . HIS A 1 297 ? -6.482 -4.112 1.721 1.00 68.19 297 HIS A O 1
ATOM 2324 N N . ASP A 1 298 ? -7.323 -5.687 0.355 1.00 71.75 298 ASP A N 1
ATOM 2325 C CA . ASP A 1 298 ? -8.610 -5.020 0.114 1.00 71.75 298 ASP A CA 1
ATOM 2326 C C . ASP A 1 298 ? -9.697 -5.393 1.149 1.00 71.75 298 ASP A C 1
ATOM 2328 O O . ASP A 1 298 ? -10.720 -4.713 1.275 1.00 71.75 298 ASP A O 1
ATOM 2332 N N . GLN A 1 299 ? -9.445 -6.462 1.906 1.00 84.62 299 GLN A N 1
ATOM 2333 C CA . GLN A 1 299 ? -10.268 -7.013 2.977 1.00 84.62 299 GLN A CA 1
ATOM 2334 C C . GLN A 1 299 ? -9.383 -7.350 4.180 1.00 84.62 299 GLN A C 1
ATOM 2336 O O . GLN A 1 299 ? -8.304 -7.925 4.038 1.00 84.62 299 GLN A O 1
ATOM 2341 N N . LEU A 1 300 ? -9.857 -7.000 5.374 1.00 86.25 300 LEU A N 1
ATOM 2342 C CA . LEU A 1 300 ? -9.162 -7.208 6.642 1.00 86.25 300 LEU A CA 1
ATOM 2343 C C . LEU A 1 300 ? -10.088 -7.926 7.629 1.00 86.25 300 LEU A C 1
ATOM 2345 O O . LEU A 1 300 ? -11.297 -7.680 7.660 1.00 86.25 300 LEU A O 1
ATOM 2349 N N . GLU A 1 301 ? -9.516 -8.780 8.469 1.00 90.69 301 GLU A N 1
ATOM 2350 C CA . GLU A 1 301 ? -10.201 -9.378 9.609 1.00 90.69 301 GLU A CA 1
ATOM 2351 C C . GLU A 1 301 ? -10.073 -8.450 10.826 1.00 90.69 301 GLU A C 1
ATOM 2353 O O . GLU A 1 301 ? -8.966 -8.108 11.241 1.00 90.69 301 GLU A O 1
ATOM 2358 N N . LEU A 1 302 ? -11.214 -8.053 11.395 1.00 92.50 302 LEU A N 1
ATOM 2359 C CA . LEU A 1 302 ? -11.330 -7.389 12.690 1.00 92.50 302 LEU A CA 1
ATOM 2360 C C . LEU A 1 302 ? -11.737 -8.423 13.746 1.00 92.50 302 LEU A C 1
ATOM 2362 O O . LEU A 1 302 ? -12.850 -8.958 13.712 1.00 92.50 302 LEU A O 1
ATOM 2366 N N . LEU A 1 303 ? -10.845 -8.639 14.709 1.00 92.50 303 LEU A N 1
ATOM 2367 C CA . LEU A 1 303 ? -11.051 -9.461 15.894 1.00 92.50 303 LEU A CA 1
ATOM 2368 C C . LEU A 1 303 ? -11.290 -8.557 17.110 1.00 92.50 303 LEU A C 1
ATOM 2370 O O . LEU A 1 303 ? -10.439 -7.748 17.484 1.00 92.50 303 LEU A O 1
ATOM 2374 N N . GLU A 1 304 ? -12.452 -8.691 17.742 1.00 93.19 304 GLU A N 1
ATOM 2375 C CA . GLU A 1 304 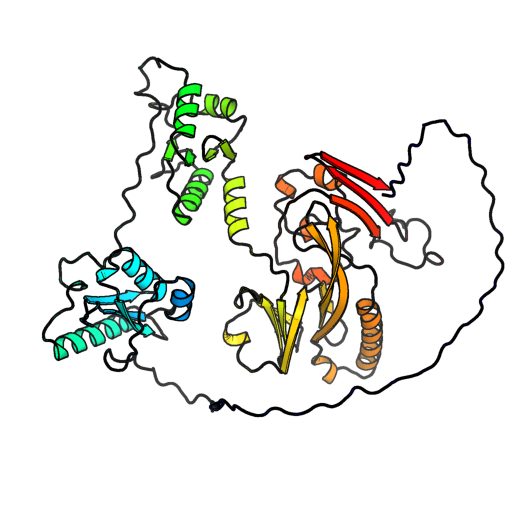? -12.795 -7.999 18.983 1.00 93.19 304 GLU A CA 1
ATOM 2376 C C . GLU A 1 304 ? -12.463 -8.890 20.190 1.00 93.19 304 GLU A C 1
ATOM 2378 O O . GLU A 1 304 ? -13.172 -9.859 20.465 1.00 93.19 304 GLU A O 1
ATOM 2383 N N . PHE A 1 305 ? -11.403 -8.560 20.931 1.00 90.81 305 PHE A N 1
ATOM 2384 C CA . PHE A 1 305 ? -11.083 -9.179 22.223 1.00 90.81 305 PHE A CA 1
ATOM 2385 C C . PHE A 1 305 ? -11.654 -8.343 23.375 1.00 90.81 305 PHE A C 1
ATOM 2387 O O . PHE A 1 305 ? -12.197 -7.260 23.166 1.00 90.81 305 PHE A O 1
ATOM 2394 N N . LYS A 1 306 ? -11.541 -8.826 24.616 1.00 87.94 306 LYS A N 1
ATOM 2395 C CA . LYS A 1 306 ? -12.009 -8.079 25.793 1.00 87.94 306 LYS A CA 1
ATOM 2396 C C . LYS A 1 306 ? -11.253 -6.758 25.969 1.00 87.94 306 LYS A C 1
ATOM 2398 O O . LYS A 1 306 ? -11.883 -5.718 26.147 1.00 87.94 306 LYS A O 1
ATOM 2403 N N . ASP A 1 307 ? -9.926 -6.830 25.882 1.00 88.56 307 ASP A N 1
ATOM 2404 C CA . ASP A 1 307 ? -8.999 -5.764 26.280 1.00 88.56 307 ASP A CA 1
ATOM 2405 C C . ASP A 1 307 ? -8.296 -5.087 25.075 1.00 88.56 307 ASP A C 1
ATOM 2407 O O . ASP A 1 307 ? -7.649 -4.057 25.237 1.00 88.56 307 ASP A O 1
ATOM 2411 N N . GLN A 1 308 ? -8.485 -5.597 23.847 1.00 91.00 308 GLN A N 1
ATOM 2412 C CA . GLN A 1 308 ? -7.952 -5.014 22.603 1.00 91.00 308 GLN A CA 1
ATOM 2413 C C . GLN A 1 308 ? -8.838 -5.290 21.370 1.00 91.00 308 GLN A C 1
ATOM 2415 O O . GLN A 1 308 ? -9.745 -6.124 21.397 1.00 91.00 308 GLN A O 1
ATOM 2420 N N . TYR A 1 309 ? -8.550 -4.606 20.267 1.00 92.00 309 TYR A N 1
ATOM 2421 C CA . TYR A 1 309 ? -8.946 -4.976 18.907 1.00 92.00 309 TYR A CA 1
ATOM 2422 C C . TYR A 1 309 ? -7.707 -5.458 18.143 1.00 92.00 309 TYR A C 1
ATOM 2424 O O . TYR A 1 309 ? -6.627 -4.913 18.348 1.00 92.00 309 TYR A O 1
ATOM 2432 N N . VAL A 1 310 ? -7.845 -6.427 17.239 1.00 90.25 310 VAL A N 1
ATOM 2433 C CA . VAL A 1 310 ? -6.782 -6.802 16.287 1.00 90.25 310 VAL A CA 1
ATOM 2434 C C . VAL A 1 310 ? -7.324 -6.673 14.870 1.00 90.25 310 VAL A C 1
ATOM 2436 O O . VAL A 1 310 ? -8.419 -7.154 14.582 1.00 90.25 310 VAL A O 1
ATOM 2439 N N . ILE A 1 311 ? -6.568 -6.009 13.995 1.00 87.50 311 ILE A N 1
ATOM 2440 C CA . ILE A 1 311 ? -6.897 -5.807 12.582 1.00 87.50 311 ILE A CA 1
ATOM 2441 C C . ILE A 1 311 ? -5.743 -6.357 11.746 1.00 87.50 311 ILE A C 1
ATOM 2443 O O . ILE A 1 311 ? -4.627 -5.848 11.827 1.00 87.50 311 ILE A O 1
ATOM 2447 N N . LYS A 1 312 ? -6.002 -7.387 10.938 1.00 86.44 312 LYS A N 1
ATOM 2448 C CA . LYS A 1 312 ? -4.983 -8.075 10.123 1.00 86.44 312 LYS A CA 1
ATOM 2449 C C . LYS A 1 312 ? -5.503 -8.447 8.737 1.00 86.44 312 LYS A C 1
ATOM 2451 O O . LYS A 1 312 ? -6.712 -8.442 8.503 1.00 86.44 312 LYS A O 1
ATOM 2456 N N . SER A 1 313 ? -4.607 -8.775 7.811 1.00 81.06 313 SER A N 1
ATOM 2457 C CA . SER A 1 313 ? -5.007 -9.306 6.506 1.00 81.06 313 SER A CA 1
ATOM 2458 C C . SER A 1 313 ? -5.561 -10.727 6.612 1.00 81.06 313 SER A C 1
ATOM 2460 O O . SER A 1 313 ? -5.024 -11.570 7.330 1.00 81.06 313 SER A O 1
ATOM 2462 N N . VAL A 1 314 ? -6.607 -11.004 5.829 1.00 74.38 314 VAL A N 1
ATOM 2463 C CA . VAL A 1 314 ? -7.138 -12.362 5.614 1.00 74.38 314 VAL A CA 1
ATOM 2464 C C . VAL A 1 314 ? -6.142 -13.224 4.823 1.00 74.38 314 VAL A C 1
ATOM 2466 O O . VAL A 1 314 ? -6.066 -14.431 5.020 1.00 74.38 314 VAL A O 1
ATOM 2469 N N . GLU A 1 315 ? -5.352 -12.606 3.941 1.00 69.31 315 GLU A N 1
ATOM 2470 C CA . GLU A 1 315 ? -4.404 -13.286 3.047 1.00 69.31 315 GLU A CA 1
ATOM 2471 C C . GLU A 1 315 ? -2.978 -13.382 3.614 1.00 69.31 315 GLU A C 1
ATOM 2473 O O . GLU A 1 315 ? -2.090 -13.969 2.993 1.00 69.31 315 GLU A O 1
ATOM 2478 N N . SER A 1 316 ? -2.705 -12.715 4.734 1.00 68.81 316 SER A N 1
ATOM 2479 C CA . SER A 1 316 ? -1.385 -12.650 5.373 1.00 68.81 316 SER A CA 1
ATOM 2480 C C . SER A 1 316 ? -1.578 -12.342 6.863 1.00 68.81 316 SER A C 1
ATOM 2482 O O . SER A 1 316 ? -1.482 -11.175 7.244 1.00 68.81 316 SER A O 1
ATOM 2484 N N . PRO A 1 317 ? -1.901 -13.349 7.701 1.00 71.00 317 PRO A N 1
ATOM 2485 C CA . PRO A 1 317 ? -2.313 -13.135 9.092 1.00 71.00 317 PRO A CA 1
ATOM 2486 C C . PRO A 1 317 ? -1.313 -12.325 9.926 1.00 71.00 317 PRO A C 1
ATOM 2488 O O . PRO A 1 317 ? -1.727 -11.515 10.749 1.00 71.00 317 PRO A O 1
ATOM 2491 N N . ASP A 1 318 ? -0.021 -12.493 9.654 1.00 68.00 318 ASP A N 1
ATOM 2492 C CA . ASP A 1 318 ? 1.101 -11.818 10.318 1.00 68.00 318 ASP A CA 1
ATOM 2493 C C . ASP A 1 318 ? 1.172 -10.309 9.988 1.00 68.00 318 ASP A C 1
ATOM 2495 O O . ASP A 1 318 ? 1.881 -9.544 10.639 1.00 68.00 318 ASP A O 1
ATOM 2499 N N . GLN A 1 319 ? 0.443 -9.850 8.962 1.00 71.81 319 GLN A N 1
ATOM 2500 C CA . GLN A 1 319 ? 0.377 -8.446 8.560 1.00 71.81 319 GLN A CA 1
ATOM 2501 C C . GLN A 1 319 ? -0.864 -7.779 9.157 1.00 71.81 319 GLN A C 1
ATOM 2503 O O . GLN A 1 319 ? -1.957 -7.808 8.583 1.00 71.81 319 GLN A O 1
ATOM 2508 N N . GLY A 1 320 ? -0.674 -7.139 10.309 1.00 78.06 320 GLY A N 1
ATOM 2509 C CA . GLY A 1 320 ? -1.723 -6.421 11.023 1.00 78.06 320 GLY A CA 1
ATOM 2510 C C . GLY A 1 320 ? -1.201 -5.512 12.132 1.00 78.06 320 GLY A C 1
ATOM 2511 O O . GLY A 1 320 ? -0.001 -5.264 12.253 1.00 78.06 320 GLY A O 1
ATOM 2512 N N . PHE A 1 321 ? -2.130 -5.029 12.951 1.00 84.06 321 PHE A N 1
ATOM 2513 C CA . PHE A 1 321 ? -1.874 -4.243 14.153 1.00 84.06 321 PHE A CA 1
ATOM 2514 C C . PHE A 1 321 ? -2.929 -4.525 15.230 1.00 84.06 321 PHE A C 1
ATOM 2516 O O . PHE A 1 321 ? -4.084 -4.846 14.928 1.00 84.06 321 PHE A O 1
ATOM 2523 N N . SER A 1 322 ? -2.531 -4.396 16.492 1.00 88.44 322 SER A N 1
ATOM 2524 C CA . SER A 1 322 ? -3.427 -4.370 17.647 1.00 88.44 322 SER A CA 1
ATOM 2525 C C . SER A 1 322 ? -3.783 -2.929 18.026 1.00 88.44 322 SER A C 1
ATOM 2527 O O . SER A 1 322 ? -3.104 -1.971 17.649 1.00 88.44 322 SER A O 1
ATOM 2529 N N . ILE A 1 323 ? -4.888 -2.771 18.754 1.00 89.00 323 ILE A N 1
ATOM 2530 C CA . ILE A 1 323 ? -5.339 -1.506 19.336 1.00 89.00 323 ILE A CA 1
ATOM 2531 C C . ILE A 1 323 ? -5.845 -1.784 20.751 1.00 89.00 323 ILE A C 1
ATOM 2533 O O . ILE A 1 323 ? -6.869 -2.452 20.917 1.00 89.00 323 ILE A O 1
ATOM 2537 N N . ASP A 1 324 ? -5.170 -1.266 21.772 1.00 88.44 324 ASP A N 1
ATOM 2538 C CA . ASP A 1 324 ? -5.584 -1.459 23.167 1.00 88.44 324 ASP A CA 1
ATOM 2539 C C . ASP A 1 324 ? -6.901 -0.706 23.459 1.00 88.44 324 ASP A C 1
ATOM 2541 O O . ASP A 1 324 ? -7.096 0.440 23.046 1.00 88.44 324 ASP A O 1
ATOM 2545 N N . ARG A 1 325 ? -7.851 -1.335 24.164 1.00 89.81 325 ARG A N 1
ATOM 2546 C CA . ARG A 1 325 ? -9.150 -0.714 24.499 1.00 89.81 325 ARG A CA 1
ATOM 2547 C C . ARG A 1 325 ? -9.071 0.301 25.642 1.00 89.81 325 ARG A C 1
ATOM 2549 O O . ARG A 1 325 ? -10.031 1.046 25.859 1.00 89.81 325 ARG A O 1
ATOM 2556 N N . ARG A 1 326 ? -7.957 0.340 26.374 1.00 85.56 326 ARG A N 1
ATOM 2557 C CA . ARG A 1 326 ? -7.749 1.184 27.555 1.00 85.56 326 ARG A CA 1
ATOM 2558 C C . ARG A 1 326 ? -7.368 2.613 27.187 1.00 85.56 326 ARG A C 1
ATOM 2560 O O . ARG A 1 326 ? -7.892 3.547 27.791 1.00 85.56 326 ARG A O 1
ATOM 2567 N N . ASP A 1 327 ? -6.499 2.772 26.191 1.00 83.25 327 ASP A N 1
ATOM 2568 C CA . ASP A 1 327 ? -5.959 4.062 25.742 1.00 83.25 327 ASP A CA 1
ATOM 2569 C C . ASP A 1 327 ? -6.043 4.292 24.216 1.00 83.25 327 ASP A C 1
ATOM 2571 O O . ASP A 1 327 ? -5.961 5.438 23.765 1.00 83.25 327 ASP A O 1
ATOM 2575 N N . GLY A 1 328 ? -6.262 3.239 23.420 1.00 82.75 328 GLY A N 1
ATOM 2576 C CA . GLY A 1 328 ? -6.263 3.284 21.957 1.00 82.75 328 GLY A CA 1
ATOM 2577 C C . GLY A 1 328 ? -4.879 3.452 21.328 1.00 82.75 328 GLY A C 1
ATOM 2578 O O . GLY A 1 328 ? -4.776 3.988 20.220 1.00 82.75 328 GLY A O 1
ATOM 2579 N N . ASN A 1 329 ? -3.814 3.053 22.023 1.00 84.06 329 ASN A N 1
ATOM 2580 C CA . ASN A 1 329 ? -2.501 2.905 21.408 1.00 84.06 329 ASN A CA 1
ATOM 2581 C C . ASN A 1 329 ? -2.529 1.786 20.360 1.00 84.06 329 ASN A C 1
ATOM 2583 O O . ASN A 1 329 ? -3.247 0.797 20.511 1.00 84.06 329 ASN A O 1
ATOM 2587 N N . ILE A 1 330 ? -1.785 1.995 19.272 1.00 80.88 330 ILE A N 1
ATOM 2588 C CA . ILE A 1 330 ? -1.735 1.107 18.107 1.00 80.88 330 ILE A CA 1
ATOM 2589 C C . ILE A 1 330 ? -0.332 0.517 18.034 1.00 80.88 330 ILE A C 1
ATOM 2591 O O . ILE A 1 330 ? 0.640 1.266 17.944 1.00 80.88 330 ILE A O 1
ATOM 2595 N N . GLU A 1 331 ? -0.238 -0.808 18.036 1.00 80.56 331 GLU A N 1
ATOM 2596 C CA . GLU A 1 331 ? 1.031 -1.537 17.984 1.00 80.56 331 GLU A CA 1
ATOM 2597 C C . GLU A 1 331 ? 1.044 -2.513 16.796 1.00 80.56 331 GLU A C 1
ATOM 2599 O O . GLU A 1 331 ? -0.013 -3.009 16.395 1.00 80.56 331 GLU A O 1
ATOM 2604 N N . PRO A 1 332 ? 2.210 -2.788 16.179 1.00 74.94 332 PRO A N 1
ATOM 2605 C CA . PRO A 1 332 ? 2.313 -3.828 15.157 1.00 74.94 332 PRO A CA 1
ATOM 2606 C C . PRO A 1 332 ? 1.936 -5.194 15.742 1.00 74.94 332 PRO A C 1
ATOM 2608 O O . PRO A 1 332 ? 2.112 -5.441 16.935 1.00 74.94 332 PRO A O 1
ATOM 2611 N N . LEU A 1 333 ? 1.417 -6.093 14.903 1.00 74.69 333 LEU A N 1
ATOM 2612 C CA . LEU A 1 333 ? 1.020 -7.420 15.361 1.00 74.69 333 LEU A CA 1
ATOM 2613 C C . LEU A 1 333 ? 2.234 -8.225 15.861 1.00 74.69 333 LEU A C 1
ATOM 2615 O O . LEU A 1 333 ? 3.146 -8.517 15.093 1.00 74.69 333 LEU A O 1
ATOM 2619 N N . ASN A 1 334 ? 2.193 -8.612 17.136 1.00 69.56 334 ASN A N 1
ATOM 2620 C CA . ASN A 1 334 ? 3.101 -9.574 17.763 1.00 69.56 334 ASN A CA 1
ATOM 2621 C C . ASN A 1 334 ? 2.341 -10.884 18.037 1.00 69.56 334 ASN A C 1
ATOM 2623 O O . ASN A 1 334 ? 1.124 -10.849 18.238 1.00 69.56 334 ASN A O 1
ATOM 2627 N N . ASP A 1 335 ? 3.036 -12.020 18.129 1.00 59.16 335 ASP A N 1
ATOM 2628 C CA . ASP A 1 335 ? 2.408 -13.345 18.304 1.00 59.16 335 ASP A CA 1
ATOM 2629 C C . ASP A 1 335 ? 1.512 -13.435 19.557 1.00 59.16 335 ASP A C 1
ATOM 2631 O O . ASP A 1 335 ? 0.437 -14.043 19.539 1.00 59.16 335 ASP A O 1
ATOM 2635 N N . GLU A 1 336 ? 1.893 -12.744 20.637 1.00 59.09 336 GLU A N 1
ATOM 2636 C CA . GLU A 1 336 ? 1.111 -12.668 21.877 1.00 59.09 336 GLU A CA 1
ATOM 2637 C C . GLU A 1 336 ? -0.259 -11.986 21.696 1.00 59.09 336 GLU A C 1
ATOM 2639 O O . GLU A 1 336 ? -1.185 -12.249 22.467 1.00 59.09 336 GLU A O 1
ATOM 2644 N N . ALA A 1 337 ? -0.450 -11.158 20.662 1.00 56.72 337 ALA A N 1
ATOM 2645 C CA . ALA A 1 337 ? -1.703 -10.436 20.432 1.00 56.72 337 ALA A CA 1
ATOM 2646 C C . ALA A 1 337 ? -2.876 -11.348 20.016 1.00 56.72 337 ALA A C 1
ATOM 2648 O O . ALA A 1 337 ? -4.028 -10.920 20.069 1.00 56.72 337 ALA A O 1
ATOM 2649 N N . CYS A 1 338 ? -2.620 -12.608 19.647 1.00 57.09 338 CYS A N 1
ATOM 2650 C CA . CYS A 1 338 ? -3.663 -13.603 19.362 1.00 57.09 338 CYS A CA 1
ATOM 2651 C C . CYS A 1 338 ? -3.913 -14.591 20.525 1.00 57.09 338 CYS A C 1
ATOM 2653 O O . CYS A 1 338 ? -4.545 -15.626 20.321 1.00 57.09 338 CYS A O 1
ATOM 2655 N N . SER A 1 339 ? -3.454 -14.290 21.748 1.00 58.78 339 SER A N 1
ATOM 2656 C CA . SER A 1 339 ? -3.538 -15.174 22.931 1.00 58.78 339 SER A CA 1
ATOM 2657 C C . SER A 1 339 ? -4.939 -15.298 23.575 1.00 58.78 339 SER A C 1
ATOM 2659 O O . SER A 1 339 ? -5.119 -15.161 24.784 1.00 58.78 339 SER A O 1
ATOM 2661 N N . GLY A 1 340 ? -5.965 -15.618 22.781 1.00 68.50 340 GLY A N 1
ATOM 2662 C CA . GLY A 1 340 ? -7.307 -15.927 23.281 1.00 68.50 340 GLY A CA 1
ATOM 2663 C C . GLY A 1 340 ? -8.322 -16.217 22.176 1.00 68.50 340 GLY A C 1
ATOM 2664 O O . GLY A 1 340 ? -8.023 -16.105 20.990 1.00 68.50 340 GLY A O 1
ATOM 2665 N N . SER A 1 341 ? -9.555 -16.555 22.556 1.00 79.19 341 SER A N 1
ATOM 2666 C CA . SER A 1 341 ? -10.682 -16.564 21.620 1.00 79.19 341 SER A CA 1
ATOM 2667 C C . SER A 1 341 ? -11.250 -15.143 21.454 1.00 79.19 341 SER A C 1
ATOM 2669 O O . SER A 1 341 ? -11.542 -14.482 22.457 1.00 79.19 341 SER A O 1
ATOM 2671 N N . PRO A 1 342 ? -11.439 -14.643 20.219 1.00 86.56 342 PRO A N 1
ATOM 2672 C CA . PRO A 1 342 ? -12.118 -13.371 20.000 1.00 86.56 342 PRO A CA 1
ATOM 2673 C C . PRO A 1 342 ? -13.587 -13.476 20.434 1.00 86.56 342 PRO A C 1
ATOM 2675 O O . PRO A 1 342 ? -14.241 -14.501 20.248 1.00 86.56 342 PRO A O 1
ATOM 2678 N N . SER A 1 343 ? -14.121 -12.397 21.005 1.00 88.69 343 SER A N 1
ATOM 2679 C CA . SER A 1 343 ? -15.543 -12.280 21.363 1.00 88.69 343 SER A CA 1
ATOM 2680 C C . SER A 1 343 ? -16.427 -12.036 20.136 1.00 88.69 343 SER A C 1
ATOM 2682 O O . SER A 1 343 ? -17.593 -12.422 20.128 1.00 88.69 343 SER A O 1
ATOM 2684 N N . GLN A 1 344 ? -15.873 -11.408 19.095 1.00 90.62 344 GLN A N 1
ATOM 2685 C CA . GLN A 1 344 ? -16.501 -11.267 17.785 1.00 90.62 344 GLN A CA 1
ATOM 2686 C C . GLN A 1 344 ? -15.427 -11.199 16.690 1.00 90.62 344 GLN A C 1
ATOM 2688 O O . GLN A 1 344 ? -14.420 -10.515 16.849 1.00 90.62 344 GLN A O 1
ATOM 2693 N N . THR A 1 345 ? -15.682 -11.861 15.562 1.00 91.75 345 THR A N 1
ATOM 2694 C CA . THR A 1 345 ? -14.914 -11.729 14.314 1.00 91.75 345 THR A CA 1
ATOM 2695 C C . THR A 1 345 ? -15.789 -11.040 13.268 1.00 91.75 345 THR A C 1
ATOM 2697 O O . THR A 1 345 ? -16.988 -11.314 13.184 1.00 91.75 345 THR A O 1
ATOM 2700 N N . SER A 1 346 ? -15.216 -10.138 12.471 1.00 93.69 346 SER A N 1
ATOM 2701 C CA . SER A 1 346 ? -15.920 -9.469 11.370 1.00 93.69 346 SER A CA 1
ATOM 2702 C C . SER A 1 346 ? -14.963 -9.015 10.269 1.00 93.69 346 SER A C 1
ATOM 2704 O O . SER A 1 346 ? -13.815 -8.681 10.544 1.00 93.69 346 SER A O 1
ATOM 2706 N N . THR A 1 347 ? -15.428 -8.969 9.021 1.00 93.25 347 THR A N 1
ATOM 2707 C CA . THR A 1 347 ? -14.657 -8.394 7.908 1.00 93.25 347 THR A CA 1
ATOM 2708 C C . THR A 1 347 ? -14.834 -6.878 7.875 1.00 93.25 347 THR A C 1
ATOM 2710 O O . THR A 1 347 ? -15.960 -6.379 7.940 1.00 93.25 347 THR A O 1
ATOM 2713 N N . ILE A 1 348 ? -13.733 -6.144 7.719 1.00 94.12 348 ILE A N 1
ATOM 2714 C CA . ILE A 1 348 ? -13.730 -4.708 7.424 1.00 94.12 348 ILE A CA 1
ATOM 2715 C C . ILE A 1 348 ? -12.952 -4.442 6.133 1.00 94.12 348 ILE A C 1
ATOM 2717 O O . ILE A 1 348 ? -12.103 -5.225 5.714 1.00 94.12 348 ILE A O 1
ATOM 2721 N N . TYR A 1 349 ? -13.232 -3.306 5.507 1.00 90.88 349 TYR A N 1
ATOM 2722 C CA . TYR A 1 349 ? -12.684 -2.919 4.205 1.00 90.88 349 TYR A CA 1
ATOM 2723 C C . TYR A 1 349 ? -11.643 -1.794 4.299 1.00 90.88 349 TYR A C 1
ATOM 2725 O O . TYR A 1 349 ? -11.212 -1.256 3.282 1.00 90.88 349 TYR A O 1
ATOM 2733 N N . GLY A 1 350 ? -11.250 -1.418 5.517 1.00 86.94 350 GLY A N 1
ATOM 2734 C CA . GLY A 1 350 ? -10.224 -0.414 5.790 1.00 86.94 350 GLY A CA 1
ATOM 2735 C C . GLY A 1 350 ? -10.471 0.338 7.096 1.00 86.94 350 GLY A C 1
ATOM 2736 O O . GLY A 1 350 ? -11.589 0.366 7.618 1.00 86.94 350 GLY A O 1
ATOM 2737 N N . VAL A 1 351 ? -9.421 0.979 7.609 1.00 88.50 351 VAL A N 1
ATOM 2738 C CA . VAL A 1 351 ? -9.495 1.899 8.751 1.00 88.50 351 VAL A CA 1
ATOM 2739 C C . VAL A 1 351 ? -9.414 3.327 8.218 1.00 88.50 351 VAL A C 1
ATOM 2741 O O . VAL A 1 351 ? -8.456 3.694 7.543 1.00 88.50 351 VAL A O 1
ATOM 2744 N N . ALA A 1 352 ? -10.442 4.129 8.485 1.00 86.06 352 ALA A N 1
ATOM 2745 C CA . ALA A 1 352 ? -10.540 5.504 8.006 1.00 86.06 352 ALA A CA 1
ATOM 2746 C C . ALA A 1 352 ? -9.765 6.501 8.886 1.00 86.06 352 ALA A C 1
ATOM 2748 O O . ALA A 1 352 ? -9.470 7.600 8.419 1.00 86.06 352 ALA A O 1
ATOM 2749 N N . GLY A 1 353 ? -9.437 6.134 10.128 1.00 84.25 353 GLY A N 1
ATOM 2750 C CA . GLY A 1 353 ? -8.612 6.931 11.038 1.00 84.25 353 GLY A CA 1
ATOM 2751 C C . GLY A 1 353 ? -9.014 6.798 12.507 1.00 84.25 353 GLY A C 1
ATOM 2752 O O . GLY A 1 353 ? -9.940 6.057 12.842 1.00 84.25 353 GLY A O 1
ATOM 2753 N N . THR A 1 354 ? -8.330 7.537 13.376 1.00 85.31 354 THR A N 1
ATOM 2754 C CA . THR A 1 354 ? -8.628 7.656 14.809 1.00 85.31 354 THR A CA 1
ATOM 2755 C C . THR A 1 354 ? -9.197 9.038 15.145 1.00 85.31 354 THR A C 1
ATOM 2757 O O . THR A 1 354 ? -9.019 10.008 14.413 1.00 85.31 354 THR A O 1
ATOM 2760 N N . ILE A 1 355 ? -9.909 9.152 16.263 1.00 85.81 355 ILE A N 1
ATOM 2761 C CA . ILE A 1 355 ? -10.253 10.431 16.891 1.00 85.81 355 ILE A CA 1
ATOM 2762 C C . ILE A 1 355 ? -10.189 10.284 18.408 1.00 85.81 355 ILE A C 1
ATOM 2764 O O . ILE A 1 355 ? -10.629 9.278 18.962 1.00 85.81 355 ILE A O 1
ATOM 2768 N N . ARG A 1 356 ? -9.643 11.290 19.091 1.00 85.31 356 ARG A N 1
ATOM 2769 C CA . ARG A 1 356 ? -9.609 11.354 20.554 1.00 85.31 356 ARG A CA 1
ATOM 2770 C C . ARG A 1 356 ? -10.732 12.260 21.054 1.00 85.31 356 ARG A C 1
ATOM 2772 O O . ARG A 1 356 ? -10.830 13.405 20.618 1.00 85.31 356 ARG A O 1
ATOM 2779 N N . LEU A 1 357 ? -11.566 11.736 21.948 1.00 86.06 357 LEU A N 1
ATOM 2780 C CA . LEU A 1 357 ? -12.586 12.490 22.684 1.00 86.06 357 LEU A CA 1
ATOM 2781 C C . LEU A 1 357 ? -12.147 12.638 24.155 1.00 86.06 357 LEU A C 1
ATOM 2783 O O . LEU A 1 357 ? -10.960 12.478 24.456 1.00 86.06 357 LEU A O 1
ATOM 2787 N N . LEU A 1 358 ? -13.059 12.979 25.073 1.00 84.12 358 LEU A N 1
ATOM 2788 C CA . LEU A 1 358 ? -12.695 13.210 26.475 1.00 84.12 358 LEU A CA 1
ATOM 2789 C C . LEU A 1 358 ? -12.315 11.905 27.181 1.00 84.12 358 LEU A C 1
ATOM 2791 O O . LEU A 1 358 ? -11.362 11.886 27.957 1.00 84.12 358 LEU A O 1
ATOM 2795 N N . ALA A 1 359 ? -13.045 10.820 26.912 1.00 79.06 359 ALA A N 1
ATOM 2796 C CA . ALA A 1 359 ? -12.927 9.582 27.675 1.00 79.06 359 ALA A CA 1
ATOM 2797 C C . ALA A 1 359 ? -12.066 8.499 27.007 1.00 79.06 359 ALA A C 1
ATOM 2799 O O . ALA A 1 359 ? -11.934 7.403 27.555 1.00 79.06 359 ALA A O 1
ATOM 2800 N N . GLY A 1 360 ? -11.474 8.784 25.844 1.00 85.25 360 GLY A N 1
ATOM 2801 C CA . GLY A 1 360 ? -10.583 7.854 25.155 1.00 85.25 360 GLY A CA 1
ATOM 2802 C C . GLY A 1 360 ? -10.416 8.124 23.664 1.00 85.25 360 GLY A C 1
ATOM 2803 O O . GLY A 1 360 ? -10.734 9.205 23.155 1.00 85.25 360 GLY A O 1
ATOM 2804 N N . LYS A 1 361 ? -9.899 7.117 22.960 1.00 88.31 361 LYS A N 1
ATOM 2805 C CA . LYS A 1 361 ? -9.776 7.106 21.500 1.00 88.31 361 LYS A CA 1
ATOM 2806 C C . LYS A 1 361 ? -10.892 6.283 20.862 1.00 88.31 361 LYS A C 1
ATOM 2808 O O . LYS A 1 361 ? -11.452 5.366 21.457 1.00 88.31 361 LYS A O 1
ATOM 2813 N N . TYR A 1 362 ? -11.191 6.616 19.617 1.00 90.81 362 TYR A N 1
ATOM 2814 C CA . TYR A 1 362 ? -12.234 6.001 18.816 1.00 90.81 362 TYR A CA 1
ATOM 2815 C C . TYR A 1 362 ? -11.696 5.752 17.411 1.00 90.81 362 TYR A C 1
ATOM 2817 O O . TYR A 1 362 ? -11.133 6.658 16.797 1.00 90.81 362 TYR A O 1
ATOM 2825 N N . VAL A 1 363 ? -11.855 4.534 16.896 1.00 90.06 363 VAL A N 1
ATOM 2826 C CA . VAL A 1 363 ? -11.252 4.116 15.620 1.00 90.06 363 VAL A CA 1
ATOM 2827 C C . VAL A 1 363 ? -12.348 3.891 14.591 1.00 90.06 363 VAL A C 1
ATOM 2829 O O . VAL A 1 363 ? -13.208 3.035 14.782 1.00 90.06 363 VAL A O 1
ATOM 2832 N N . LEU A 1 364 ? -12.349 4.674 13.513 1.00 92.31 364 LEU A N 1
ATOM 2833 C CA . LEU A 1 364 ? -13.365 4.594 12.468 1.00 92.31 364 LEU A CA 1
ATOM 2834 C C . LEU A 1 364 ? -12.993 3.506 11.460 1.00 92.31 364 LEU A C 1
ATOM 2836 O O . LEU A 1 364 ? -12.002 3.639 10.741 1.00 92.31 364 LEU A O 1
ATOM 2840 N N . VAL A 1 365 ? -13.805 2.454 11.368 1.00 93.38 365 VAL A N 1
ATOM 2841 C CA . VAL A 1 365 ? -13.613 1.355 10.411 1.00 93.38 365 VAL A CA 1
ATOM 2842 C C . VAL A 1 365 ? -14.719 1.318 9.359 1.00 93.38 365 VAL A C 1
ATOM 2844 O O . VAL A 1 365 ? -15.888 1.580 9.650 1.00 93.38 365 VAL A O 1
ATOM 2847 N N . ILE A 1 366 ? -14.353 0.980 8.121 1.00 94.44 366 ILE A N 1
ATOM 2848 C CA . ILE A 1 366 ? -15.281 0.808 6.999 1.00 94.44 366 ILE A CA 1
ATOM 2849 C C . ILE A 1 366 ? -15.820 -0.623 7.055 1.00 94.44 366 ILE A C 1
ATOM 2851 O O . ILE A 1 366 ? -15.142 -1.570 6.662 1.00 94.44 366 ILE A O 1
ATOM 2855 N N . THR A 1 367 ? -17.044 -0.793 7.548 1.00 94.81 367 THR A N 1
ATOM 2856 C CA . THR A 1 367 ? -17.689 -2.108 7.718 1.00 94.81 367 THR A CA 1
ATOM 2857 C C . THR A 1 367 ? -18.392 -2.595 6.454 1.00 94.81 367 THR A C 1
ATOM 2859 O O . THR A 1 367 ? -18.672 -3.782 6.317 1.00 94.81 367 THR A O 1
ATOM 2862 N N . SER A 1 368 ? -18.684 -1.703 5.503 1.00 94.19 368 SER A N 1
ATOM 2863 C CA . SER A 1 368 ? -19.267 -2.078 4.215 1.00 94.19 368 SER A CA 1
ATOM 2864 C C . SER A 1 368 ? -18.872 -1.098 3.113 1.00 94.19 368 SER A C 1
ATOM 2866 O O . SER A 1 368 ? -18.882 0.122 3.304 1.00 94.19 368 SER A O 1
ATOM 2868 N N . ARG A 1 369 ? -18.575 -1.651 1.935 1.00 94.31 369 ARG A N 1
ATOM 2869 C CA . ARG A 1 369 ? -18.341 -0.927 0.682 1.00 94.31 369 ARG A CA 1
ATOM 2870 C C . ARG A 1 369 ? -19.233 -1.495 -0.428 1.00 94.31 369 ARG A C 1
ATOM 2872 O O . ARG A 1 369 ? -19.580 -2.675 -0.401 1.00 94.31 369 ARG A O 1
ATOM 2879 N N . LYS A 1 370 ? -19.521 -0.693 -1.453 1.00 94.19 370 LYS A N 1
ATOM 2880 C CA . LYS A 1 370 ? -20.012 -1.164 -2.757 1.00 94.19 370 LYS A CA 1
ATOM 2881 C C . LYS A 1 370 ? -19.170 -0.539 -3.864 1.00 94.19 370 LYS A C 1
ATOM 2883 O O . LYS A 1 370 ? -18.931 0.664 -3.831 1.00 94.19 370 LYS A O 1
ATOM 2888 N N . GLU A 1 371 ? -18.765 -1.324 -4.855 1.00 92.50 371 GLU A N 1
ATOM 2889 C CA . GLU A 1 371 ? -18.160 -0.788 -6.077 1.00 92.50 371 GLU A CA 1
ATOM 2890 C C . GLU A 1 371 ? -19.110 0.217 -6.760 1.00 92.50 371 GLU A C 1
ATOM 2892 O O . GLU A 1 371 ? -20.320 -0.014 -6.875 1.00 92.50 371 GLU A O 1
ATOM 2897 N N . ALA A 1 372 ? -18.565 1.368 -7.146 1.00 88.44 372 ALA A N 1
ATOM 2898 C CA . ALA A 1 372 ? -19.288 2.476 -7.766 1.00 88.44 372 ALA A CA 1
ATOM 2899 C C . ALA A 1 372 ? -19.029 2.590 -9.278 1.00 88.44 372 ALA A C 1
ATOM 2901 O O . ALA A 1 372 ? -19.741 3.324 -9.960 1.00 88.44 372 ALA A O 1
ATOM 2902 N N . GLY A 1 373 ? -18.013 1.884 -9.773 1.00 84.62 373 GLY A N 1
ATOM 2903 C CA . GLY A 1 373 ? -17.420 2.031 -11.095 1.00 84.62 373 GLY A CA 1
ATOM 2904 C C . GLY A 1 373 ? -15.898 2.097 -10.974 1.00 84.62 373 GLY A C 1
ATOM 2905 O O . GLY A 1 373 ? -15.337 1.816 -9.913 1.00 84.62 373 GLY A O 1
ATOM 2906 N N . THR A 1 374 ? -15.238 2.504 -12.051 1.00 77.31 374 THR A N 1
ATOM 2907 C CA . THR A 1 374 ? -13.776 2.543 -12.158 1.00 77.31 374 THR A CA 1
ATOM 2908 C C . THR A 1 374 ? -13.255 3.952 -12.480 1.00 77.31 374 THR A C 1
ATOM 2910 O O . THR A 1 374 ? -14.011 4.805 -12.935 1.00 77.31 374 THR A O 1
ATOM 2913 N N . PHE A 1 375 ? -11.974 4.221 -12.206 1.00 74.06 375 PHE A N 1
ATOM 2914 C CA . PHE A 1 375 ? -11.263 5.490 -12.469 1.00 74.06 375 PHE A CA 1
ATOM 2915 C C . PHE A 1 375 ? -9.815 5.145 -12.815 1.00 74.06 375 PHE A C 1
ATOM 2917 O O . PHE A 1 375 ? -9.199 4.431 -12.032 1.00 74.06 375 PHE A O 1
ATOM 2924 N N . LEU A 1 376 ? -9.250 5.592 -13.945 1.00 70.50 376 LEU A N 1
ATOM 2925 C CA . LEU A 1 376 ? -7.894 5.205 -14.389 1.00 70.50 376 LEU A CA 1
ATOM 2926 C C . LEU A 1 376 ? -7.674 3.677 -14.474 1.00 70.50 376 LEU A C 1
ATOM 2928 O O . LEU A 1 376 ? -6.554 3.192 -14.326 1.00 70.50 376 LEU A O 1
ATOM 2932 N N . GLY A 1 377 ? -8.757 2.926 -14.703 1.00 66.94 377 GLY A N 1
ATOM 2933 C CA . GLY A 1 377 ? -8.795 1.460 -14.729 1.00 66.94 377 GLY A CA 1
ATOM 2934 C C . GLY A 1 377 ? -8.904 0.756 -13.376 1.00 66.94 377 GLY A C 1
ATOM 2935 O O . GLY A 1 377 ? -9.010 -0.465 -13.350 1.00 66.94 377 GLY A O 1
ATOM 2936 N N . PHE A 1 378 ? -8.924 1.497 -12.267 1.00 76.69 378 PHE A N 1
ATOM 2937 C CA . PHE A 1 378 ? -9.035 0.941 -10.915 1.00 76.69 378 PHE A CA 1
ATOM 2938 C C . PHE A 1 378 ? -10.468 0.881 -10.419 1.00 76.69 378 PHE A C 1
ATOM 2940 O O . PHE A 1 378 ? -11.215 1.824 -10.695 1.00 76.69 378 PHE A O 1
ATOM 2947 N N . PRO A 1 379 ? -10.839 -0.110 -9.592 1.00 80.50 379 PRO A N 1
ATOM 2948 C CA . PRO A 1 379 ? -12.108 -0.090 -8.883 1.00 80.50 379 PRO A CA 1
ATOM 2949 C C . PRO A 1 379 ? -12.169 1.085 -7.894 1.00 80.50 379 PRO A C 1
ATOM 2951 O O . PRO A 1 379 ? -11.246 1.335 -7.108 1.00 80.50 379 PRO A O 1
ATOM 2954 N N . VAL A 1 380 ? -13.287 1.811 -7.924 1.00 87.12 380 VAL A N 1
ATOM 2955 C CA . VAL A 1 380 ? -13.632 2.865 -6.965 1.00 87.12 380 VAL A CA 1
ATOM 2956 C C . VAL A 1 380 ? -14.804 2.386 -6.124 1.00 87.12 380 VAL A C 1
ATOM 2958 O O . VAL A 1 380 ? -15.872 2.034 -6.627 1.00 87.12 380 VAL A O 1
ATOM 2961 N N . PHE A 1 381 ? -14.622 2.405 -4.812 1.00 92.69 381 PHE A N 1
ATOM 2962 C CA . PHE A 1 381 ? -15.579 1.903 -3.844 1.00 92.69 381 PHE A CA 1
ATOM 2963 C C . PHE A 1 381 ? -16.285 3.058 -3.142 1.00 92.69 381 PHE A C 1
ATOM 2965 O O . PHE A 1 381 ? -15.654 3.963 -2.596 1.00 92.69 381 PHE A O 1
ATOM 2972 N N . ARG A 1 382 ? -17.616 3.011 -3.119 1.00 94.75 382 ARG A N 1
ATOM 2973 C CA . ARG A 1 382 ? -18.447 3.849 -2.257 1.00 94.75 382 ARG A CA 1
ATOM 2974 C C . ARG A 1 382 ? -18.555 3.197 -0.887 1.00 94.75 382 ARG A C 1
ATOM 2976 O O . ARG A 1 382 ? -18.916 2.024 -0.790 1.00 94.75 382 ARG A O 1
ATOM 2983 N N . VAL A 1 383 ? -18.320 3.962 0.170 1.00 94.69 383 VAL A N 1
ATOM 2984 C CA . VAL A 1 383 ? -18.616 3.528 1.539 1.00 94.69 383 VAL A CA 1
ATOM 2985 C C . VAL A 1 383 ? -20.132 3.366 1.693 1.00 94.69 383 VAL A C 1
ATOM 2987 O O . VAL A 1 383 ? -20.902 4.249 1.309 1.00 94.69 383 VAL A O 1
ATOM 2990 N N . THR A 1 384 ? -20.567 2.228 2.231 1.00 94.75 384 THR A N 1
ATOM 2991 C CA . THR A 1 384 ? -21.983 1.927 2.509 1.00 94.75 384 THR A CA 1
ATOM 2992 C C . THR A 1 384 ? -22.282 1.772 3.994 1.00 94.75 384 THR A C 1
ATOM 2994 O O . THR A 1 384 ? -23.435 1.940 4.378 1.00 94.75 384 THR A O 1
ATOM 2997 N N . SER A 1 385 ? -21.276 1.495 4.828 1.00 95.06 385 SER A N 1
ATOM 2998 C CA . SER A 1 385 ? -21.388 1.555 6.289 1.00 95.06 385 SER A CA 1
ATOM 2999 C C . SER A 1 385 ? -20.018 1.763 6.940 1.00 95.06 385 SER A C 1
ATOM 3001 O O . SER A 1 385 ? -18.992 1.325 6.408 1.00 95.06 385 SER A O 1
ATOM 3003 N N . MET A 1 386 ? -20.016 2.426 8.095 1.00 95.75 386 MET A N 1
ATOM 3004 C CA . MET A 1 386 ? -18.862 2.613 8.974 1.00 95.75 386 MET A CA 1
ATOM 3005 C C . MET A 1 386 ? -19.279 2.361 10.428 1.00 95.75 386 MET A C 1
ATOM 3007 O O . MET A 1 386 ? -20.459 2.462 10.758 1.00 95.75 386 MET A O 1
ATOM 3011 N N . LYS A 1 387 ? -18.312 2.039 11.288 1.00 95.06 387 LYS A N 1
ATOM 3012 C CA . LYS A 1 387 ? -18.486 1.853 12.738 1.00 95.06 387 LYS A CA 1
ATOM 3013 C C . LYS A 1 387 ? -17.316 2.515 13.462 1.00 95.06 387 LYS A C 1
ATOM 3015 O O . LYS A 1 387 ? -16.173 2.323 13.048 1.00 95.06 387 LYS A O 1
ATOM 3020 N N . PHE A 1 388 ? -17.564 3.229 14.555 1.00 93.62 388 PHE A N 1
ATOM 3021 C CA . PHE A 1 388 ? -16.517 3.541 15.527 1.00 93.62 388 PHE A CA 1
ATOM 3022 C C . PHE A 1 388 ? -16.305 2.370 16.490 1.00 93.62 388 PHE A C 1
ATOM 3024 O O . PHE A 1 388 ? -17.232 1.901 17.148 1.00 93.62 388 PHE A O 1
ATOM 3031 N N . LEU A 1 389 ? -15.059 1.924 16.601 1.00 92.38 389 LEU A N 1
ATOM 3032 C CA . LEU A 1 389 ? -14.577 1.072 17.684 1.00 92.38 389 LEU A CA 1
ATOM 3033 C C . LEU A 1 389 ? -14.233 1.965 18.885 1.00 92.38 389 LEU A C 1
ATOM 3035 O O . LEU A 1 389 ? -13.769 3.093 18.696 1.00 92.38 389 LEU A O 1
ATOM 3039 N N . HIS A 1 390 ? -14.500 1.503 20.106 1.00 91.50 390 HIS A N 1
ATOM 3040 C CA . HIS A 1 390 ? -14.437 2.323 21.319 1.00 91.50 390 HIS A CA 1
ATOM 3041 C C . HIS A 1 390 ? -13.252 1.896 22.198 1.00 91.50 390 HIS A C 1
ATOM 3043 O O . HIS A 1 390 ? -13.256 0.795 22.744 1.00 91.50 390 HIS A O 1
ATOM 3049 N N . CYS A 1 391 ? -12.263 2.775 22.367 1.00 88.00 391 CYS A N 1
ATOM 3050 C CA . CYS A 1 391 ? -11.133 2.593 23.282 1.00 88.00 391 CYS A CA 1
ATOM 3051 C C . CYS A 1 391 ? -11.251 3.616 24.424 1.00 88.00 391 CYS A C 1
ATOM 3053 O O . CYS A 1 391 ? -10.486 4.579 24.503 1.00 88.00 391 CYS A O 1
ATOM 3055 N N . ASN A 1 392 ? -12.303 3.462 25.237 1.00 84.12 392 ASN A N 1
ATOM 3056 C CA . ASN A 1 392 ? -12.782 4.464 26.194 1.00 84.12 392 ASN A CA 1
ATOM 3057 C C . ASN A 1 392 ? -13.010 3.918 27.617 1.00 84.12 392 ASN A C 1
ATOM 3059 O O . ASN A 1 392 ? -13.862 4.418 28.354 1.00 84.12 392 ASN A O 1
ATOM 3063 N N . GLU A 1 393 ? -12.238 2.908 28.034 1.00 82.06 393 GLU A N 1
ATOM 3064 C CA . GLU A 1 393 ? -12.270 2.348 29.400 1.00 82.06 393 GLU A CA 1
ATOM 3065 C C . GLU A 1 393 ? -12.181 3.425 30.501 1.00 82.06 393 GLU A C 1
ATOM 3067 O O . GLU A 1 393 ? -12.816 3.293 31.552 1.00 82.06 393 GLU A O 1
ATOM 3072 N N . ALA A 1 394 ? -11.432 4.509 30.256 1.00 76.69 394 ALA A N 1
ATOM 3073 C CA . ALA A 1 394 ? -11.267 5.621 31.191 1.00 76.69 394 ALA A CA 1
ATOM 3074 C C . ALA A 1 394 ? -12.593 6.326 31.548 1.00 76.69 394 ALA A C 1
ATOM 3076 O O . ALA A 1 394 ? -12.711 6.859 32.654 1.00 76.69 394 ALA A O 1
ATOM 3077 N N . LEU A 1 395 ? -13.628 6.225 30.695 1.00 79.81 395 LEU A N 1
ATOM 3078 C CA . LEU A 1 395 ? -14.985 6.725 30.960 1.00 79.81 395 LEU A CA 1
ATOM 3079 C C . LEU A 1 395 ? -15.551 6.218 32.292 1.00 79.81 395 LEU A C 1
ATOM 3081 O O . LEU A 1 395 ? -16.366 6.898 32.908 1.00 79.81 395 LEU A O 1
ATOM 3085 N N . LYS A 1 396 ? -15.119 5.047 32.780 1.00 80.25 396 LYS A N 1
ATOM 3086 C CA . LYS A 1 396 ? -15.516 4.518 34.097 1.00 80.25 396 LYS A CA 1
ATOM 3087 C C . LYS A 1 396 ? -15.218 5.530 35.212 1.00 80.25 396 LYS A C 1
ATOM 3089 O O . LYS A 1 396 ? -16.093 5.804 36.039 1.00 80.25 396 LYS A O 1
ATOM 3094 N N . PHE A 1 397 ? -14.038 6.148 35.169 1.00 82.19 397 PHE A N 1
ATOM 3095 C CA . PHE A 1 397 ? -13.507 7.054 36.192 1.00 82.19 397 PHE A CA 1
ATOM 3096 C C . PHE A 1 397 ? -13.859 8.533 35.962 1.00 82.19 397 PHE A C 1
ATOM 3098 O O . PHE A 1 397 ? -13.788 9.317 36.905 1.00 82.19 397 PHE A O 1
ATOM 3105 N N . SER A 1 398 ? -14.292 8.906 34.752 1.00 84.12 398 SER A N 1
ATOM 3106 C CA . SER A 1 398 ? -14.703 10.274 34.402 1.00 84.12 398 SER A CA 1
ATOM 3107 C C . SER A 1 398 ? -15.797 10.854 35.307 1.00 84.12 398 SER A C 1
ATOM 3109 O O . SER A 1 398 ? -16.653 10.137 35.841 1.00 84.12 398 SER A O 1
ATOM 3111 N N . ASN A 1 399 ? -15.816 12.179 35.440 1.00 89.25 399 ASN A N 1
ATOM 3112 C CA . ASN A 1 399 ? -16.825 12.898 36.212 1.00 89.25 399 ASN A CA 1
ATOM 3113 C C . ASN A 1 399 ? -18.189 12.968 35.480 1.00 89.25 399 ASN A C 1
ATOM 3115 O O . ASN A 1 399 ? -18.329 12.566 34.324 1.00 89.25 399 ASN A O 1
ATOM 3119 N N . TYR A 1 400 ? -19.232 13.452 36.164 1.00 87.75 400 TYR A N 1
ATOM 3120 C CA . TYR A 1 400 ? -20.597 13.497 35.614 1.00 87.75 400 TYR A CA 1
ATOM 3121 C C . TYR A 1 400 ? -20.734 14.391 34.366 1.00 87.75 400 TYR A C 1
ATOM 3123 O O . TYR A 1 400 ? -21.470 14.046 33.442 1.00 87.75 400 TYR A O 1
ATOM 3131 N N . GLN A 1 401 ? -20.024 15.521 34.320 1.00 86.75 401 GLN A N 1
ATOM 3132 C CA . GLN A 1 401 ? -20.083 16.450 33.192 1.00 86.75 401 GLN A CA 1
ATOM 3133 C C . GLN A 1 401 ? -19.316 15.890 31.983 1.00 86.75 401 GLN A C 1
ATOM 3135 O O . GLN A 1 401 ? -19.866 15.876 30.888 1.00 86.75 401 GLN A O 1
ATOM 3140 N N . GLU A 1 402 ? -18.133 15.302 32.192 1.00 86.25 402 GLU A N 1
ATOM 3141 C CA . GLU A 1 402 ? -17.406 14.544 31.156 1.00 86.25 402 GLU A CA 1
ATOM 3142 C C . GLU A 1 402 ? -18.269 13.422 30.561 1.00 86.25 402 GLU A C 1
ATOM 3144 O O . GLU A 1 402 ? -18.381 13.307 29.345 1.00 86.25 402 GLU A O 1
ATOM 3149 N N . LYS A 1 403 ? -18.951 12.631 31.404 1.00 87.62 403 LYS A N 1
ATOM 3150 C CA . LYS A 1 403 ? -19.863 11.560 30.960 1.00 87.62 403 LYS A CA 1
ATOM 3151 C C . LYS A 1 403 ? -21.027 12.084 30.111 1.00 87.62 403 LYS A C 1
ATOM 3153 O O . LYS A 1 403 ? -21.434 11.428 29.155 1.00 87.62 403 LYS A O 1
ATOM 3158 N N . LYS A 1 404 ? -21.556 13.265 30.436 1.00 89.81 404 LYS A N 1
ATOM 3159 C CA . LYS A 1 404 ? -22.620 13.934 29.674 1.00 89.81 404 LYS A CA 1
ATOM 3160 C C . LYS A 1 404 ? -22.114 14.479 28.332 1.00 89.81 404 LYS A C 1
ATOM 3162 O O . LYS A 1 404 ? -22.802 14.327 27.322 1.00 89.81 404 LYS A O 1
ATOM 3167 N N . ASP A 1 405 ? -20.926 15.074 28.313 1.00 88.88 405 ASP A N 1
ATOM 3168 C CA . ASP A 1 405 ? -20.332 15.643 27.101 1.00 88.88 405 ASP A CA 1
ATOM 3169 C C . ASP A 1 405 ? -19.833 14.546 26.146 1.00 88.88 405 ASP A C 1
ATOM 3171 O O . ASP A 1 405 ? -20.036 14.649 24.937 1.00 88.88 405 ASP A O 1
ATOM 3175 N N . GLU A 1 406 ? -19.315 13.428 26.663 1.00 90.44 406 GLU A N 1
ATOM 3176 C CA . GLU A 1 406 ? -18.961 12.257 25.851 1.00 90.44 406 GLU A CA 1
ATOM 3177 C C . GLU A 1 406 ? -20.196 11.645 25.168 1.00 90.44 406 GLU A C 1
ATOM 3179 O O . GLU A 1 406 ? -20.145 11.293 23.991 1.00 90.44 406 GLU A O 1
ATOM 3184 N N . VAL A 1 407 ? -21.353 11.595 25.845 1.00 89.44 407 VAL A N 1
ATOM 3185 C CA . VAL A 1 407 ? -22.630 11.186 25.222 1.00 89.44 407 VAL A CA 1
ATOM 3186 C C . VAL A 1 407 ? -23.054 12.152 24.106 1.00 89.44 407 VAL A C 1
ATOM 3188 O O . VAL A 1 407 ? -23.600 11.716 23.089 1.00 89.44 407 VAL A O 1
ATOM 3191 N N . TYR A 1 408 ? -22.780 13.452 24.243 1.00 91.62 408 TYR A N 1
ATOM 3192 C CA . TYR A 1 408 ? -23.001 14.423 23.169 1.00 91.62 408 TYR A CA 1
ATOM 3193 C C . TYR A 1 408 ? -22.054 14.182 21.979 1.00 91.62 408 TYR A C 1
ATOM 3195 O O . TYR A 1 408 ? -22.530 14.056 20.846 1.00 91.62 408 TYR A O 1
ATOM 3203 N N . PHE A 1 409 ? -20.748 14.012 22.213 1.00 90.44 409 PHE A N 1
ATOM 3204 C CA . PHE A 1 409 ? -19.782 13.693 21.154 1.00 90.44 409 PHE A CA 1
ATOM 3205 C C . PHE A 1 409 ? -20.086 12.355 20.463 1.00 90.44 409 PHE A C 1
ATOM 3207 O O . PHE A 1 409 ? -20.027 12.275 19.237 1.00 90.44 409 PHE A O 1
ATOM 3214 N N . MET A 1 410 ? -20.518 11.331 21.202 1.00 88.50 410 MET A N 1
ATOM 3215 C CA . MET A 1 410 ? -20.944 10.044 20.640 1.00 88.50 410 MET A CA 1
ATOM 3216 C C . MET A 1 410 ? -22.139 10.178 19.688 1.00 88.50 410 MET A C 1
ATOM 3218 O O . MET A 1 410 ? -22.217 9.467 18.687 1.00 88.50 410 MET A O 1
ATOM 3222 N N . ASN A 1 411 ? -23.061 11.109 19.947 1.00 90.75 411 ASN A N 1
ATOM 3223 C CA . ASN A 1 411 ? -24.160 11.386 19.022 1.00 90.75 411 ASN A CA 1
ATOM 3224 C C . ASN A 1 411 ? -23.704 12.174 17.780 1.00 90.75 411 ASN A C 1
ATOM 3226 O O . ASN A 1 411 ? -24.280 11.976 16.712 1.00 90.75 411 ASN A O 1
ATOM 3230 N N . LEU A 1 412 ? -22.643 12.986 17.871 1.00 90.56 412 LEU A N 1
ATOM 3231 C CA . LEU A 1 412 ? -21.992 13.568 16.689 1.00 90.56 412 LEU A CA 1
ATOM 3232 C C . LEU A 1 412 ? -21.249 12.503 15.864 1.00 90.56 412 LEU A C 1
ATOM 3234 O O . LEU A 1 412 ? -21.323 12.533 14.637 1.00 90.56 412 LEU A O 1
ATOM 3238 N N . LEU A 1 413 ? -20.598 11.524 16.504 1.00 90.25 413 LEU A N 1
ATOM 3239 C CA . LEU A 1 413 ? -19.930 10.426 15.795 1.00 90.25 413 LEU A CA 1
ATOM 3240 C C . LEU A 1 413 ? -20.914 9.561 14.986 1.00 90.25 413 LEU A C 1
ATOM 3242 O O . LEU A 1 413 ? -20.595 9.195 13.859 1.00 90.25 413 LEU A O 1
ATOM 3246 N N . LYS A 1 414 ? -22.150 9.348 15.458 1.00 90.81 414 LYS A N 1
ATOM 3247 C CA . LYS A 1 414 ? -23.209 8.687 14.660 1.00 90.81 414 LYS A CA 1
ATOM 3248 C C . LYS A 1 414 ? -23.572 9.446 13.376 1.00 90.81 414 LYS A C 1
ATOM 3250 O O . LYS A 1 414 ? -23.926 8.835 12.371 1.00 90.81 414 LYS A O 1
ATOM 3255 N N . VAL A 1 415 ? -23.469 10.780 13.377 1.00 89.62 415 VAL A N 1
ATOM 3256 C CA . VAL A 1 415 ? -23.647 11.592 12.156 1.00 89.62 415 VAL A CA 1
ATOM 3257 C C . VAL A 1 415 ? -22.465 11.398 11.200 1.00 89.62 415 VAL A C 1
ATOM 3259 O O . VAL A 1 415 ? -22.662 11.380 9.987 1.00 89.62 415 VAL A O 1
ATOM 3262 N N . VAL A 1 416 ? -21.253 11.194 11.731 1.00 88.94 416 VAL A N 1
ATOM 3263 C CA . VAL A 1 416 ? -20.060 10.856 10.938 1.00 88.94 416 VAL A CA 1
ATOM 3264 C C . VAL A 1 416 ? -20.198 9.463 10.310 1.00 88.94 416 VAL A C 1
ATOM 3266 O O . VAL A 1 416 ? -20.002 9.346 9.101 1.00 88.94 416 VAL A O 1
ATOM 3269 N N . GLU A 1 417 ? -20.616 8.443 11.069 1.00 91.06 417 GLU A N 1
ATOM 3270 C CA . GLU A 1 417 ? -20.891 7.081 10.565 1.00 91.06 417 GLU A CA 1
ATOM 3271 C C . GLU A 1 417 ? -21.902 7.081 9.408 1.00 91.06 417 GLU A C 1
ATOM 3273 O O . GLU A 1 417 ? -21.715 6.383 8.412 1.00 91.06 417 GLU A O 1
ATOM 3278 N N . ALA A 1 418 ? -22.938 7.917 9.506 1.00 90.00 418 ALA A N 1
ATOM 3279 C CA . ALA A 1 418 ? -23.987 8.059 8.501 1.00 90.00 418 ALA A CA 1
ATOM 3280 C C . ALA A 1 418 ? -23.616 8.955 7.295 1.00 90.00 418 ALA A C 1
ATOM 3282 O O . ALA A 1 418 ? -24.493 9.249 6.480 1.00 90.00 418 ALA A O 1
ATOM 3283 N N . THR A 1 419 ? -22.363 9.416 7.158 1.00 89.06 419 THR A N 1
ATOM 3284 C CA . THR A 1 419 ? -21.966 10.367 6.098 1.00 89.06 419 THR A CA 1
ATOM 3285 C C . THR A 1 419 ? -22.107 9.749 4.696 1.00 89.06 419 THR A C 1
ATOM 3287 O O . THR A 1 419 ? -21.341 8.850 4.343 1.00 89.06 419 THR A O 1
ATOM 3290 N N . PRO A 1 420 ? -23.029 10.238 3.841 1.00 88.81 420 PRO A N 1
ATOM 3291 C CA . PRO A 1 420 ? -23.239 9.670 2.516 1.00 88.81 420 PRO A CA 1
ATOM 3292 C C . PRO A 1 420 ? -22.241 10.228 1.494 1.00 88.81 420 PRO A C 1
ATOM 3294 O O . PRO A 1 420 ? -21.799 11.373 1.585 1.00 88.81 420 PRO A O 1
ATOM 3297 N N . GLY A 1 421 ? -21.956 9.445 0.450 1.00 87.75 421 GLY A N 1
ATOM 3298 C CA . GLY A 1 421 ? -21.159 9.907 -0.693 1.00 87.75 421 GLY A CA 1
ATOM 3299 C C . GLY A 1 421 ? -19.651 9.973 -0.440 1.00 87.75 421 GLY A C 1
ATOM 3300 O O . GLY A 1 421 ? -18.962 10.735 -1.113 1.00 87.75 421 GLY A O 1
ATOM 3301 N N . LEU A 1 422 ? -19.138 9.180 0.504 1.00 92.12 422 LEU A N 1
ATOM 3302 C CA . LEU A 1 422 ? -17.706 8.916 0.631 1.00 92.12 422 LEU A CA 1
ATOM 3303 C C . LEU A 1 422 ? -17.286 7.830 -0.370 1.00 92.12 422 LEU A C 1
ATOM 3305 O O . LEU A 1 422 ? -17.938 6.788 -0.481 1.00 92.12 422 LEU A O 1
ATOM 3309 N N . TYR A 1 423 ? -16.187 8.080 -1.079 1.00 92.12 423 TYR A N 1
ATOM 3310 C CA . TYR A 1 423 ? -15.601 7.188 -2.080 1.00 92.12 423 TYR A CA 1
ATOM 3311 C C . TYR A 1 423 ? -14.093 7.071 -1.853 1.00 92.12 423 TYR A C 1
ATOM 3313 O O . TYR A 1 423 ? -13.472 8.008 -1.351 1.00 92.12 423 TYR A O 1
ATOM 3321 N N . TYR A 1 424 ? -13.512 5.937 -2.234 1.00 90.75 424 TYR A N 1
ATOM 3322 C CA . TYR A 1 424 ? -12.077 5.669 -2.159 1.00 90.75 424 TYR A CA 1
ATOM 3323 C C . TYR A 1 424 ? -11.669 4.589 -3.170 1.00 90.75 424 TYR A C 1
ATOM 3325 O O . TYR A 1 424 ? -12.511 3.898 -3.738 1.00 90.75 424 TYR A O 1
ATOM 3333 N N . SER A 1 425 ? -10.368 4.439 -3.389 1.00 85.69 425 SER A N 1
ATOM 3334 C CA . SER A 1 425 ? -9.764 3.289 -4.062 1.00 85.69 425 SER A CA 1
ATOM 3335 C C . SER A 1 425 ? -8.501 2.911 -3.289 1.00 85.69 425 SER A C 1
ATOM 3337 O O . SER A 1 425 ? -7.893 3.774 -2.653 1.00 85.69 425 SER A O 1
ATOM 3339 N N . TYR A 1 426 ? -8.134 1.632 -3.300 1.00 81.50 426 TYR A N 1
ATOM 3340 C CA . TYR A 1 426 ? -6.931 1.139 -2.619 1.00 81.50 426 TYR A CA 1
ATOM 3341 C C . TYR A 1 426 ? -5.676 1.452 -3.434 1.00 81.50 426 TYR A C 1
ATOM 3343 O O . TYR A 1 426 ? -4.640 1.829 -2.892 1.00 81.50 426 TYR A O 1
ATOM 3351 N N . GLU A 1 427 ? -5.789 1.295 -4.750 1.00 73.88 427 GLU A N 1
ATOM 3352 C CA . GLU A 1 427 ? -4.676 1.359 -5.692 1.00 73.88 427 GLU A CA 1
ATOM 3353 C C . GLU A 1 427 ? -4.410 2.800 -6.159 1.00 73.88 427 GLU A C 1
ATOM 3355 O O . GLU A 1 427 ? -3.271 3.197 -6.412 1.00 73.88 427 GLU A O 1
ATOM 3360 N N . THR A 1 428 ? -5.455 3.634 -6.244 1.00 76.94 428 THR A N 1
ATOM 3361 C CA . THR A 1 428 ? -5.348 4.948 -6.887 1.00 76.94 428 THR A CA 1
ATOM 3362 C C . THR A 1 428 ? -5.838 6.128 -6.069 1.00 76.94 428 THR A C 1
ATOM 3364 O O . THR A 1 428 ? -6.746 6.059 -5.243 1.00 76.94 428 THR A O 1
ATOM 3367 N N . ASP A 1 429 ? -5.217 7.264 -6.355 1.00 80.31 429 ASP A N 1
ATOM 3368 C CA . ASP A 1 429 ? -5.445 8.523 -5.670 1.00 80.31 429 ASP A CA 1
ATOM 3369 C C . ASP A 1 429 ? -6.521 9.337 -6.394 1.00 80.31 429 ASP A C 1
ATOM 3371 O O . ASP A 1 429 ? -6.229 10.228 -7.192 1.00 80.31 429 ASP A O 1
ATOM 3375 N N . ILE A 1 430 ? -7.785 9.020 -6.104 1.00 84.25 430 ILE A N 1
ATOM 3376 C CA . ILE A 1 430 ? -8.943 9.712 -6.692 1.00 84.25 430 ILE A CA 1
ATOM 3377 C C . ILE A 1 430 ? -9.033 11.198 -6.296 1.00 84.25 430 ILE A C 1
ATOM 3379 O O . ILE A 1 430 ? -9.846 11.931 -6.859 1.00 84.25 430 ILE A O 1
ATOM 3383 N N . THR A 1 431 ? -8.232 11.665 -5.326 1.00 85.38 431 THR A N 1
ATOM 3384 C CA . THR A 1 431 ? -8.260 13.064 -4.867 1.00 85.38 431 THR A CA 1
ATOM 3385 C C . THR A 1 431 ? -7.574 14.016 -5.847 1.00 85.38 431 THR A C 1
ATOM 3387 O O . THR A 1 431 ? -7.927 15.193 -5.902 1.00 85.38 431 THR A O 1
ATOM 3390 N N . LEU A 1 432 ? -6.627 13.522 -6.645 1.00 82.56 432 LEU A N 1
ATOM 3391 C CA . LEU A 1 432 ? -5.956 14.297 -7.683 1.00 82.56 432 LEU A CA 1
ATOM 3392 C C . LEU A 1 432 ? -6.763 14.263 -8.985 1.00 82.56 432 LEU A C 1
ATOM 3394 O O . LEU A 1 432 ? -7.173 13.195 -9.435 1.00 82.56 432 LEU A O 1
ATOM 3398 N N . ASN A 1 433 ? -6.911 15.419 -9.641 1.00 82.50 433 ASN A N 1
ATOM 3399 C CA . ASN A 1 433 ? -7.279 15.427 -11.057 1.00 82.50 433 ASN A CA 1
ATOM 3400 C C . ASN A 1 433 ? -6.117 14.984 -11.947 1.00 82.50 433 ASN A C 1
ATOM 3402 O O . ASN A 1 433 ? -4.945 15.172 -11.603 1.00 82.50 433 ASN A O 1
ATOM 3406 N N . LEU A 1 434 ? -6.445 14.440 -13.121 1.00 77.38 434 LEU A N 1
ATOM 3407 C CA . LEU A 1 434 ? -5.467 13.954 -14.094 1.00 77.38 434 LEU A CA 1
ATOM 3408 C C . LEU A 1 434 ? -4.479 15.060 -14.487 1.00 77.38 434 LEU A C 1
ATOM 3410 O O . LEU A 1 434 ? -3.280 14.808 -14.565 1.00 77.38 434 LEU A O 1
ATOM 3414 N N . GLN A 1 435 ? -4.943 16.307 -14.638 1.00 78.56 435 GLN A N 1
ATOM 3415 C CA . GLN A 1 435 ? -4.062 17.431 -14.971 1.00 78.56 435 GLN A CA 1
ATOM 3416 C C . GLN A 1 435 ? -3.023 17.716 -13.868 1.00 78.56 435 GLN A C 1
ATOM 3418 O O . GLN A 1 435 ? -1.880 18.045 -14.180 1.00 78.56 435 GLN A O 1
ATOM 3423 N N . ARG A 1 436 ? -3.386 17.584 -12.583 1.00 76.88 436 ARG A N 1
ATOM 3424 C CA . ARG A 1 436 ? -2.440 17.659 -11.456 1.00 76.88 436 ARG A CA 1
ATOM 3425 C C . ARG A 1 436 ? -1.516 16.447 -11.436 1.00 76.88 436 ARG A C 1
ATOM 3427 O O . ARG A 1 436 ? -0.311 16.640 -11.325 1.00 76.88 436 ARG A O 1
ATOM 3434 N N . ARG A 1 437 ? -2.047 15.233 -11.615 1.00 73.69 437 ARG A N 1
ATOM 3435 C CA . ARG A 1 437 ? -1.265 13.984 -11.675 1.00 73.69 437 ARG A CA 1
ATOM 3436 C C . ARG A 1 437 ? -0.190 14.034 -12.772 1.00 73.69 437 ARG A C 1
ATOM 3438 O O . ARG A 1 437 ? 0.958 13.729 -12.484 1.00 73.69 437 ARG A O 1
ATOM 3445 N N . CYS A 1 438 ? -0.511 14.522 -13.972 1.00 71.81 438 CYS A N 1
ATOM 3446 C CA . CYS A 1 438 ? 0.448 14.714 -15.072 1.00 71.81 438 CYS A CA 1
ATOM 3447 C C . CYS A 1 438 ? 1.425 15.893 -14.877 1.00 71.81 438 CYS A C 1
ATOM 3449 O O . CYS A 1 438 ? 2.397 16.000 -15.617 1.00 71.81 438 CYS A O 1
ATOM 3451 N N . LYS A 1 439 ? 1.180 16.791 -13.911 1.00 70.31 439 LYS A N 1
ATOM 3452 C CA . LYS A 1 439 ? 2.094 17.886 -13.529 1.00 70.31 439 LYS A CA 1
ATOM 3453 C C . LYS A 1 439 ? 2.994 17.531 -12.338 1.00 70.31 439 LYS A C 1
ATOM 3455 O O . LYS A 1 439 ? 3.871 18.319 -11.989 1.00 70.31 439 LYS A O 1
ATOM 3460 N N . LEU A 1 440 ? 2.792 16.374 -11.703 1.00 67.31 440 LEU A N 1
ATOM 3461 C CA . LEU A 1 440 ? 3.727 15.841 -10.718 1.00 67.31 440 LEU A CA 1
ATOM 3462 C C . LEU A 1 440 ? 4.933 15.241 -11.447 1.00 67.31 440 LEU A C 1
ATOM 3464 O O . LEU A 1 440 ? 4.774 14.406 -12.331 1.00 67.31 440 LEU A O 1
ATOM 3468 N N . ALA A 1 441 ? 6.143 15.638 -11.049 1.00 55.78 441 ALA A N 1
ATOM 3469 C CA . ALA A 1 441 ? 7.365 14.985 -11.515 1.00 55.78 441 ALA A CA 1
ATOM 3470 C C . ALA A 1 441 ? 7.363 13.493 -11.130 1.00 55.78 441 ALA A C 1
ATOM 3472 O O . ALA A 1 441 ? 6.810 13.121 -10.095 1.00 55.78 441 ALA A O 1
ATOM 3473 N N . GLU A 1 442 ? 8.031 12.640 -11.903 1.00 53.50 442 GLU A N 1
ATOM 3474 C CA . GLU A 1 442 ? 7.993 11.177 -11.727 1.00 53.50 442 GLU A CA 1
ATOM 3475 C C . GLU A 1 442 ? 8.399 10.737 -10.305 1.00 53.50 442 GLU A C 1
ATOM 3477 O O . GLU A 1 442 ? 7.736 9.900 -9.691 1.00 53.50 442 GLU A O 1
ATOM 3482 N N . GLY A 1 443 ? 9.391 11.407 -9.704 1.00 46.03 443 GLY A N 1
ATOM 3483 C CA . GLY A 1 443 ? 9.811 11.214 -8.306 1.00 46.03 443 GLY A CA 1
ATOM 3484 C C . GLY A 1 443 ? 8.795 11.635 -7.224 1.00 46.03 443 GLY A C 1
ATOM 3485 O O . GLY A 1 443 ? 9.064 11.480 -6.032 1.00 46.03 443 GLY A O 1
ATOM 3486 N N . TRP A 1 444 ? 7.627 12.176 -7.587 1.00 48.31 444 TRP A N 1
ATOM 3487 C CA . TRP A 1 444 ? 6.469 12.275 -6.689 1.00 48.31 444 TRP A CA 1
ATOM 3488 C C . TRP A 1 444 ? 5.595 11.018 -6.722 1.00 48.31 444 TRP A C 1
ATOM 3490 O O . TRP A 1 444 ? 5.014 10.693 -5.687 1.00 48.31 444 TRP A O 1
ATOM 3500 N N . MET A 1 445 ? 5.528 10.297 -7.850 1.00 50.62 445 MET A N 1
ATOM 3501 C CA . MET A 1 445 ? 4.659 9.121 -8.012 1.00 50.62 445 MET A CA 1
ATOM 3502 C C . MET A 1 445 ? 5.087 7.917 -7.152 1.00 50.62 445 MET A C 1
ATOM 3504 O O . MET A 1 445 ? 4.271 7.037 -6.887 1.00 50.62 445 MET A O 1
ATOM 3508 N N . SER A 1 446 ? 6.319 7.911 -6.636 1.00 51.38 446 SER A N 1
ATOM 3509 C CA . SER A 1 446 ? 6.848 6.904 -5.701 1.00 51.38 446 SER A CA 1
ATOM 3510 C C . SER A 1 446 ? 6.402 7.074 -4.234 1.00 51.38 446 SER A C 1
ATOM 3512 O O . SER A 1 446 ? 6.697 6.222 -3.398 1.00 51.38 446 SER A O 1
ATOM 3514 N N . LYS A 1 447 ? 5.704 8.164 -3.878 1.00 62.16 447 LYS A N 1
ATOM 3515 C CA . LYS A 1 447 ? 5.275 8.459 -2.490 1.00 62.16 447 LYS A CA 1
ATOM 3516 C C . LYS A 1 447 ? 3.928 7.787 -2.136 1.00 62.16 447 LYS A C 1
ATOM 3518 O O . LYS A 1 447 ? 3.106 7.705 -3.038 1.00 62.16 447 LYS A O 1
ATOM 3523 N N . PRO A 1 448 ? 3.638 7.395 -0.871 1.00 61.59 448 PRO A N 1
ATOM 3524 C CA . PRO A 1 448 ? 2.349 6.816 -0.410 1.00 61.59 448 PRO A CA 1
ATOM 3525 C C . PRO A 1 448 ? 1.051 7.527 -0.882 1.00 61.59 448 PRO A C 1
ATOM 3527 O O . PRO A 1 448 ? 1.112 8.734 -1.107 1.00 61.59 448 PRO A O 1
ATOM 3530 N N . ILE A 1 449 ? -0.104 6.809 -0.930 1.00 68.38 449 ILE A N 1
ATOM 3531 C CA . ILE A 1 449 ? -1.523 7.302 -0.940 1.00 68.38 449 ILE A CA 1
ATOM 3532 C C . ILE A 1 449 ? -1.596 8.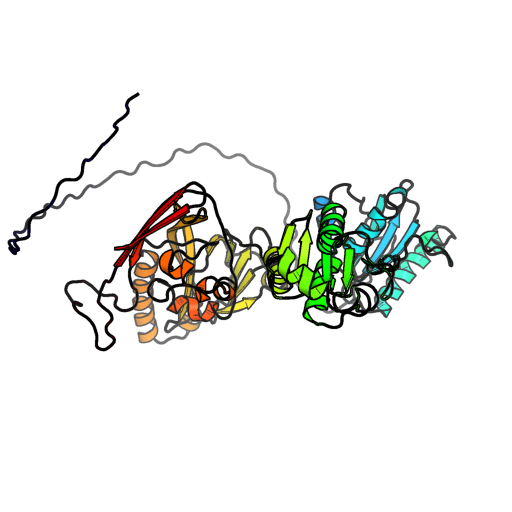766 -0.504 1.00 68.38 449 ILE A C 1
ATOM 3534 O O . ILE A 1 449 ? -1.552 9.716 -1.287 1.00 68.38 449 ILE A O 1
ATOM 3538 N N . TRP A 1 450 ? -1.607 8.913 0.810 1.00 68.75 450 TRP A N 1
ATOM 3539 C CA . TRP A 1 450 ? -1.781 10.155 1.543 1.00 68.75 450 TRP A CA 1
ATOM 3540 C C . TRP A 1 450 ? -0.691 11.227 1.324 1.00 68.75 450 TRP A C 1
ATOM 3542 O O . TRP A 1 450 ? -0.910 12.372 1.709 1.00 68.75 450 TRP A O 1
ATOM 3552 N N . LYS A 1 451 ? 0.470 10.909 0.720 1.00 68.94 451 LYS A N 1
ATOM 3553 C CA . LYS A 1 451 ? 1.532 11.899 0.415 1.00 68.94 451 LYS A CA 1
ATOM 3554 C C . LYS A 1 451 ? 1.404 12.562 -0.952 1.00 68.94 451 LYS A C 1
ATOM 3556 O O . LYS A 1 451 ? 2.056 13.583 -1.164 1.00 68.94 451 LYS A O 1
ATOM 3561 N N . GLN A 1 452 ? 0.641 11.983 -1.874 1.00 72.44 452 GLN A N 1
ATOM 3562 C CA . GLN A 1 452 ? 0.341 12.609 -3.168 1.00 72.44 452 GLN A CA 1
ATOM 3563 C C . GLN A 1 452 ? -1.010 13.337 -3.139 1.00 72.44 452 GLN A C 1
ATOM 3565 O O . GLN A 1 452 ? -1.157 14.354 -3.815 1.00 72.44 452 GLN A O 1
ATOM 3570 N N . ALA A 1 453 ? -1.940 12.841 -2.318 1.00 76.12 453 ALA A N 1
ATOM 3571 C CA . ALA A 1 453 ? -3.327 13.274 -2.269 1.00 76.12 453 ALA A CA 1
ATOM 3572 C C . ALA A 1 453 ? -3.508 14.788 -2.087 1.00 76.12 453 ALA A C 1
ATOM 3574 O O . ALA A 1 453 ? -2.839 15.421 -1.266 1.00 76.12 453 ALA A O 1
ATOM 3575 N N . ASP A 1 454 ? -4.468 15.368 -2.815 1.00 80.62 454 ASP A N 1
ATOM 3576 C CA . ASP A 1 454 ? -4.826 16.779 -2.694 1.00 80.62 454 ASP A CA 1
ATOM 3577 C C . ASP A 1 454 ? -5.479 17.025 -1.322 1.00 80.62 454 ASP A C 1
ATOM 3579 O O . ASP A 1 454 ? -6.603 16.560 -1.081 1.00 80.62 454 ASP A O 1
ATOM 3583 N N . PRO A 1 455 ? -4.846 17.785 -0.403 1.00 77.94 455 PRO A N 1
ATOM 3584 C CA . PRO A 1 455 ? -5.344 17.893 0.964 1.00 77.94 455 PRO A CA 1
ATOM 3585 C C . PRO A 1 455 ? -6.690 18.617 1.081 1.00 77.94 455 PRO A C 1
ATOM 3587 O O . PRO A 1 455 ? -7.255 18.633 2.173 1.00 77.94 455 PRO A O 1
ATOM 3590 N N . ARG A 1 456 ? -7.204 19.211 -0.013 1.00 77.88 456 ARG A N 1
ATOM 3591 C CA . ARG A 1 456 ? -8.564 19.769 -0.116 1.00 77.88 456 ARG A CA 1
ATOM 3592 C C . ARG A 1 456 ? -9.652 18.694 -0.137 1.00 77.88 456 ARG A C 1
ATOM 3594 O O . ARG A 1 456 ? -10.789 19.002 0.205 1.00 77.88 456 ARG A O 1
ATOM 3601 N N . PHE A 1 457 ? -9.341 17.474 -0.577 1.00 84.12 457 PHE A N 1
ATOM 3602 C CA . PHE A 1 457 ? -10.341 16.440 -0.877 1.00 84.12 457 PHE A CA 1
ATOM 3603 C C . PHE A 1 457 ? -10.190 15.157 -0.050 1.00 84.12 457 PHE A C 1
ATOM 3605 O O . PHE A 1 457 ? -11.081 14.311 -0.077 1.00 84.12 457 PHE A O 1
ATOM 3612 N N . VAL A 1 458 ? -9.123 15.029 0.744 1.00 83.12 458 VAL A N 1
ATOM 3613 C CA . VAL A 1 458 ? -9.014 13.989 1.780 1.00 83.12 458 VAL A CA 1
ATOM 3614 C C . VAL A 1 458 ? -10.000 14.315 2.913 1.00 83.12 458 VAL A C 1
ATOM 3616 O O . VAL A 1 458 ? -9.737 15.180 3.750 1.00 83.12 458 VAL A O 1
ATOM 3619 N N . TRP A 1 459 ? -11.165 13.662 2.926 1.00 88.56 459 TRP A N 1
ATOM 3620 C CA . TRP A 1 459 ? -12.226 13.903 3.919 1.00 88.56 459 TRP A CA 1
ATOM 3621 C C . TRP A 1 459 ? -11.779 13.560 5.346 1.00 88.56 459 TRP A C 1
ATOM 3623 O O . TRP A 1 459 ? -11.917 14.370 6.257 1.00 88.56 459 TRP A O 1
ATOM 3633 N N . ASN A 1 460 ? -11.169 12.390 5.518 1.00 82.62 460 ASN A N 1
ATOM 3634 C CA . ASN A 1 460 ? -10.678 11.852 6.784 1.00 82.62 460 ASN A CA 1
ATOM 3635 C C . ASN A 1 460 ? -9.294 12.389 7.194 1.00 82.62 460 ASN A C 1
ATOM 3637 O O . ASN A 1 460 ? -8.646 11.782 8.040 1.00 82.62 460 ASN A O 1
ATOM 3641 N N . ARG A 1 461 ? -8.811 13.504 6.621 1.00 80.25 461 ARG A N 1
ATOM 3642 C CA . ARG A 1 461 ? -7.411 13.946 6.780 1.00 80.25 461 ARG A CA 1
ATOM 3643 C C . ARG A 1 461 ? -6.961 14.010 8.240 1.00 80.25 461 ARG A C 1
ATOM 3645 O O . ARG A 1 461 ? -5.915 13.461 8.549 1.00 80.25 461 ARG A O 1
ATOM 3652 N N . ASN A 1 462 ? -7.756 14.633 9.109 1.00 78.75 462 ASN A N 1
ATOM 3653 C CA . ASN A 1 462 ? -7.419 14.775 10.527 1.00 78.75 462 ASN A CA 1
ATOM 3654 C C . ASN A 1 462 ? -7.567 13.472 11.325 1.00 78.75 462 ASN A C 1
ATOM 3656 O O . ASN A 1 462 ? -6.928 13.324 12.357 1.00 78.75 462 ASN A O 1
ATOM 3660 N N . LEU A 1 463 ? -8.370 12.519 10.839 1.00 80.00 463 LEU A N 1
ATOM 3661 C CA . LEU A 1 463 ? -8.475 11.185 11.437 1.00 80.00 463 LEU A CA 1
ATOM 3662 C C . LEU A 1 463 ? -7.266 10.312 11.067 1.00 80.00 463 LEU A C 1
ATOM 3664 O O . LEU A 1 463 ? -6.887 9.402 11.797 1.00 80.00 463 LEU A O 1
ATOM 3668 N N . LEU A 1 464 ? -6.664 10.568 9.904 1.00 73.38 464 LEU A N 1
ATOM 3669 C CA . LEU A 1 464 ? -5.502 9.831 9.422 1.00 73.38 464 LEU A CA 1
ATOM 3670 C C . LEU A 1 464 ? -4.191 10.244 10.102 1.00 73.38 464 LEU A C 1
ATOM 3672 O O . LEU A 1 464 ? -3.222 9.517 9.935 1.00 73.38 464 LEU A O 1
ATOM 3676 N N . GLU A 1 465 ? -4.126 11.366 10.829 1.00 69.25 465 GLU A N 1
ATOM 3677 C CA . GLU A 1 465 ? -2.857 11.941 11.310 1.00 69.25 465 GLU A CA 1
ATOM 3678 C C . GLU A 1 465 ? -2.039 10.969 12.186 1.00 69.25 465 GLU A C 1
ATOM 3680 O O . GLU A 1 465 ? -0.839 10.852 11.956 1.00 69.25 465 GLU A O 1
ATOM 3685 N N . GLU A 1 466 ? -2.667 10.184 13.075 1.00 65.00 466 GLU A N 1
ATOM 3686 C CA . GLU A 1 466 ? -1.964 9.140 13.854 1.00 65.00 466 GLU A CA 1
ATOM 3687 C C . GLU A 1 466 ? -1.563 7.907 13.014 1.00 65.00 466 GLU A C 1
ATOM 3689 O O . GLU A 1 466 ? -0.549 7.274 13.291 1.00 65.00 466 GLU A O 1
ATOM 3694 N N . LEU A 1 467 ? -2.323 7.555 11.968 1.00 62.66 467 LEU A N 1
ATOM 3695 C CA . LEU A 1 467 ? -2.017 6.407 11.090 1.00 62.66 467 LEU A CA 1
ATOM 3696 C C . LEU A 1 467 ? -0.968 6.741 10.013 1.00 62.66 467 LEU A C 1
ATOM 3698 O O . LEU A 1 467 ? -0.349 5.855 9.423 1.00 62.66 467 LEU A O 1
ATOM 3702 N N . ILE A 1 468 ? -0.791 8.031 9.729 1.00 56.84 468 ILE A N 1
ATOM 3703 C CA . ILE A 1 468 ? 0.030 8.573 8.643 1.00 56.84 468 ILE A CA 1
ATOM 3704 C C . ILE A 1 468 ? 1.537 8.448 8.905 1.00 56.84 468 ILE A C 1
ATOM 3706 O O . ILE A 1 468 ? 2.342 8.592 7.985 1.00 56.84 468 ILE A O 1
ATOM 3710 N N . GLU A 1 469 ? 1.958 8.101 10.118 1.00 52.97 469 GLU A N 1
ATOM 3711 C CA . GLU A 1 469 ? 3.370 7.796 10.374 1.00 52.97 469 GLU A CA 1
ATOM 3712 C C . GLU A 1 469 ? 3.799 6.446 9.731 1.00 52.97 469 GLU A C 1
ATOM 3714 O O . GLU A 1 469 ? 4.990 6.215 9.494 1.00 52.97 469 GLU A O 1
ATOM 3719 N N . CYS A 1 470 ? 2.833 5.633 9.266 1.00 43.16 470 CYS A N 1
ATOM 3720 C CA . CYS A 1 470 ? 3.013 4.422 8.444 1.00 43.16 470 CYS A CA 1
ATOM 3721 C C . CYS A 1 470 ? 2.656 4.644 6.935 1.00 43.16 470 CYS A C 1
ATOM 3723 O O . CYS A 1 470 ? 1.928 5.568 6.567 1.00 43.16 470 CYS A O 1
ATOM 3725 N N . LYS A 1 471 ? 3.211 3.846 5.993 1.00 34.75 471 LYS A N 1
ATOM 3726 C CA . LYS A 1 471 ? 3.300 4.195 4.538 1.00 34.75 471 LYS A CA 1
ATOM 3727 C C . LYS A 1 471 ? 3.056 3.023 3.548 1.00 34.75 471 LYS A C 1
ATOM 3729 O O . LYS A 1 471 ? 3.671 1.988 3.767 1.00 34.75 471 LYS A O 1
ATOM 3734 N N . LEU A 1 472 ? 2.350 3.245 2.405 1.00 29.69 472 LEU A N 1
ATOM 3735 C CA . LEU A 1 472 ? 2.778 3.020 0.971 1.00 29.69 472 LEU A CA 1
ATOM 3736 C C . LEU A 1 472 ? 1.634 3.111 -0.121 1.00 29.69 472 LEU A C 1
ATOM 3738 O O . LEU A 1 472 ? 0.708 3.897 0.095 1.00 29.69 472 LEU A O 1
ATOM 3742 N N . LYS A 1 473 ? 1.771 2.501 -1.333 1.00 29.44 473 LYS A N 1
ATOM 3743 C CA . LYS A 1 473 ? 0.995 2.659 -2.625 1.00 29.44 473 LYS A CA 1
ATOM 3744 C C . LYS A 1 473 ? 1.072 1.406 -3.546 1.00 29.44 473 LYS A C 1
ATOM 3746 O O . LYS A 1 473 ? 2.066 0.703 -3.402 1.00 29.44 473 LYS A O 1
ATOM 3751 N N . LEU A 1 474 ? 0.197 1.230 -4.577 1.00 28.03 474 LEU A N 1
ATOM 3752 C CA . LEU A 1 474 ? 0.440 1.590 -6.024 1.00 28.03 474 LEU A CA 1
ATOM 3753 C C . LEU A 1 474 ? -0.648 1.140 -7.072 1.00 28.03 474 LEU A C 1
ATOM 3755 O O . LEU A 1 474 ? -1.754 0.804 -6.679 1.00 28.03 474 LEU A O 1
ATOM 3759 N N . ASN A 1 475 ? -0.312 1.188 -8.388 1.00 30.61 475 ASN A N 1
ATOM 3760 C CA . ASN A 1 475 ? -1.072 1.589 -9.615 1.00 30.61 475 ASN A CA 1
ATOM 3761 C C . ASN A 1 475 ? -0.718 0.720 -10.892 1.00 30.61 475 ASN A C 1
ATOM 3763 O O . ASN A 1 475 ? 0.288 0.024 -10.776 1.00 30.61 475 ASN A O 1
ATOM 3767 N N . ASP A 1 476 ? -1.265 0.696 -12.150 1.00 36.66 476 ASP A N 1
ATOM 3768 C CA . ASP A 1 476 ? -2.291 1.313 -13.097 1.00 36.66 476 ASP A CA 1
ATOM 3769 C C . ASP A 1 476 ? -2.351 0.386 -14.380 1.00 36.66 476 ASP A C 1
ATOM 3771 O O . ASP A 1 476 ? -1.321 -0.236 -14.628 1.00 36.66 476 ASP A O 1
ATOM 3775 N N . SER A 1 477 ? -3.340 0.187 -15.295 1.00 31.83 477 SER A N 1
ATOM 3776 C CA . SER A 1 477 ? -4.768 0.550 -15.611 1.00 31.83 477 SER A CA 1
ATOM 3777 C C . SER A 1 477 ? -5.424 -0.592 -16.485 1.00 31.83 477 SER A C 1
ATOM 3779 O O . SER A 1 477 ? -4.685 -1.488 -16.893 1.00 31.83 477 SER A O 1
ATOM 3781 N N . PRO A 1 478 ? -6.731 -0.574 -16.894 1.00 37.00 478 PRO A N 1
ATOM 3782 C CA . PRO A 1 478 ? -7.063 -0.267 -18.317 1.00 37.00 478 PRO A CA 1
ATOM 3783 C C . PRO A 1 478 ? -8.359 0.576 -18.560 1.00 37.00 478 PRO A C 1
ATOM 3785 O O . PRO A 1 478 ? -8.948 1.102 -17.629 1.00 37.00 478 PRO A O 1
ATOM 3788 N N . ALA A 1 479 ? -8.757 0.790 -19.826 1.00 36.81 479 ALA A N 1
ATOM 3789 C CA . ALA A 1 479 ? -9.585 1.919 -20.316 1.00 36.81 479 ALA A CA 1
ATOM 3790 C C . ALA A 1 479 ? -11.073 2.004 -19.868 1.00 36.81 479 ALA A C 1
ATOM 3792 O O . ALA A 1 479 ? -11.793 1.006 -19.860 1.00 36.81 479 ALA A O 1
ATOM 3793 N N . VAL A 1 480 ? -11.537 3.227 -19.540 1.00 47.97 480 VAL A N 1
ATOM 3794 C CA . VAL A 1 480 ? -12.811 3.558 -18.852 1.00 47.97 480 VAL A CA 1
ATOM 3795 C C . VAL A 1 480 ? -13.299 4.990 -19.203 1.00 47.97 480 VAL A C 1
ATOM 3797 O O . VAL A 1 480 ? -12.496 5.868 -19.515 1.00 47.97 480 VAL A O 1
ATOM 3800 N N . ILE A 1 481 ? -14.608 5.270 -19.086 1.00 49.72 481 ILE A N 1
ATOM 3801 C CA . ILE A 1 481 ? -15.165 6.641 -18.977 1.00 49.72 481 ILE A CA 1
ATOM 3802 C C . ILE A 1 481 ? -15.592 6.889 -17.526 1.00 49.72 481 ILE A C 1
ATOM 3804 O O . ILE A 1 481 ? -16.370 6.108 -16.983 1.00 49.72 481 ILE A O 1
ATOM 3808 N N . THR A 1 482 ? -15.127 7.981 -16.908 1.00 66.94 482 THR A N 1
ATOM 3809 C CA . THR A 1 482 ? -15.400 8.288 -15.488 1.00 66.94 482 THR A CA 1
ATOM 3810 C C . THR A 1 482 ? -15.966 9.695 -15.301 1.00 66.94 482 THR A C 1
ATOM 3812 O O . THR A 1 482 ? -15.551 10.626 -15.984 1.00 66.94 482 THR A O 1
ATOM 3815 N N . LEU A 1 483 ? -16.856 9.884 -14.324 1.00 70.62 483 LEU A N 1
ATOM 3816 C CA . LEU A 1 483 ? -17.266 11.203 -13.830 1.00 70.62 483 LEU A CA 1
ATOM 3817 C C . LEU A 1 483 ? -17.094 11.242 -12.307 1.00 70.62 483 LEU A C 1
ATOM 3819 O O . LEU A 1 483 ? -17.620 10.378 -11.607 1.00 70.62 483 LEU A O 1
ATOM 3823 N N . LEU A 1 484 ? -16.363 12.232 -11.794 1.00 77.44 484 LEU A N 1
ATOM 3824 C CA . LEU A 1 484 ? -15.975 12.311 -10.387 1.00 77.44 484 LEU A CA 1
ATOM 3825 C C . LEU A 1 484 ? -16.103 13.748 -9.850 1.00 77.44 484 LEU A C 1
ATOM 3827 O O . LEU A 1 484 ? -15.373 14.643 -10.268 1.00 77.44 484 LEU A O 1
ATOM 3831 N N . SER A 1 485 ? -17.001 13.969 -8.885 1.00 77.31 485 SER A N 1
ATOM 3832 C CA . SER A 1 485 ? -17.157 15.260 -8.191 1.00 77.31 485 SER A CA 1
ATOM 3833 C C . SER A 1 485 ? -16.577 15.201 -6.776 1.00 77.31 485 SER A C 1
ATOM 3835 O O . SER A 1 485 ? -17.015 14.399 -5.951 1.00 77.31 485 SER A O 1
ATOM 3837 N N . ARG A 1 486 ? -15.623 16.086 -6.468 1.00 79.75 486 ARG A N 1
ATOM 3838 C CA . ARG A 1 486 ? -14.929 16.192 -5.173 1.00 79.75 486 ARG A CA 1
ATOM 3839 C C . ARG A 1 486 ? -15.333 17.474 -4.445 1.00 79.75 486 ARG A C 1
ATOM 3841 O O . ARG A 1 486 ? -15.380 18.542 -5.048 1.00 79.75 486 ARG A O 1
ATOM 3848 N N . ARG A 1 487 ? -15.596 17.403 -3.135 1.00 82.00 487 ARG A N 1
ATOM 3849 C CA . ARG A 1 487 ? -15.991 18.557 -2.299 1.00 82.00 487 ARG A CA 1
ATOM 3850 C C . ARG A 1 487 ? -14.856 18.973 -1.366 1.00 82.00 487 ARG A C 1
ATOM 3852 O O . ARG A 1 487 ? -14.291 18.132 -0.677 1.00 82.00 487 ARG A O 1
ATOM 3859 N N . CYS A 1 488 ? -14.554 20.269 -1.314 1.00 79.12 488 CYS A N 1
ATOM 3860 C CA . CYS A 1 488 ? -13.464 20.812 -0.504 1.00 79.12 488 CYS A CA 1
ATOM 3861 C C . CYS A 1 488 ? -13.757 20.747 1.008 1.00 79.12 488 CYS A C 1
ATOM 3863 O O . CYS A 1 488 ? -14.810 21.204 1.464 1.00 79.12 488 CYS A O 1
ATOM 3865 N N . ASN A 1 489 ? -12.797 20.242 1.786 1.00 78.25 489 ASN A N 1
ATOM 3866 C CA . ASN A 1 489 ? -12.848 20.139 3.248 1.00 78.25 489 ASN A CA 1
ATOM 3867 C C . ASN A 1 489 ? -12.492 21.454 3.980 1.00 78.25 489 ASN A C 1
ATOM 3869 O O . ASN A 1 489 ? -12.988 21.690 5.079 1.00 78.25 489 ASN A O 1
ATOM 3873 N N . ARG A 1 490 ? -11.690 22.343 3.372 1.00 76.94 490 ARG A N 1
ATOM 3874 C CA . ARG A 1 490 ? -11.100 23.519 4.048 1.00 76.94 490 ARG A CA 1
ATOM 3875 C C . ARG A 1 490 ? -12.126 24.470 4.668 1.00 76.94 490 ARG A C 1
ATOM 3877 O O . ARG A 1 490 ? -11.880 25.041 5.725 1.00 76.94 490 ARG A O 1
ATOM 3884 N N . ARG A 1 491 ? -13.290 24.639 4.029 1.00 73.75 491 ARG A N 1
ATOM 3885 C CA . ARG A 1 491 ? -14.369 25.509 4.526 1.00 73.75 491 ARG A CA 1
ATOM 3886 C C . ARG A 1 491 ? -15.750 24.867 4.390 1.00 73.75 491 ARG A C 1
ATOM 3888 O O . ARG A 1 491 ? -16.617 25.330 3.645 1.00 73.75 491 ARG A O 1
ATOM 3895 N N . LEU A 1 492 ? -15.961 23.796 5.152 1.00 66.88 492 LEU A N 1
ATOM 3896 C CA . LEU A 1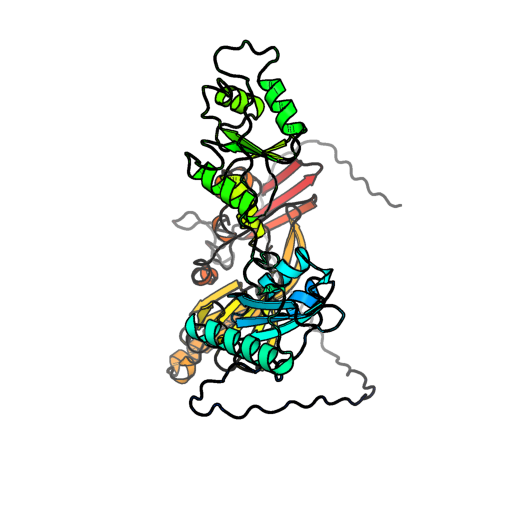 492 ? -17.281 23.188 5.348 1.00 66.88 492 LEU A CA 1
ATOM 3897 C C . LEU A 1 492 ? -18.255 24.149 6.057 1.00 66.88 492 LEU A C 1
ATOM 3899 O O . LEU A 1 492 ? -17.848 25.027 6.820 1.00 66.88 492 LEU A O 1
ATOM 3903 N N . GLY A 1 493 ? -19.553 23.977 5.804 1.00 64.38 493 GLY A N 1
ATOM 3904 C CA . GLY A 1 493 ? -20.650 24.722 6.433 1.00 64.38 493 GLY A CA 1
ATOM 3905 C C . GLY A 1 493 ? -21.868 24.829 5.515 1.00 64.38 493 GLY A C 1
ATOM 3906 O O . GLY A 1 493 ? -21.752 24.690 4.300 1.00 64.38 493 GLY A O 1
ATOM 3907 N N . THR A 1 494 ? -23.056 25.068 6.064 1.00 54.97 494 THR A N 1
ATOM 3908 C CA . THR A 1 494 ? -24.283 25.195 5.262 1.00 54.97 494 THR A CA 1
ATOM 3909 C C . THR A 1 494 ? -24.289 26.495 4.445 1.00 54.97 494 THR A C 1
ATOM 3911 O O . THR A 1 494 ? -23.890 27.557 4.923 1.00 54.97 494 THR A O 1
ATOM 3914 N N . ARG A 1 495 ? -24.765 26.422 3.191 1.00 51.66 495 ARG A N 1
ATOM 3915 C CA . ARG A 1 495 ? -24.720 27.514 2.186 1.00 51.66 495 ARG A CA 1
ATOM 3916 C C . ARG A 1 495 ? -25.465 28.797 2.602 1.00 51.66 495 ARG A C 1
ATOM 3918 O O . ARG A 1 495 ? -25.237 29.846 2.008 1.00 51.66 495 ARG A O 1
ATOM 3925 N N . MET A 1 496 ? -26.331 28.710 3.612 1.00 44.53 496 MET A N 1
ATOM 3926 C CA . MET A 1 496 ? -27.031 29.842 4.229 1.00 44.53 496 MET A CA 1
ATOM 3927 C C . MET A 1 496 ? -26.140 30.642 5.196 1.00 44.53 496 MET A C 1
ATOM 3929 O O . MET A 1 496 ? -26.264 31.859 5.254 1.00 44.53 496 MET A O 1
ATOM 3933 N N . TRP A 1 497 ? -25.221 29.979 5.909 1.00 52.94 497 TRP A N 1
ATOM 3934 C CA . TRP A 1 497 ? -24.462 30.559 7.030 1.00 52.94 497 TRP A CA 1
ATOM 3935 C C . TRP A 1 497 ? -22.968 30.766 6.741 1.00 52.94 497 TRP A C 1
ATOM 3937 O O . TRP A 1 497 ? -22.298 31.506 7.456 1.00 52.94 497 TRP A O 1
ATOM 3947 N N . ARG A 1 498 ? -22.424 30.146 5.684 1.00 65.88 498 ARG A N 1
ATOM 3948 C CA . ARG A 1 498 ? -21.074 30.433 5.165 1.00 65.88 498 ARG A CA 1
ATOM 3949 C C . ARG A 1 498 ? -21.132 30.655 3.649 1.00 65.88 498 ARG A C 1
ATOM 3951 O O . ARG A 1 498 ? -21.208 29.696 2.882 1.00 65.88 498 ARG A O 1
ATOM 3958 N N . ARG A 1 499 ? -21.081 31.921 3.217 1.00 68.44 499 ARG A N 1
ATOM 3959 C CA . ARG A 1 499 ? -20.852 32.343 1.818 1.00 68.44 499 ARG A CA 1
ATOM 3960 C C . ARG A 1 499 ? -19.581 33.199 1.743 1.00 68.44 499 ARG A C 1
ATOM 3962 O O . ARG A 1 499 ? -19.185 33.792 2.741 1.00 68.44 499 ARG A O 1
ATOM 3969 N N . GLY A 1 500 ? -18.963 33.262 0.563 1.00 75.31 500 GLY A N 1
ATOM 3970 C CA . GLY A 1 500 ? -17.725 34.014 0.318 1.00 75.31 500 GLY A CA 1
ATOM 3971 C C . GLY A 1 500 ? -16.438 33.250 0.658 1.00 75.31 500 GLY A C 1
ATOM 3972 O O . GLY A 1 500 ? -16.470 32.060 0.991 1.00 75.31 500 GLY A O 1
ATOM 3973 N N . ALA A 1 501 ? -15.309 33.955 0.560 1.00 80.88 501 ALA A N 1
ATOM 3974 C CA . ALA A 1 501 ? -13.990 33.514 1.017 1.00 80.88 501 ALA A CA 1
ATOM 3975 C C . ALA A 1 501 ? -13.782 33.821 2.517 1.00 80.88 501 ALA A C 1
ATOM 3977 O O . ALA A 1 501 ? -14.597 34.517 3.133 1.00 80.88 501 ALA A O 1
ATOM 3978 N N . ASN A 1 502 ? -12.762 33.231 3.137 1.00 80.44 502 ASN A N 1
ATOM 3979 C CA . ASN A 1 502 ? -12.185 33.669 4.416 1.00 80.44 502 ASN A CA 1
ATOM 3980 C C . ASN A 1 502 ? -10.948 34.555 4.155 1.00 80.44 502 ASN A C 1
ATOM 3982 O O . ASN A 1 502 ? -10.675 34.901 3.004 1.00 80.44 502 ASN A O 1
ATOM 3986 N N . LEU A 1 503 ? -10.216 34.938 5.206 1.00 81.12 503 LEU A N 1
ATOM 3987 C CA . LEU A 1 503 ? -8.987 35.738 5.079 1.00 81.12 503 LEU A CA 1
ATOM 3988 C C . LEU A 1 503 ? -7.890 34.970 4.317 1.00 81.12 503 LEU A C 1
ATOM 3990 O O . LEU A 1 503 ? -7.058 35.564 3.643 1.00 81.12 503 LEU A O 1
ATOM 3994 N N . GLU A 1 504 ? -7.956 33.641 4.369 1.00 80.25 504 GLU A N 1
ATOM 3995 C CA . GLU A 1 504 ? -7.072 32.686 3.705 1.00 80.25 504 GLU A CA 1
ATOM 3996 C C . GLU A 1 504 ? -7.472 32.400 2.235 1.00 80.25 504 GLU A C 1
ATOM 3998 O O . GLU A 1 504 ? -6.794 31.643 1.543 1.00 80.25 504 GLU A O 1
ATOM 4003 N N . GLY A 1 505 ? -8.569 32.992 1.739 1.00 80.69 505 GLY A N 1
ATOM 4004 C CA . GLY A 1 505 ? -9.048 32.860 0.354 1.00 80.69 505 GLY A CA 1
ATOM 4005 C C . GLY A 1 505 ? -9.927 31.633 0.047 1.00 80.69 505 GLY A C 1
ATOM 4006 O O . GLY A 1 505 ? -10.522 31.557 -1.029 1.00 80.69 505 GLY A O 1
ATOM 4007 N N . ASP A 1 506 ? -10.081 30.694 0.980 1.00 81.19 506 ASP A N 1
ATOM 4008 C CA . ASP A 1 506 ? -10.906 29.493 0.831 1.00 81.19 506 ASP A CA 1
ATOM 4009 C C . ASP A 1 506 ? -12.412 29.803 0.775 1.00 81.19 506 ASP A C 1
ATOM 4011 O O . ASP A 1 506 ? -13.036 30.335 1.705 1.00 81.19 506 ASP A O 1
ATOM 4015 N N . THR A 1 507 ? -13.037 29.391 -0.327 1.00 80.88 507 THR A N 1
ATOM 4016 C CA . THR A 1 507 ? -14.477 29.540 -0.548 1.00 80.88 507 THR A CA 1
ATOM 4017 C C . THR A 1 507 ? -15.273 28.402 0.090 1.00 80.88 507 THR A C 1
ATOM 4019 O O . THR A 1 507 ? -14.921 27.222 0.013 1.00 80.88 507 THR A O 1
ATOM 4022 N N . ALA A 1 508 ? -16.384 28.754 0.741 1.00 71.75 508 ALA A N 1
ATOM 4023 C CA . ALA A 1 508 ? -17.250 27.769 1.382 1.00 71.75 508 ALA A CA 1
ATOM 4024 C C . ALA A 1 508 ? -17.997 26.909 0.347 1.00 71.75 508 ALA A C 1
ATOM 4026 O O . ALA A 1 508 ? -18.634 27.441 -0.562 1.00 71.75 508 ALA A O 1
ATOM 4027 N N . ASN A 1 509 ? -17.991 25.586 0.540 1.00 70.06 509 ASN A N 1
ATOM 4028 C CA . ASN A 1 509 ? -18.616 24.599 -0.357 1.00 70.06 509 ASN A CA 1
ATOM 4029 C C . ASN A 1 509 ? -18.082 24.584 -1.803 1.00 70.06 509 ASN A C 1
ATOM 4031 O O . ASN A 1 509 ? -18.844 24.303 -2.727 1.00 70.06 509 ASN A O 1
ATOM 4035 N N . PHE A 1 510 ? -16.786 24.839 -2.000 1.00 80.25 510 PHE A N 1
ATOM 4036 C CA . PHE A 1 510 ? -16.125 24.564 -3.278 1.00 80.25 510 PHE A CA 1
ATOM 4037 C C . PHE A 1 510 ? -16.272 23.078 -3.664 1.00 80.25 510 PHE A C 1
ATOM 4039 O O . PHE A 1 510 ? -16.061 22.189 -2.831 1.00 80.25 510 PHE A O 1
ATOM 4046 N N . ILE A 1 511 ? -16.632 22.823 -4.920 1.00 81.75 511 ILE A N 1
ATOM 4047 C CA . ILE A 1 511 ? -16.722 21.499 -5.544 1.00 81.75 511 ILE A CA 1
ATOM 4048 C C . ILE A 1 511 ? -15.908 21.568 -6.837 1.00 81.75 511 ILE A C 1
ATOM 4050 O O . ILE A 1 511 ? -15.946 22.586 -7.516 1.00 81.75 511 ILE A O 1
ATOM 4054 N N . GLU A 1 512 ? -15.183 20.500 -7.142 1.00 85.31 512 GLU A N 1
ATOM 4055 C CA . GLU A 1 512 ? -14.422 20.303 -8.377 1.00 85.31 512 GLU A CA 1
ATOM 4056 C C . GLU A 1 512 ? -14.995 19.056 -9.058 1.00 85.31 512 GLU A C 1
ATOM 4058 O O . GLU A 1 512 ? -15.026 17.991 -8.438 1.00 85.31 512 GLU A O 1
ATOM 4063 N N . THR A 1 513 ? -15.497 19.175 -10.285 1.00 82.00 513 THR A N 1
ATOM 4064 C CA . THR A 1 513 ? -16.042 18.050 -11.060 1.00 82.00 513 THR A CA 1
ATOM 4065 C C . THR A 1 513 ? -15.137 17.739 -12.235 1.00 82.00 513 THR A C 1
ATOM 4067 O O . THR A 1 513 ? -14.762 18.621 -12.998 1.00 82.00 513 THR A O 1
ATOM 4070 N N . GLU A 1 514 ? -14.783 16.468 -12.375 1.00 84.94 514 GLU A N 1
ATOM 4071 C CA . GLU A 1 514 ? -13.884 15.973 -13.405 1.00 84.94 514 GLU A CA 1
ATOM 4072 C C . GLU A 1 514 ? -14.565 14.887 -14.233 1.00 84.94 514 GLU A C 1
ATOM 4074 O O . GLU A 1 514 ? -15.027 13.881 -13.692 1.00 84.94 514 GLU A O 1
ATOM 4079 N N . GLN A 1 515 ? -14.594 15.076 -15.549 1.00 76.38 515 GLN A N 1
ATOM 4080 C CA . GLN A 1 515 ? -14.967 14.047 -16.509 1.00 76.38 515 GLN A CA 1
ATOM 4081 C C . GLN A 1 515 ? -13.696 13.499 -17.163 1.00 76.38 515 GLN A C 1
ATOM 4083 O O . GLN A 1 515 ? -12.941 14.253 -17.780 1.00 76.38 515 GLN A O 1
ATOM 4088 N N . LEU A 1 516 ? -13.475 12.190 -17.035 1.00 75.00 516 LEU A N 1
ATOM 4089 C CA . LEU A 1 516 ? -12.382 11.456 -17.666 1.00 75.00 516 LEU A CA 1
ATOM 4090 C C . LEU A 1 516 ? -12.883 10.616 -18.842 1.00 75.00 516 LEU A C 1
ATOM 4092 O O . LEU A 1 516 ? -13.917 9.950 -18.756 1.00 75.00 516 LEU A O 1
ATOM 4096 N N . LEU A 1 517 ? -12.089 10.600 -19.909 1.00 67.62 517 LEU A N 1
ATOM 4097 C CA . LEU A 1 517 ? -12.231 9.713 -21.060 1.00 67.62 517 LEU A CA 1
ATOM 4098 C C . LEU A 1 517 ? -10.883 9.035 -21.306 1.00 67.62 517 LEU A C 1
ATOM 4100 O O . LEU A 1 517 ? -9.886 9.722 -21.538 1.00 67.62 517 LEU A O 1
ATOM 4104 N N . GLU A 1 518 ? -10.851 7.706 -21.263 1.00 63.12 518 GLU A N 1
ATOM 4105 C CA . GLU A 1 518 ? -9.645 6.916 -21.510 1.00 63.12 518 GLU A CA 1
ATOM 4106 C C . GLU A 1 518 ? -9.905 5.923 -22.643 1.00 63.12 518 GLU A C 1
ATOM 4108 O O . GLU A 1 518 ? -10.783 5.069 -22.539 1.00 63.12 518 GLU A O 1
ATOM 4113 N N . THR A 1 519 ? -9.149 6.045 -23.734 1.00 43.19 519 THR A N 1
ATOM 4114 C CA . THR A 1 519 ? -9.329 5.275 -24.977 1.00 43.19 519 THR A CA 1
ATOM 4115 C C . THR A 1 519 ? -7.985 5.098 -25.676 1.00 43.19 519 THR A C 1
ATOM 4117 O O . THR A 1 519 ? -7.289 6.084 -25.898 1.00 43.19 519 THR A O 1
ATOM 4120 N N . GLU A 1 520 ? -7.628 3.865 -26.049 1.00 51.09 520 GLU A N 1
ATOM 4121 C CA . GLU A 1 520 ? -6.474 3.562 -26.925 1.00 51.09 520 GLU A CA 1
ATOM 4122 C C . GLU A 1 520 ? -5.144 4.218 -26.486 1.00 51.09 520 GLU A C 1
ATOM 4124 O O . GLU A 1 520 ? -4.367 4.718 -27.292 1.00 51.09 520 GLU A O 1
ATOM 4129 N N . GLY A 1 521 ? -4.886 4.245 -25.172 1.00 55.81 521 GLY A N 1
ATOM 4130 C CA . GLY A 1 521 ? -3.686 4.849 -24.572 1.00 55.81 521 GLY A CA 1
ATOM 4131 C C . GLY A 1 521 ? -3.787 6.357 -24.301 1.00 55.81 521 GLY A C 1
ATOM 4132 O O . GLY A 1 521 ? -3.038 6.879 -23.474 1.00 55.81 521 GLY A O 1
ATOM 4133 N N . PHE A 1 522 ? -4.751 7.056 -24.902 1.00 52.94 522 PHE A N 1
ATOM 4134 C CA . PHE A 1 522 ? -5.028 8.462 -24.620 1.00 52.94 522 PHE A CA 1
ATOM 4135 C C . PHE A 1 522 ? -5.895 8.609 -23.364 1.00 52.94 522 PHE A C 1
ATOM 4137 O O . PHE A 1 522 ? -6.904 7.920 -23.206 1.00 52.94 522 PHE A O 1
ATOM 4144 N N . LYS A 1 523 ? -5.525 9.545 -22.480 1.00 68.06 523 LYS A N 1
ATOM 4145 C CA . LYS A 1 523 ? -6.305 9.921 -21.291 1.00 68.06 523 LYS A CA 1
ATOM 4146 C C . LYS A 1 523 ? -6.632 11.413 -21.341 1.00 68.06 523 LYS A C 1
ATOM 4148 O O . LYS A 1 523 ? -5.730 12.247 -21.357 1.00 68.06 523 LYS A O 1
ATOM 4153 N N . SER A 1 524 ? -7.918 11.745 -21.368 1.00 68.62 524 SER A N 1
ATOM 4154 C CA . SER A 1 524 ? -8.440 13.115 -21.412 1.00 68.62 524 SER A CA 1
ATOM 4155 C C . SER A 1 524 ? -9.185 13.459 -20.123 1.00 68.62 524 SER A C 1
ATOM 4157 O O . SER A 1 524 ? -9.863 12.607 -19.554 1.00 68.62 524 SER A O 1
ATOM 4159 N N . SER A 1 525 ? -9.076 14.714 -19.678 1.00 79.44 525 SER A N 1
ATOM 4160 C CA . SER A 1 525 ? -9.744 15.245 -18.480 1.00 79.44 525 SER A CA 1
ATOM 4161 C C . SER A 1 525 ? -10.343 16.620 -18.767 1.00 79.44 525 SER A C 1
ATOM 4163 O O . SER A 1 525 ? -9.657 17.511 -19.273 1.00 79.44 525 SER A O 1
ATOM 4165 N N . LEU A 1 526 ? -11.622 16.779 -18.432 1.00 79.56 526 LEU A N 1
ATOM 4166 C CA . LEU A 1 526 ? -12.358 18.040 -18.447 1.00 79.56 526 LEU A CA 1
ATOM 4167 C C . LEU A 1 526 ? -12.744 18.392 -17.006 1.00 79.56 526 LEU A C 1
ATOM 4169 O O . LEU A 1 526 ? -13.370 17.582 -16.325 1.00 79.56 526 LEU A O 1
ATOM 4173 N N . LEU A 1 527 ? -12.378 19.594 -16.555 1.00 81.50 527 LEU A N 1
ATOM 4174 C CA . LEU A 1 527 ? -12.563 20.056 -15.176 1.00 81.50 527 LEU A CA 1
ATOM 4175 C C . LEU A 1 527 ? -13.553 21.231 -15.112 1.00 81.50 527 LEU A C 1
ATOM 4177 O O . LEU A 1 527 ? -13.483 22.131 -15.954 1.00 81.50 527 LEU A O 1
ATOM 4181 N N . GLN A 1 528 ? -14.434 21.227 -14.108 1.00 73.31 528 GLN A N 1
ATOM 4182 C CA . GLN A 1 528 ? -15.451 22.252 -13.823 1.00 73.31 528 GLN A CA 1
ATOM 4183 C C . GLN A 1 528 ? -15.505 22.602 -12.329 1.00 73.31 528 GLN A C 1
ATOM 4185 O O . GLN A 1 528 ? -15.410 21.666 -11.500 1.00 73.31 528 GLN A O 1
#

Secondary structure (DSSP, 8-state):
-------------------------------------PPPP-------PPPPPP-PPPPS----PPPPTTTS-EEEPPSSHHHHHHHS--S-EEEEEE-TT--EEEEEEESSHHHHHHHHHHH-GGG-SEEEEEE-SS--HHHHHHHHHHHHHHHHHHHSS--GGGSTT--TTS-PPP--PPPPPPSSS-TTS--SS-HHHHHHHHHHHSSEEEEESB-SSSBSSHHHHHHHHHHHHTT---EEEETT-TTTSTTHHHHHHHHS---SS-EEEETTEEEE-HHHHHHHHHHTT----S-EEEEE-SSEEEEEESS-TTSEEEEETTT--EEE--GGGG-S--SEEEEES-EEEEEE-SS-EEEEEEEEEEEEEEETTEEEEEEEEEEEEEE-GGGGT--HHHHHHHHHHHHHHHHHHT-TT-EE-SSS-TTS-HHHHTTS-HHHHTS-HHHHS-TTT-TTTTTSTTTTTS----------EEEEEEE-STT---TTT--S--TT-PPTT-EEEEEEEEETTEEEEEE-

pLDDT: mean 72.1, std 20.74, range [23.69, 95.75]

Foldseek 3Di:
DDDDDDDDDDDDDDDDDDDDDDDDDDDDDDDDDDDDDDDDDDDDDDDDDDDDDDDDDDDDDDQDQWDFPVRFDKAFQDPDPVVLPVRAFQAWAKKWAAAPVRDTQDIDTDRGGSVLLVVLCVQCVRRHGIMTTTHHPPDDPVSRVVNSVRRQVVVCVVPVDGRNCPDDPRCSSPDDDPDDDDWADFLAPWDPDDDPDDPLVSLQVVLQVWQKEKAFADTLVDGPDVLRVLVSVLCVVVVHDYHYHHPVPCTRQNPVLVSCCVSLVANDDGWMGGNSHTCGGSVSSVLVSVVVVDDQAQKWKWFAAPFWIWIAGPVGRQATWIAGLQARDIGRDDPCVPVDHGPDIAMFRDWLFWDADLQHIKTKTQRDWDFPDDDLAFTKIFRPFIDIDHSRPSLVVDDPVSVVVVVVVVVVVVVVRVDGDDMDTRADAPQDDPVLVVVDDPVQQFFFNVSSHDLQFSQSNVRCPVVVVDGDHHDHRDFDKDKDKGWGPPAEDDPVPAAAADPVRDGYGDMKIWTWGGDPNDIDIDID

Organism: Citrus sinensis (NCBI:txid2711)

InterPro domains:
  IPR002013 SAC domain [PF02383] (349-469)
  IPR002013 SAC domain [PF02383] (476-519)
  IPR002013 SAC domain [PS50275] (413-528)
  IPR002109 Glutaredoxin [PF00462] (212-279)
  IPR004480 Monothiol glutaredoxin-related [PTHR10293] (39-300)
  IPR033658 Glutaredoxin, PICOT-like [cd03028] (203-295)
  IPR036249 Thioredoxin-like superfamily [SSF52833] (199-294)
  IPR049620 CAXIP2, GIY-YIG domain [cd10457] (93-166)